Protein AF-A0A821ZVQ4-F1 (afdb_monomer)

Foldseek 3Di:
DQDDDPQAWDFPDWDFQPPDDPDTDIHTDTDDADAFQQVVLAVFDDLLLLLQQLLSVLVQLVSCVVVQKAQAADARRQWGAHPSGRTHGHDSVVIDRQVPQADDDDYDLQLAALCVVVSDDGNLSVLSSSLQRLVSSQVSHDDDAPLQVPQPDSVSSSVCVLVVGDGDDDPSDDPLSVVQSCLSNDNDSVSRDRSVVSSVSSVVVSVVVVVVCVVVVDWPDDDPQQAAQEPVPDPDPDPVSVVVRCVSNVVSVRQWHHPDLDIGGADNVDDDPCLDPVNLVVLQPDAQPNTGGDLLNNLNNQLVCCLPVVDHGDDDQDDDFPRCSVVSVLSSLVSLLVNADPPCSVVSVLQSLLVVLVVLLCQQLQFWFDPVDRRGGQWDKDKAFDADPSRRTPHIDIDIGRRPLLLQQADAAPIFRGLNLLLQVLDPVSCVVLLPPDDLCLQNSGCRNVQNDDPVDDSPVSNVSNVVSCVSNPHDPVRVLLLNLLSSLLSLLSVWAWDFDDQFFIFTDADPDSSGSLVSNCVSVVHDSVVVRLQLQWDFDDDPNDTDIGGGGRVSSNVSSSVVSSVSSD

Secondary structure (DSSP, 8-state):
-PPP-TTB--EEEEEE----SS---EEEEEPPPSEEHHHHHHT---HHHHHHHHHHHHHHHHHHHHTTEE----SGGGEEE-TT--EEE--GGG-EEGGG--S---S-GGG--GGGGGT---THHHHHHHHHHHHHHHHTS-PPPHHHHT--SHHHHHHHHHTT--PPPPTT--HHHHHHHHHHT-SSGGGSPPHHHHHHHHHHHHHHHHHHHHTT---S---GGG--SBGGG-S---HHHHHHHHHHHHHTT--EEEETTEEEE---SS--TTSSHHHHHHHTTPPTTSS-S-HHHHHHHHHHHHHHH----------STTSSHHHHHHHHHHHHHHHS-GGGHHHHHHHHHHHHHHHHHHHHHHEE--SS-TTEE-SEEEEEEEE-TTS-EEEEEEEEE---GGGGT---TT---BHHHHHHHH-HHHHHHHT--S-GGGSTTTSTTS----TT--HHHHHHHHHHHHHHHT--HHHHHHHHHHHHHHHHHHH--EEESSSS-EEEPP-SSTT-HHHHHHHHHT--HHHHHHHHHEEEEEETTEEEEEE--HHHHHHHHHHHHHHTT-

Solvent-accessible surface area (backbone atoms only — not comparable to full-atom values): 324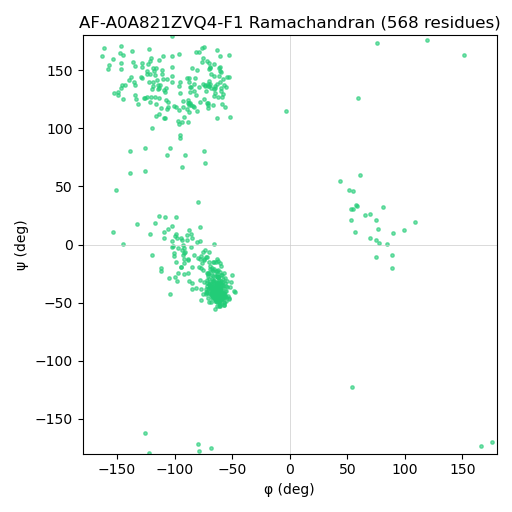82 Å² total; per-residue (Å²): 131,81,79,92,46,93,20,44,60,52,74,77,49,73,46,74,46,80,88,45,96,89,57,69,52,75,44,76,41,56,70,87,59,74,43,33,41,47,64,44,23,65,69,54,58,57,68,70,53,35,51,49,29,52,44,28,48,42,54,30,49,49,53,37,46,74,73,42,34,30,52,55,52,60,43,47,77,31,29,31,20,41,96,85,53,51,28,21,43,47,78,65,86,63,44,41,50,51,95,65,52,60,78,70,89,70,57,54,78,90,33,55,41,71,49,50,80,72,39,59,58,62,62,56,43,47,42,18,6,44,17,52,42,46,50,38,52,70,66,41,40,77,76,73,41,67,70,54,65,75,38,92,44,72,69,52,42,50,53,38,41,67,73,66,55,61,72,70,87,58,91,88,57,51,70,66,63,49,53,50,30,54,37,25,50,40,89,51,65,88,67,33,67,55,60,68,61,51,40,53,51,50,49,47,52,50,46,52,48,49,57,54,19,74,75,68,68,77,84,64,80,80,50,79,88,42,36,76,55,35,58,78,73,53,93,59,100,44,75,64,53,52,52,50,37,50,49,45,14,44,77,71,72,40,43,42,29,24,50,73,98,43,79,48,70,55,66,76,92,63,94,69,93,72,82,44,71,70,46,54,60,70,36,61,93,49,59,76,79,77,52,74,52,46,70,58,42,57,42,39,49,44,53,48,46,30,70,77,69,73,43,92,67,84,87,86,80,81,74,64,76,72,45,43,57,69,59,53,54,53,52,40,50,53,48,58,50,67,75,40,63,79,92,49,42,71,59,31,48,48,53,49,47,33,58,55,28,51,47,51,46,48,45,33,69,40,12,22,29,42,91,85,25,72,72,23,70,40,47,48,80,46,76,46,75,43,59,49,98,85,62,38,69,76,49,66,50,80,48,78,41,76,63,56,46,66,37,57,70,48,40,56,82,66,13,35,34,41,42,44,63,52,18,51,73,52,35,74,70,56,25,67,76,62,66,56,81,69,57,64,74,74,32,47,40,46,34,52,8,74,40,79,81,56,98,89,61,60,40,49,64,51,36,54,50,36,56,50,24,41,51,69,66,62,56,51,74,66,58,53,50,49,56,52,35,48,54,46,37,43,51,35,55,46,62,60,49,66,42,73,76,77,82,55,35,37,46,74,66,80,52,97,57,98,73,24,41,60,60,47,39,20,67,62,69,75,47,60,54,66,57,55,48,48,62,43,31,35,44,82,47,78,56,97,96,41,80,45,79,42,67,26,28,45,71,57,26,52,52,45,48,52,49,49,47,38,60,68,73,112

Structure (mmCIF, N/CA/C/O backbone):
data_AF-A0A821ZVQ4-F1
#
_entry.id   AF-A0A821ZVQ4-F1
#
loop_
_atom_site.group_PDB
_atom_site.id
_atom_site.type_symbol
_atom_site.label_atom_id
_atom_site.label_alt_id
_atom_site.label_comp_id
_atom_site.label_asym_id
_atom_site.label_entity_id
_atom_site.label_seq_id
_atom_site.pdbx_PDB_ins_code
_atom_site.Cartn_x
_atom_site.Cartn_y
_atom_site.Cartn_z
_atom_site.occupancy
_atom_site.B_iso_or_equiv
_atom_site.auth_seq_id
_atom_site.auth_comp_id
_atom_site.auth_asym_id
_atom_site.auth_atom_id
_atom_site.pdbx_PDB_model_num
ATOM 1 N N . ARG A 1 1 ? -38.903 1.875 43.971 1.00 65.19 1 ARG A N 1
ATOM 2 C CA . ARG A 1 1 ? -38.055 1.033 43.092 1.00 65.19 1 ARG A CA 1
ATOM 3 C C . ARG A 1 1 ? -38.396 1.403 41.658 1.00 65.19 1 ARG A C 1
ATOM 5 O O . ARG A 1 1 ? -39.579 1.503 41.368 1.00 65.19 1 ARG A O 1
ATOM 12 N N . ILE A 1 2 ? -37.399 1.680 40.822 1.00 77.75 2 ILE A N 1
ATOM 13 C CA . ILE A 1 2 ? -37.605 1.985 39.397 1.00 77.75 2 ILE A CA 1
ATOM 14 C C . ILE A 1 2 ? -37.966 0.667 38.687 1.00 77.75 2 ILE A C 1
ATOM 16 O O . ILE A 1 2 ? -37.346 -0.346 39.024 1.00 77.75 2 ILE A O 1
ATOM 20 N N . PRO A 1 3 ? -38.966 0.630 37.785 1.00 83.94 3 PRO A N 1
ATOM 21 C CA . PRO A 1 3 ? -39.288 -0.592 37.050 1.00 83.94 3 PRO A CA 1
ATOM 22 C C . PRO A 1 3 ? -38.098 -1.060 36.199 1.00 83.94 3 PRO A C 1
ATOM 24 O O . PRO A 1 3 ? -37.253 -0.254 35.800 1.00 83.94 3 PRO A O 1
ATOM 27 N N . GLU A 1 4 ? -38.011 -2.365 35.943 1.00 87.50 4 GLU A N 1
ATOM 28 C CA . GLU A 1 4 ? -36.899 -2.930 35.175 1.00 87.50 4 GLU A CA 1
ATOM 29 C C . GLU A 1 4 ? -36.906 -2.415 33.734 1.00 87.50 4 GLU A C 1
ATOM 31 O O . GLU A 1 4 ? -37.941 -2.390 33.072 1.00 87.50 4 GLU A O 1
ATOM 36 N N . HIS A 1 5 ? -35.732 -2.020 33.248 1.00 92.75 5 HIS A N 1
ATOM 37 C CA . HIS A 1 5 ? -35.545 -1.536 31.889 1.00 92.75 5 HIS A CA 1
ATOM 38 C C . HIS A 1 5 ? -34.195 -2.028 31.355 1.00 92.75 5 HIS A C 1
ATOM 40 O O . HIS A 1 5 ? -33.201 -1.942 32.078 1.00 92.75 5 HIS A O 1
ATOM 46 N N . PRO A 1 6 ? -34.100 -2.493 30.095 1.00 92.75 6 PRO A N 1
ATOM 47 C CA . PRO A 1 6 ? -32.876 -3.088 29.546 1.00 92.75 6 PRO A CA 1
ATOM 48 C C . PRO A 1 6 ? -31.677 -2.131 29.474 1.00 92.75 6 PRO A C 1
ATOM 50 O O . PRO A 1 6 ? -30.557 -2.581 29.240 1.00 92.75 6 PRO A O 1
ATOM 53 N N . ARG A 1 7 ? -31.906 -0.823 29.654 1.00 96.25 7 ARG A N 1
ATOM 54 C CA . ARG A 1 7 ? -30.887 0.244 29.629 1.00 96.25 7 ARG A CA 1
ATOM 55 C C . ARG A 1 7 ? -30.585 0.864 30.985 1.00 96.25 7 ARG A C 1
ATOM 57 O O . ARG A 1 7 ? -29.825 1.823 31.041 1.00 96.25 7 ARG A O 1
ATOM 64 N N . ILE A 1 8 ? -31.151 0.337 32.065 1.00 95.12 8 ILE A N 1
ATOM 65 C CA . ILE A 1 8 ? -30.863 0.778 33.432 1.00 95.12 8 ILE A CA 1
ATOM 66 C C . ILE A 1 8 ? -30.294 -0.411 34.194 1.00 95.12 8 ILE A C 1
ATOM 68 O O . ILE A 1 8 ? -30.818 -1.519 34.090 1.00 95.12 8 ILE A O 1
ATOM 72 N N . VAL A 1 9 ? -29.210 -0.199 34.937 1.00 93.44 9 VAL A N 1
ATOM 73 C CA . VAL A 1 9 ? -28.588 -1.279 35.706 1.00 93.44 9 VAL A CA 1
ATOM 74 C C . VAL A 1 9 ? -29.530 -1.752 36.809 1.00 93.44 9 VAL A C 1
ATOM 76 O O . VAL A 1 9 ? -30.029 -0.961 37.613 1.00 93.44 9 VAL A O 1
ATOM 79 N N . LYS A 1 10 ? -29.768 -3.062 36.856 1.00 90.62 10 LYS A N 1
ATOM 80 C CA . LYS A 1 10 ? -30.666 -3.689 37.824 1.00 90.62 10 LYS A CA 1
ATOM 81 C C . LYS A 1 10 ? -30.059 -3.675 39.227 1.00 90.62 10 LYS A C 1
ATOM 83 O O . LYS A 1 10 ? -29.001 -4.259 39.468 1.00 90.62 10 LYS A O 1
ATOM 88 N N . LEU A 1 11 ? -30.769 -3.056 40.170 1.00 89.00 11 LEU A N 1
ATOM 89 C CA . LEU A 1 11 ? -30.484 -3.161 41.601 1.00 89.00 11 LEU A CA 1
ATOM 90 C C . LEU A 1 11 ? -31.078 -4.471 42.133 1.00 89.00 11 LEU A C 1
ATOM 92 O O . LEU A 1 11 ? -32.296 -4.645 42.141 1.00 89.00 11 LEU A O 1
ATOM 96 N N . LEU A 1 12 ? -30.219 -5.385 42.575 1.00 88.56 12 LEU A N 1
ATOM 97 C CA . LEU A 1 12 ? -30.606 -6.694 43.105 1.00 88.56 12 LEU A CA 1
ATOM 98 C C . LEU A 1 12 ? -30.952 -6.621 44.597 1.00 88.56 12 LEU A C 1
ATOM 100 O O . LEU A 1 12 ? -31.843 -7.329 45.060 1.00 88.56 12 LEU A O 1
ATOM 104 N N . GLY A 1 13 ? -30.289 -5.740 45.346 1.00 87.75 13 GLY A N 1
ATOM 105 C CA . GLY A 1 13 ? -30.548 -5.553 46.769 1.00 87.75 13 GLY A CA 1
ATOM 106 C C . GLY A 1 13 ? -29.587 -4.570 47.426 1.00 87.75 13 GLY A C 1
ATOM 107 O O . GLY A 1 13 ? -28.816 -3.887 46.755 1.00 87.75 13 GLY A O 1
ATOM 108 N N . SER A 1 14 ? -29.634 -4.511 48.751 1.00 88.75 14 SER A N 1
ATOM 109 C CA . SER A 1 14 ? -28.708 -3.736 49.574 1.00 88.75 14 SER A CA 1
ATOM 110 C C . SER A 1 14 ? -28.258 -4.572 50.764 1.00 88.75 14 SER A C 1
ATOM 112 O O . SER A 1 14 ? -29.076 -5.269 51.363 1.00 88.75 14 SER A O 1
ATOM 114 N N . VAL A 1 15 ? -26.982 -4.480 51.114 1.00 88.75 15 VAL A N 1
ATOM 115 C CA . VAL A 1 15 ? -26.392 -5.083 52.309 1.00 88.75 15 VAL A CA 1
ATOM 116 C C . VAL A 1 15 ? -25.963 -3.947 53.226 1.00 88.75 15 VAL A C 1
ATOM 118 O O . VAL A 1 15 ? -25.392 -2.966 52.763 1.00 88.75 15 VAL A O 1
ATOM 121 N N . ILE A 1 16 ? -26.262 -4.060 54.512 1.00 86.38 16 ILE A N 1
ATOM 122 C CA . ILE A 1 16 ? -25.779 -3.122 55.524 1.00 86.38 16 ILE A CA 1
ATOM 123 C C . ILE A 1 16 ? -24.607 -3.811 56.213 1.00 86.38 16 ILE A C 1
ATOM 125 O O . ILE A 1 16 ? -24.783 -4.905 56.752 1.00 86.38 16 ILE A O 1
ATOM 129 N N . ASP A 1 17 ? -23.420 -3.213 56.143 1.00 80.75 17 ASP A N 1
ATOM 130 C CA . ASP A 1 17 ? -22.254 -3.731 56.855 1.00 80.75 17 ASP A CA 1
ATOM 131 C C . ASP A 1 17 ? -22.231 -3.151 58.272 1.00 80.75 17 ASP A C 1
ATOM 133 O O . ASP A 1 17 ? -22.102 -1.943 58.459 1.00 80.75 17 ASP A O 1
ATOM 137 N N . TYR A 1 18 ? -22.405 -4.016 59.269 1.00 79.88 18 TYR A N 1
ATOM 138 C CA . TYR A 1 18 ? -22.428 -3.643 60.685 1.00 79.88 18 TYR A CA 1
ATOM 139 C C . TYR A 1 18 ? -21.056 -3.781 61.365 1.00 79.88 18 TYR A C 1
ATOM 141 O O . TYR A 1 18 ? -20.970 -3.625 62.580 1.00 79.88 18 TYR A O 1
ATOM 149 N N . ASN A 1 19 ? -19.993 -4.098 60.615 1.00 74.19 19 ASN A N 1
ATOM 150 C CA . ASN A 1 19 ? -18.669 -4.367 61.186 1.00 74.19 19 ASN A CA 1
ATOM 151 C C . ASN A 1 19 ? -17.834 -3.110 61.483 1.00 74.19 19 ASN A C 1
ATOM 153 O O . ASN A 1 19 ? -16.787 -3.236 62.115 1.00 74.19 19 ASN A O 1
ATOM 157 N N . ASP A 1 20 ? -18.266 -1.925 61.042 1.00 59.41 20 ASP A N 1
ATOM 158 C CA . ASP A 1 20 ? -17.538 -0.669 61.242 1.00 59.41 20 ASP A CA 1
ATOM 159 C C . ASP A 1 20 ? -18.244 0.204 62.297 1.00 59.41 20 ASP A C 1
ATOM 161 O O . ASP A 1 20 ? -19.446 0.473 62.211 1.00 59.41 20 ASP A O 1
ATOM 165 N N . SER A 1 21 ? -17.514 0.590 63.347 1.00 59.00 21 SER A N 1
ATOM 166 C CA . SER A 1 21 ? -18.082 1.170 64.574 1.00 59.00 21 SER A CA 1
ATOM 167 C C . SER A 1 21 ? -18.435 2.659 64.476 1.00 59.00 21 SER A C 1
ATOM 169 O O . SER A 1 21 ? -19.146 3.152 65.348 1.00 59.00 21 SER A O 1
ATOM 171 N N . ASP A 1 22 ? -17.998 3.356 63.419 1.00 66.88 22 ASP A N 1
ATOM 172 C CA . ASP A 1 22 ? -18.229 4.803 63.245 1.00 66.88 22 ASP A CA 1
ATOM 173 C C . ASP A 1 22 ? -19.190 5.162 62.092 1.00 66.88 22 ASP A C 1
ATOM 175 O O . ASP A 1 22 ? -19.814 6.226 62.121 1.00 66.88 22 ASP A O 1
ATOM 179 N N . GLN A 1 23 ? -19.365 4.297 61.086 1.00 67.94 23 GLN A N 1
ATOM 180 C CA . GLN A 1 23 ? -20.347 4.466 60.006 1.00 67.94 23 GLN A CA 1
ATOM 181 C C . GLN A 1 23 ? -20.864 3.099 59.566 1.00 67.94 23 GLN A C 1
ATOM 183 O O . GLN A 1 23 ? -20.080 2.190 59.353 1.00 67.94 23 GLN A O 1
ATOM 188 N N . THR A 1 24 ? -22.177 2.948 59.395 1.00 77.88 24 THR A N 1
ATOM 189 C CA . THR A 1 24 ? -22.786 1.709 58.885 1.00 77.88 24 THR A CA 1
ATOM 190 C C . THR A 1 24 ? -22.984 1.846 57.368 1.00 77.88 24 THR A C 1
ATOM 192 O O . THR A 1 24 ? -23.997 2.421 56.948 1.00 77.88 24 THR A O 1
ATOM 195 N N . PRO A 1 25 ? -22.034 1.432 56.502 1.00 81.44 25 PRO A N 1
ATOM 196 C CA . PRO A 1 25 ? -22.173 1.661 55.073 1.00 81.44 25 PRO A CA 1
ATOM 197 C C . PRO A 1 25 ? -23.277 0.775 54.486 1.00 81.44 25 PRO A C 1
ATOM 199 O O . PRO A 1 25 ? -23.380 -0.423 54.760 1.00 81.44 25 PRO A O 1
ATOM 202 N N . VAL A 1 26 ? -24.100 1.379 53.628 1.00 83.75 26 VAL A N 1
ATOM 203 C CA . VAL A 1 26 ? -25.089 0.662 52.817 1.00 83.75 26 VAL A CA 1
ATOM 204 C C . VAL A 1 26 ? -24.439 0.300 51.483 1.00 83.75 26 VAL A C 1
ATOM 206 O O . VAL A 1 26 ? -24.184 1.165 50.647 1.00 83.75 26 VAL A O 1
ATOM 209 N N . LEU A 1 27 ? -24.181 -0.986 51.273 1.00 85.69 27 LEU A N 1
ATOM 210 C CA . LEU A 1 27 ? -23.648 -1.537 50.033 1.00 85.69 27 LEU A CA 1
ATOM 211 C C . LEU A 1 27 ? -24.802 -1.874 49.087 1.00 85.69 27 LEU A C 1
ATOM 213 O O . LEU A 1 27 ? -25.673 -2.679 49.413 1.00 85.69 27 LEU A O 1
ATOM 217 N N . LEU A 1 28 ? -24.813 -1.284 47.894 1.00 86.62 28 LEU A N 1
ATOM 218 C CA . LEU A 1 28 ? -25.798 -1.608 46.861 1.00 86.62 28 LEU A CA 1
ATOM 219 C C . LEU A 1 28 ? -25.291 -2.773 46.006 1.00 86.62 28 LEU A C 1
ATOM 221 O O . LEU A 1 28 ? -24.214 -2.701 45.419 1.00 86.62 28 LEU A O 1
ATOM 225 N N . VAL A 1 29 ? -26.082 -3.843 45.916 1.00 88.81 29 VAL A N 1
ATOM 226 C CA . VAL A 1 29 ? -25.778 -5.013 45.084 1.00 88.81 29 VAL A CA 1
ATOM 227 C C . VAL A 1 29 ? -26.498 -4.853 43.755 1.00 88.81 29 VAL A C 1
ATOM 229 O O . VAL A 1 29 ? -27.728 -4.832 43.698 1.00 88.81 29 VAL A O 1
ATOM 232 N N . MET A 1 30 ? -25.729 -4.739 42.680 1.00 89.88 30 MET A N 1
ATOM 233 C CA . MET A 1 30 ? -26.224 -4.502 41.324 1.00 89.88 30 MET A CA 1
ATOM 234 C C . MET A 1 30 ? -25.790 -5.645 40.407 1.00 89.88 30 MET A C 1
ATOM 236 O O . MET A 1 30 ? -24.855 -6.383 40.723 1.00 89.88 30 MET A O 1
ATOM 240 N N . GLU A 1 31 ? -26.462 -5.807 39.270 1.00 90.12 31 GLU A N 1
ATOM 241 C CA . GLU A 1 31 ? -25.982 -6.735 38.244 1.00 90.12 31 GLU A CA 1
ATOM 242 C C . GLU A 1 31 ? -24.557 -6.371 37.787 1.00 90.12 31 GLU A C 1
ATOM 244 O O . GLU A 1 31 ? -24.185 -5.199 37.677 1.00 90.12 31 GLU A O 1
ATOM 249 N N . ARG A 1 32 ? -23.740 -7.395 37.521 1.00 89.44 32 ARG A N 1
ATOM 250 C CA . ARG A 1 32 ? -22.360 -7.209 37.074 1.00 89.44 32 ARG A CA 1
ATOM 251 C C . ARG A 1 32 ? -22.325 -7.026 35.560 1.00 89.44 32 ARG A C 1
ATOM 253 O O . ARG A 1 32 ? -22.681 -7.931 34.814 1.00 89.44 32 ARG A O 1
ATOM 260 N N . LEU A 1 33 ? -21.808 -5.884 35.125 1.00 92.81 33 LEU A N 1
ATOM 261 C CA . LEU A 1 33 ? -21.480 -5.603 33.727 1.00 92.81 33 LEU A CA 1
ATOM 262 C C . LEU A 1 33 ? -19.967 -5.729 33.504 1.00 92.81 33 LEU A C 1
ATOM 264 O O . LEU A 1 33 ? -19.182 -5.750 34.455 1.00 92.81 33 LEU A O 1
ATOM 268 N N . ARG A 1 34 ? -19.548 -5.873 32.244 1.00 92.38 34 ARG A N 1
ATOM 269 C CA . ARG A 1 34 ? -18.175 -6.260 31.893 1.00 92.38 34 ARG A CA 1
ATOM 270 C C . ARG A 1 34 ? -17.169 -5.138 32.141 1.00 92.38 34 ARG A C 1
ATOM 272 O O . ARG A 1 34 ? -16.058 -5.405 32.591 1.00 92.38 34 ARG A O 1
ATOM 279 N N . ARG A 1 35 ? -17.533 -3.903 31.788 1.00 93.69 35 ARG A N 1
ATOM 280 C CA . ARG A 1 35 ? -16.679 -2.706 31.884 1.00 93.69 35 ARG A CA 1
ATOM 281 C C . ARG A 1 35 ? -17.510 -1.430 31.805 1.00 93.69 35 ARG A C 1
ATOM 283 O O . ARG A 1 35 ? -18.635 -1.469 31.319 1.00 93.69 35 ARG A O 1
ATOM 290 N N . ASP A 1 36 ? -16.944 -0.305 32.225 1.00 95.94 36 ASP A N 1
ATOM 291 C CA . ASP A 1 36 ? -17.513 1.013 31.939 1.00 95.94 36 ASP A CA 1
ATOM 292 C C . ASP A 1 36 ? -17.142 1.499 30.521 1.00 95.94 36 ASP A C 1
ATOM 294 O O . ASP A 1 36 ? -16.256 0.952 29.846 1.00 95.94 36 ASP A O 1
ATOM 298 N N . LEU A 1 37 ? -17.841 2.530 30.045 1.00 96.44 37 LEU A N 1
ATOM 299 C CA . LEU A 1 37 ? -17.612 3.111 28.726 1.00 96.44 37 LEU A CA 1
ATOM 300 C C . LEU A 1 37 ? -16.237 3.790 28.629 1.00 96.44 37 LEU A C 1
ATOM 302 O O . LEU A 1 37 ? -15.653 3.819 27.547 1.00 96.44 37 LEU A O 1
ATOM 306 N N . TYR A 1 38 ? -15.674 4.275 29.740 1.00 96.19 38 TYR A N 1
ATOM 307 C CA . TYR A 1 38 ? -14.316 4.830 29.767 1.00 96.19 38 TYR A CA 1
ATOM 308 C C . TYR A 1 38 ? -13.278 3.777 29.342 1.00 96.19 38 TYR A C 1
ATOM 310 O O . TYR A 1 38 ? -12.506 3.997 28.407 1.00 96.19 38 TYR A O 1
ATOM 318 N N . VAL A 1 39 ? -13.286 2.606 29.983 1.00 93.44 39 VAL A N 1
ATOM 319 C CA . VAL A 1 39 ? -12.406 1.477 29.650 1.00 93.44 39 VAL A CA 1
ATOM 320 C C . VAL A 1 39 ? -12.688 0.978 28.235 1.00 93.44 39 VAL A C 1
ATOM 322 O O . VAL A 1 39 ? -11.761 0.627 27.503 1.00 93.44 39 VAL A O 1
ATOM 325 N N . ALA A 1 40 ? -13.954 0.969 27.817 1.00 93.44 40 ALA A N 1
ATOM 326 C CA . ALA A 1 40 ? -14.323 0.531 26.481 1.00 93.44 40 ALA A CA 1
ATOM 327 C C . ALA A 1 40 ? -13.761 1.440 25.375 1.00 93.44 40 ALA A C 1
ATOM 329 O O . ALA A 1 40 ? -13.143 0.932 24.442 1.00 93.44 40 ALA A O 1
ATOM 330 N N . LEU A 1 41 ? -13.896 2.765 25.504 1.00 92.12 41 LEU A N 1
ATOM 331 C CA . LEU A 1 41 ? -13.336 3.725 24.545 1.00 92.12 41 LEU A CA 1
ATOM 332 C C . LEU A 1 41 ? -11.806 3.762 24.584 1.00 92.12 41 LEU A C 1
ATOM 334 O O . LEU A 1 41 ? -11.175 3.904 23.539 1.00 92.12 41 LEU A O 1
ATOM 338 N N . LYS A 1 42 ? -11.188 3.568 25.758 1.00 90.88 42 LYS A N 1
ATOM 339 C CA . LYS A 1 42 ? -9.726 3.422 25.867 1.00 90.88 42 LYS A CA 1
ATOM 340 C C . LYS A 1 42 ? -9.207 2.250 25.025 1.00 90.88 42 LYS A C 1
ATOM 342 O O . LYS A 1 42 ? -8.152 2.368 24.409 1.00 90.88 42 LYS A O 1
ATOM 347 N N . ASN A 1 43 ? -9.978 1.166 24.949 1.00 87.56 43 ASN A N 1
ATOM 348 C CA . ASN A 1 43 ? -9.668 -0.008 24.130 1.00 87.56 43 ASN A CA 1
ATOM 349 C C . ASN A 1 43 ? -10.130 0.114 22.667 1.00 87.56 43 ASN A C 1
ATOM 351 O O . ASN A 1 43 ? -9.971 -0.851 21.928 1.00 87.56 43 ASN A O 1
ATOM 355 N N . ARG A 1 44 ? -10.651 1.283 22.261 1.00 87.06 44 ARG A N 1
ATOM 356 C CA . ARG A 1 44 ? -11.250 1.598 20.954 1.00 87.06 44 ARG A CA 1
ATOM 357 C C . ARG A 1 44 ? -12.461 0.717 20.611 1.00 87.06 44 ARG A C 1
ATOM 359 O O . ARG A 1 44 ? -12.399 -0.506 20.587 1.00 87.06 44 ARG A O 1
ATOM 366 N N . LEU A 1 45 ? -13.583 1.357 20.291 1.00 87.19 45 LEU A N 1
ATOM 367 C CA . LEU A 1 45 ? -14.795 0.693 19.805 1.00 87.19 45 LEU A CA 1
ATOM 368 C C . LEU A 1 45 ? -15.044 1.034 18.333 1.00 87.19 45 LEU A C 1
ATOM 370 O O . LEU A 1 45 ? -14.773 2.153 17.885 1.00 87.19 45 LEU A O 1
ATOM 374 N N . GLU A 1 46 ? -15.601 0.088 17.580 1.00 88.69 46 GLU A N 1
ATOM 375 C CA . GLU A 1 46 ? -16.074 0.348 16.218 1.00 88.69 46 GLU A CA 1
ATOM 376 C C . GLU A 1 46 ? -17.165 1.425 16.202 1.00 88.69 46 GLU A C 1
ATOM 378 O O . GLU A 1 46 ? -17.935 1.564 17.151 1.00 88.69 46 GLU A O 1
ATOM 383 N N . PHE A 1 47 ? -17.259 2.197 15.116 1.00 89.75 47 PHE A N 1
ATOM 384 C CA . PHE A 1 47 ? -18.230 3.294 15.008 1.00 89.75 47 PHE A CA 1
ATOM 385 C C . PHE A 1 47 ? -19.686 2.831 15.176 1.00 89.75 47 PHE A C 1
ATOM 387 O O . PHE A 1 47 ? -20.444 3.460 15.908 1.00 89.75 47 PHE A O 1
ATOM 394 N N . SER A 1 48 ? -20.061 1.697 14.579 1.00 90.56 48 SER A N 1
ATOM 395 C CA . SER A 1 48 ? -21.406 1.116 14.693 1.00 90.56 48 SER A CA 1
ATOM 396 C C . SER A 1 48 ? -21.765 0.761 16.143 1.00 90.56 48 SER A C 1
ATOM 398 O O . SER A 1 48 ? -22.874 1.040 16.600 1.00 90.56 48 SER A O 1
ATOM 400 N N . VAL A 1 49 ? -20.812 0.196 16.892 1.00 92.94 49 VAL A N 1
ATOM 401 C CA . VAL A 1 49 ? -20.953 -0.112 18.321 1.00 92.94 49 VAL A CA 1
ATOM 402 C C . VAL A 1 49 ? -21.045 1.177 19.134 1.00 92.94 49 VAL A C 1
ATOM 404 O O . VAL A 1 49 ? -21.892 1.278 20.013 1.00 92.94 49 VAL A O 1
ATOM 407 N N . ARG A 1 50 ? -20.243 2.195 18.808 1.00 95.94 50 ARG A N 1
ATOM 408 C CA . ARG A 1 50 ? -20.292 3.515 19.459 1.00 95.94 50 ARG A CA 1
ATOM 409 C C . ARG A 1 50 ? -21.650 4.193 19.278 1.00 95.94 50 ARG A C 1
ATOM 411 O O . ARG A 1 50 ? -22.227 4.653 20.259 1.00 95.94 50 ARG A O 1
ATOM 418 N N . MET A 1 51 ? -22.196 4.193 18.062 1.00 96.44 51 MET A N 1
ATOM 419 C CA . MET A 1 51 ? -23.537 4.723 17.789 1.00 96.44 51 MET A CA 1
ATOM 420 C C . MET A 1 51 ? -24.627 3.907 18.497 1.00 96.44 51 MET A C 1
ATOM 422 O O . MET A 1 51 ? -25.559 4.484 19.047 1.00 96.44 51 MET A O 1
ATOM 426 N N . ARG A 1 52 ? -24.483 2.578 18.578 1.00 96.50 52 ARG A N 1
ATOM 427 C CA . ARG A 1 52 ? -25.396 1.716 19.348 1.00 96.50 52 ARG A CA 1
ATOM 428 C C . ARG A 1 52 ? -25.359 2.011 20.848 1.00 96.50 52 ARG A C 1
ATOM 430 O O . ARG A 1 52 ? -26.409 2.094 21.469 1.00 96.50 52 ARG A O 1
ATOM 437 N N . VAL A 1 53 ? -24.174 2.222 21.417 1.00 97.38 53 VAL A N 1
ATOM 438 C CA . VAL A 1 53 ? -24.013 2.648 22.814 1.00 97.38 53 VAL A CA 1
ATOM 439 C C . VAL A 1 53 ? -24.672 4.010 23.044 1.00 97.38 53 VAL A C 1
ATOM 441 O O . VAL A 1 53 ? -25.351 4.186 24.049 1.00 97.38 53 VAL A O 1
ATOM 444 N N . ALA A 1 54 ? -24.520 4.961 22.117 1.00 97.81 54 ALA A N 1
ATOM 445 C CA . ALA A 1 54 ? -25.199 6.252 22.214 1.00 97.81 54 ALA A CA 1
ATOM 446 C C . ALA A 1 54 ? -26.729 6.096 22.214 1.00 97.81 54 ALA A C 1
ATOM 448 O O . ALA A 1 54 ? -27.388 6.697 23.059 1.00 97.81 54 ALA A O 1
ATOM 449 N N . LEU A 1 55 ? -27.282 5.250 21.336 1.00 97.50 55 LEU A N 1
ATOM 450 C CA . LEU A 1 55 ? -28.715 4.926 21.321 1.00 97.50 55 LEU A CA 1
ATOM 451 C C . LEU A 1 55 ? -29.180 4.306 22.635 1.00 97.50 55 LEU A C 1
ATOM 453 O O . LEU A 1 55 ? -30.189 4.735 23.182 1.00 97.50 55 LEU A O 1
ATOM 457 N N . ASP A 1 56 ? -28.421 3.351 23.169 1.00 97.75 56 ASP A N 1
ATOM 458 C CA . ASP A 1 56 ? -28.739 2.689 24.433 1.00 97.75 56 ASP A CA 1
ATOM 459 C C . ASP A 1 56 ? -28.788 3.689 25.607 1.00 97.75 56 ASP A C 1
ATOM 461 O O . ASP A 1 56 ? -29.656 3.593 26.477 1.00 97.75 56 ASP A O 1
ATOM 465 N N . VAL A 1 57 ? -27.884 4.679 25.624 1.00 98.12 57 VAL A N 1
ATOM 466 C CA . VAL A 1 57 ? -27.892 5.763 26.621 1.00 98.12 57 VAL A CA 1
ATOM 467 C C . VAL A 1 57 ? -29.100 6.682 26.429 1.00 98.12 57 VAL A C 1
ATOM 469 O O . VAL A 1 57 ? -29.758 7.028 27.407 1.00 98.12 57 VAL A O 1
ATOM 472 N N . VAL A 1 58 ? -29.426 7.059 25.189 1.00 97.81 58 VAL A N 1
ATOM 473 C CA . VAL A 1 58 ? -30.609 7.885 24.896 1.00 97.81 58 VAL A CA 1
ATOM 474 C C . VAL A 1 58 ? -31.893 7.166 25.315 1.00 97.81 58 VAL A C 1
ATOM 476 O O . VAL A 1 58 ? -32.734 7.768 25.975 1.00 97.81 58 VAL A O 1
ATOM 479 N N . GLU A 1 59 ? -32.026 5.875 25.010 1.00 97.00 59 GLU A N 1
ATOM 480 C CA . GLU A 1 59 ? -33.163 5.036 25.404 1.00 97.00 59 GLU A CA 1
ATOM 481 C C . GLU A 1 59 ? -33.292 4.957 26.939 1.00 97.00 59 GLU A C 1
ATOM 483 O O . GLU A 1 59 ? -34.380 5.146 27.486 1.00 97.00 59 GLU A O 1
ATOM 488 N N . GLY A 1 60 ? -32.176 4.769 27.656 1.00 95.94 60 GLY A N 1
ATOM 489 C CA . GLY A 1 60 ? -32.154 4.790 29.122 1.00 95.94 60 GLY A CA 1
ATOM 490 C C . GLY A 1 60 ? -32.561 6.140 29.720 1.00 95.94 60 GLY A C 1
ATOM 491 O O . GLY A 1 60 ? -33.353 6.181 30.662 1.00 95.94 60 GLY A O 1
ATOM 492 N N . LEU A 1 61 ? -32.076 7.249 29.156 1.00 96.69 61 LEU A N 1
ATOM 493 C CA . LEU A 1 61 ? -32.449 8.594 29.599 1.00 96.69 61 LEU A CA 1
ATOM 494 C C . LEU A 1 61 ? -33.921 8.909 29.324 1.00 96.69 61 LEU A C 1
ATOM 496 O O . LEU A 1 61 ? -34.605 9.412 30.212 1.00 96.69 61 LEU A O 1
ATOM 500 N N . ARG A 1 62 ? -34.438 8.555 28.140 1.00 95.50 62 ARG A N 1
ATOM 501 C CA . ARG A 1 62 ? -35.863 8.706 27.802 1.00 95.50 62 ARG A CA 1
ATOM 502 C C . ARG A 1 62 ? -36.753 7.972 28.790 1.00 95.50 62 ARG A C 1
ATOM 504 O O . ARG A 1 62 ? -37.780 8.508 29.193 1.00 95.50 62 ARG A O 1
ATOM 511 N N . TYR A 1 63 ? -36.361 6.761 29.175 1.00 95.00 63 TYR A N 1
ATOM 512 C CA . TYR A 1 63 ? -37.090 5.982 30.162 1.00 95.00 63 TYR A CA 1
ATOM 513 C C . TYR A 1 63 ? -37.112 6.670 31.535 1.00 95.00 63 TYR A C 1
ATOM 515 O O . TYR A 1 63 ? -38.182 6.813 32.121 1.00 95.00 63 TYR A O 1
ATOM 523 N N . LEU A 1 64 ? -35.965 7.159 32.027 1.00 93.12 64 LEU A N 1
ATOM 524 C CA . LEU A 1 64 ? -35.906 7.906 33.290 1.00 93.12 64 LEU A CA 1
ATOM 525 C C . LEU A 1 64 ? -36.764 9.179 33.238 1.00 93.12 64 LEU A C 1
ATOM 527 O O . LEU A 1 64 ? -37.586 9.397 34.127 1.00 93.12 64 LEU A O 1
ATOM 531 N N . HIS A 1 65 ? -36.642 9.972 32.171 1.00 93.38 65 HIS A N 1
ATOM 532 C CA . HIS A 1 65 ? -37.432 11.195 31.981 1.00 93.38 65 HIS A CA 1
ATOM 533 C C . HIS A 1 65 ? -38.931 10.886 31.874 1.00 93.38 65 HIS A C 1
ATOM 535 O O . HIS A 1 65 ? -39.746 11.609 32.438 1.00 93.38 65 HIS A O 1
ATOM 541 N N . GLY A 1 66 ? -39.309 9.766 31.249 1.00 89.12 66 GLY A N 1
ATOM 542 C CA . GLY A 1 66 ? -40.694 9.284 31.195 1.00 89.12 66 GLY A CA 1
ATOM 543 C C . GLY A 1 66 ? -41.281 8.904 32.560 1.00 89.12 66 GLY A C 1
ATOM 544 O O . GLY A 1 66 ? -42.496 8.940 32.736 1.00 89.12 66 GLY A O 1
ATOM 545 N N . LEU A 1 67 ? -40.433 8.595 33.546 1.00 89.38 67 LEU A N 1
ATOM 546 C CA . LEU A 1 67 ? -40.820 8.414 34.950 1.00 89.38 67 LEU A CA 1
ATOM 547 C C . LEU A 1 67 ? -40.770 9.725 35.758 1.00 89.38 67 LEU A C 1
ATOM 549 O O . LEU A 1 67 ? -40.970 9.703 36.973 1.00 89.38 67 LEU A O 1
ATOM 553 N N . GLY A 1 68 ? -40.468 10.853 35.109 1.00 86.75 68 GLY A N 1
ATOM 554 C CA . GLY A 1 68 ? -40.254 12.146 35.753 1.00 86.75 68 GLY A CA 1
ATOM 555 C C . GLY A 1 68 ? -38.967 12.206 36.576 1.00 86.75 68 GLY A C 1
ATOM 556 O O . GLY A 1 68 ? -38.912 12.950 37.552 1.00 86.75 68 GLY A O 1
ATOM 557 N N . LEU A 1 69 ? -37.955 11.398 36.247 1.00 89.94 69 LEU A N 1
ATOM 558 C CA . LEU A 1 69 ? -36.677 11.324 36.956 1.00 89.94 69 LEU A CA 1
ATOM 559 C C . LEU A 1 69 ? -35.545 11.926 36.120 1.00 89.94 69 LEU A C 1
ATOM 561 O O . LEU A 1 69 ? -35.375 11.555 34.965 1.00 89.94 69 LEU A O 1
ATOM 565 N N . VAL A 1 70 ? -34.715 12.779 36.723 1.00 90.81 70 VAL A N 1
ATOM 566 C CA . VAL A 1 70 ? -33.523 13.375 36.089 1.00 90.81 70 VAL A CA 1
ATOM 567 C C . VAL A 1 70 ? -32.264 12.752 36.686 1.00 90.81 70 VAL A C 1
ATOM 569 O O . VAL A 1 70 ? -32.154 12.663 37.910 1.00 90.81 70 VAL A O 1
ATOM 572 N N . HIS A 1 71 ? -31.315 12.305 35.860 1.00 92.88 71 HIS A N 1
ATOM 573 C CA . HIS A 1 71 ? -30.131 11.563 36.308 1.00 92.88 71 HIS A CA 1
ATOM 574 C C . HIS A 1 71 ? -29.056 12.459 36.938 1.00 92.88 71 HIS A C 1
ATOM 576 O O . HIS A 1 71 ? -28.531 12.130 38.002 1.00 92.88 71 HIS A O 1
ATOM 582 N N . ARG A 1 72 ? -28.709 13.576 36.286 1.00 90.50 72 ARG A N 1
ATOM 583 C CA . ARG A 1 72 ? -27.777 14.628 36.748 1.00 90.50 72 ARG A CA 1
ATOM 584 C C . ARG A 1 72 ? -26.282 14.277 36.833 1.00 90.50 72 ARG A C 1
ATOM 586 O O . ARG A 1 72 ? -25.500 15.110 37.282 1.00 90.50 72 ARG A O 1
ATOM 593 N N . ASP A 1 73 ? -25.849 13.094 36.393 1.00 92.19 73 ASP A N 1
ATOM 594 C CA . ASP A 1 73 ? -24.415 12.725 36.379 1.00 92.19 73 ASP A CA 1
ATOM 595 C C . ASP A 1 73 ? -24.072 11.724 35.266 1.00 92.19 73 ASP A C 1
ATOM 597 O O . ASP A 1 73 ? -23.397 10.712 35.468 1.00 92.19 73 ASP A O 1
ATOM 601 N N . ILE A 1 74 ? -24.567 12.008 34.061 1.00 95.88 74 ILE A N 1
ATOM 602 C CA . ILE A 1 74 ? -24.231 11.237 32.866 1.00 95.88 74 ILE A CA 1
ATOM 603 C C . ILE A 1 74 ? -22.779 11.509 32.468 1.00 95.88 74 ILE A C 1
ATOM 605 O O . ILE A 1 74 ? -22.389 12.643 32.194 1.00 95.88 74 ILE A O 1
ATOM 609 N N . LYS A 1 75 ? -21.974 10.443 32.444 1.00 94.38 75 LYS A N 1
ATOM 610 C CA . LYS A 1 75 ? -20.545 10.457 32.105 1.00 94.38 75 LYS A CA 1
ATOM 611 C C . LYS A 1 75 ? -20.063 9.057 31.731 1.00 94.38 75 LYS A C 1
ATOM 613 O O . LYS A 1 75 ? -20.722 8.066 32.030 1.00 94.38 75 LYS A O 1
ATOM 618 N N . LEU A 1 76 ? -18.850 8.967 31.185 1.00 94.44 76 LEU A N 1
ATOM 619 C CA . LEU A 1 76 ? -18.239 7.703 30.746 1.00 94.44 76 LEU A CA 1
ATOM 620 C C . LEU A 1 76 ? -18.228 6.586 31.808 1.00 94.44 76 LEU A C 1
ATOM 622 O O . LEU A 1 76 ? -18.403 5.423 31.470 1.00 94.44 76 LEU A O 1
ATOM 626 N N . LYS A 1 77 ? -18.021 6.916 33.087 1.00 94.44 77 LYS A N 1
ATOM 627 C CA . LYS A 1 77 ? -17.969 5.920 34.174 1.00 94.44 77 LYS A CA 1
ATOM 628 C C . LYS A 1 77 ? -19.346 5.425 34.633 1.00 94.44 77 LYS A C 1
ATOM 630 O O . LYS A 1 77 ? -19.430 4.353 35.216 1.00 94.44 77 LYS A O 1
ATOM 635 N N . ASN A 1 78 ? -20.406 6.179 34.335 1.00 96.06 78 ASN A N 1
ATOM 636 C CA . ASN A 1 78 ? -21.779 5.855 34.738 1.00 96.06 78 ASN A CA 1
ATOM 637 C C . ASN A 1 78 ? -22.571 5.181 33.602 1.00 96.06 78 ASN A C 1
ATOM 639 O O . ASN A 1 78 ? -23.772 4.948 33.714 1.00 96.06 78 ASN A O 1
ATOM 643 N N . VAL A 1 79 ? -21.883 4.827 32.514 1.00 97.56 79 VAL A N 1
ATOM 644 C CA . VAL A 1 79 ? -22.403 3.997 31.429 1.00 97.56 79 VAL A CA 1
ATOM 645 C C . VAL A 1 79 ? -21.623 2.691 31.434 1.00 97.56 79 VAL A C 1
ATOM 647 O O . VAL A 1 79 ? -20.425 2.676 31.158 1.00 97.56 79 VAL A O 1
ATOM 650 N N . LEU A 1 80 ? -22.296 1.597 31.772 1.00 97.19 80 LEU A N 1
ATOM 651 C CA . LEU A 1 80 ? -21.712 0.263 31.850 1.00 97.19 80 LEU A CA 1
ATOM 652 C C . LEU A 1 80 ? -22.093 -0.561 30.619 1.00 97.19 80 LEU A C 1
ATOM 654 O O . LEU A 1 80 ? -23.191 -0.416 30.088 1.00 97.19 80 LEU A O 1
ATOM 658 N N . LEU A 1 81 ? -21.183 -1.421 30.166 1.00 96.56 81 LEU A N 1
ATOM 659 C CA . LEU A 1 81 ? -21.351 -2.256 28.980 1.00 96.56 81 LEU A CA 1
ATOM 660 C C . LEU A 1 81 ? -21.392 -3.743 29.342 1.00 96.56 81 LEU A C 1
ATOM 662 O O . LEU A 1 81 ? -20.572 -4.220 30.135 1.00 96.56 81 LEU A O 1
ATOM 666 N N . ASP A 1 82 ? -22.314 -4.479 28.726 1.00 92.44 82 ASP A N 1
ATOM 667 C CA . ASP A 1 82 ? -22.380 -5.940 28.820 1.00 92.44 82 ASP A CA 1
ATOM 668 C C . ASP A 1 82 ? -21.366 -6.642 27.889 1.00 92.44 82 ASP A C 1
ATOM 670 O O . ASP A 1 82 ? -20.471 -6.019 27.307 1.00 92.44 82 ASP A O 1
ATOM 674 N N . GLU A 1 83 ? -21.468 -7.967 27.769 1.00 90.56 83 GLU A N 1
ATOM 675 C CA . GLU A 1 83 ? -20.554 -8.784 26.960 1.00 90.56 83 GLU A CA 1
ATOM 676 C C . GLU A 1 83 ? -20.607 -8.470 25.459 1.00 90.56 83 GLU A C 1
ATOM 678 O O . GLU A 1 83 ? -19.589 -8.611 24.779 1.00 90.56 83 GLU A O 1
ATOM 683 N N . VAL A 1 84 ? -21.752 -7.980 24.973 1.00 90.88 84 VAL A N 1
ATOM 684 C CA . VAL A 1 84 ? -22.020 -7.603 23.575 1.00 90.88 84 VAL A CA 1
ATOM 685 C C . VAL A 1 84 ? -21.961 -6.084 23.354 1.00 90.88 84 VAL A C 1
ATOM 687 O O . VAL A 1 84 ? -22.381 -5.581 22.311 1.00 90.88 84 VAL A O 1
ATOM 690 N N . ASN A 1 85 ? -21.376 -5.343 24.302 1.00 91.81 85 ASN A N 1
ATOM 691 C CA . ASN A 1 85 ? -21.244 -3.884 24.288 1.00 91.81 85 ASN A CA 1
ATOM 692 C C . ASN A 1 85 ? -22.585 -3.130 24.199 1.00 91.81 85 ASN A C 1
ATOM 694 O O . ASN A 1 85 ? -22.643 -2.050 23.608 1.00 91.81 85 ASN A O 1
ATOM 698 N N . ARG A 1 86 ? -23.659 -3.665 24.787 1.00 95.88 86 ARG A N 1
ATOM 699 C CA . ARG A 1 86 ? -24.885 -2.894 25.024 1.00 95.88 86 ARG A CA 1
ATOM 700 C C . ARG A 1 86 ? -24.753 -2.083 26.297 1.00 95.88 86 ARG A C 1
ATOM 702 O O . ARG A 1 86 ? -24.244 -2.577 27.303 1.00 95.88 86 ARG A O 1
ATOM 709 N N . ALA A 1 87 ? -25.222 -0.843 26.244 1.00 97.06 87 ALA A N 1
ATOM 710 C CA . ALA A 1 87 ? -25.066 0.100 27.336 1.00 97.06 87 ALA A CA 1
ATOM 711 C C . ALA A 1 87 ? -26.225 0.025 28.334 1.00 97.06 87 ALA A C 1
ATOM 713 O O . ALA A 1 87 ? -27.388 -0.149 27.956 1.00 97.06 87 ALA A O 1
ATOM 714 N N . ARG A 1 88 ? -25.895 0.197 29.616 1.00 97.25 88 ARG A N 1
ATOM 715 C CA . ARG A 1 88 ? -26.839 0.430 30.709 1.00 97.25 88 ARG A CA 1
ATOM 716 C C . ARG A 1 88 ? -26.339 1.564 31.596 1.00 97.25 88 ARG A C 1
ATOM 718 O O . ARG A 1 88 ? -25.153 1.633 31.917 1.00 97.25 88 ARG A O 1
ATOM 725 N N . ILE A 1 89 ? -27.248 2.441 31.997 1.00 96.75 89 ILE A N 1
ATOM 726 C CA . ILE A 1 89 ? -26.960 3.577 32.870 1.00 96.75 89 ILE A CA 1
ATOM 727 C C . ILE A 1 89 ? -26.978 3.114 34.330 1.00 96.75 89 ILE A C 1
ATOM 729 O O . ILE A 1 89 ? -27.901 2.413 34.754 1.00 96.75 89 ILE A O 1
ATOM 733 N N . THR A 1 90 ? -25.949 3.499 35.082 1.00 93.62 90 THR A N 1
ATOM 734 C CA . THR A 1 90 ? -25.774 3.198 36.510 1.00 93.62 90 THR A CA 1
ATOM 735 C C . THR A 1 90 ? -25.630 4.482 37.329 1.00 93.62 90 THR A C 1
ATOM 737 O O . THR A 1 90 ? -25.627 5.570 36.772 1.00 93.62 90 THR A O 1
ATOM 740 N N . ASP A 1 91 ? -25.445 4.343 38.643 1.00 85.56 91 ASP A N 1
ATOM 741 C CA . ASP A 1 91 ? -25.180 5.447 39.574 1.00 85.56 91 ASP A CA 1
ATOM 742 C C . ASP A 1 91 ? -26.313 6.486 39.618 1.00 85.56 91 ASP A C 1
ATOM 744 O O . ASP A 1 91 ? -26.161 7.682 39.368 1.00 85.56 91 ASP A O 1
ATOM 748 N N . LEU A 1 92 ? -27.494 5.996 39.998 1.00 83.19 92 LEU A N 1
ATOM 749 C CA . LEU A 1 92 ? -28.687 6.809 40.229 1.00 83.19 92 LEU A CA 1
ATOM 750 C C . LEU A 1 92 ? -28.651 7.547 41.581 1.00 83.19 92 LEU A C 1
ATOM 752 O O . LEU A 1 92 ? -29.685 8.041 42.027 1.00 83.19 92 LEU A O 1
ATOM 756 N N . GLY A 1 93 ? -27.490 7.638 42.243 1.00 77.25 93 GLY A N 1
ATOM 757 C CA . GLY A 1 93 ? -27.341 8.301 43.544 1.00 77.25 93 GLY A CA 1
ATOM 758 C C . GLY A 1 93 ? -27.676 9.794 43.503 1.00 77.25 93 GLY A C 1
ATOM 759 O O . GLY A 1 93 ? -28.160 10.355 44.484 1.00 77.25 93 GLY A O 1
ATOM 760 N N . PHE A 1 94 ? -27.499 10.428 42.341 1.00 78.25 94 PHE A N 1
ATOM 761 C CA . PHE A 1 94 ? -27.930 11.803 42.094 1.00 78.25 94 PHE A CA 1
ATOM 762 C C . PHE A 1 94 ? -29.276 11.902 41.377 1.00 78.25 94 PHE A C 1
ATOM 764 O O . PHE A 1 94 ? -29.704 13.012 41.071 1.00 78.25 94 PHE A O 1
ATOM 771 N N . CYS A 1 95 ? -29.988 10.806 41.135 1.00 83.81 95 CYS A N 1
ATOM 772 C CA . CYS A 1 95 ? -31.261 10.867 40.434 1.00 83.81 95 CYS A CA 1
ATOM 773 C C . CYS A 1 95 ? -32.336 11.564 41.292 1.00 83.81 95 CYS A C 1
ATOM 775 O O . CYS A 1 95 ? -32.442 11.303 42.492 1.00 83.81 95 CYS A O 1
ATOM 777 N N . LYS A 1 96 ? -33.119 12.482 40.709 1.00 83.12 96 LYS A N 1
ATOM 778 C CA . LYS A 1 96 ? -34.143 13.251 41.441 1.00 83.12 96 LYS A CA 1
ATOM 779 C C . LYS A 1 96 ? -35.425 13.410 40.618 1.00 83.12 96 LYS A C 1
ATOM 781 O O . LYS A 1 96 ? -35.319 13.636 39.413 1.00 83.12 96 LYS A O 1
ATOM 786 N N . PRO A 1 97 ? -36.620 13.333 41.238 1.00 80.44 97 PRO A N 1
ATOM 787 C CA . PRO A 1 97 ? -37.863 13.675 40.561 1.00 80.44 97 PRO A CA 1
ATOM 788 C C . PRO A 1 97 ? -37.854 15.124 40.071 1.00 80.44 97 PRO A C 1
ATOM 790 O O . PRO A 1 97 ? -37.503 16.029 40.831 1.00 80.44 97 PRO A O 1
ATOM 793 N N . GLU A 1 98 ? -38.287 15.345 38.834 1.00 76.50 98 GLU A N 1
ATOM 794 C CA . GLU A 1 98 ? -38.276 16.648 38.168 1.00 76.50 98 GLU A CA 1
ATOM 795 C C . GLU A 1 98 ? -39.116 17.691 38.925 1.00 76.50 98 GLU A C 1
ATOM 797 O O . GLU A 1 98 ? -38.697 18.824 39.141 1.00 76.50 98 GLU A O 1
ATOM 802 N N . VAL A 1 99 ? -40.257 17.266 39.470 1.00 68.00 99 VAL A N 1
ATOM 803 C CA . VAL A 1 99 ? -41.136 18.096 40.314 1.00 68.00 99 VAL A CA 1
ATOM 804 C C . VAL A 1 99 ? -40.492 18.543 41.633 1.00 68.00 99 VAL A C 1
ATOM 806 O O . VAL A 1 99 ? -40.986 19.455 42.288 1.00 68.00 99 VAL A O 1
ATOM 809 N N . MET A 1 100 ? -39.382 17.918 42.037 1.00 69.75 100 MET A N 1
ATOM 810 C CA . MET A 1 100 ? -38.620 18.258 43.242 1.00 69.75 100 MET A CA 1
ATOM 811 C C . MET A 1 100 ? -37.310 18.994 42.912 1.00 69.75 100 MET A C 1
ATOM 813 O O . MET A 1 100 ? -36.428 19.096 43.773 1.00 69.75 100 MET A O 1
ATOM 817 N N . MET A 1 101 ? -37.134 19.484 41.680 1.00 66.06 101 MET A N 1
ATOM 818 C CA . MET A 1 101 ? -35.890 20.100 41.204 1.00 66.06 101 MET A CA 1
ATOM 819 C C . MET A 1 101 ? -35.683 21.504 41.775 1.00 66.06 101 MET A C 1
ATOM 821 O O . MET A 1 101 ? -35.925 22.529 41.148 1.00 66.06 101 MET A O 1
ATOM 825 N N . SER A 1 102 ? -35.190 21.532 43.008 1.00 59.28 102 SER A N 1
ATOM 826 C CA . SER A 1 102 ? -34.572 22.692 43.637 1.00 59.28 102 SER A CA 1
ATOM 827 C C . SER A 1 102 ? -33.316 22.273 44.417 1.00 59.28 102 SER A C 1
ATOM 829 O O . SER A 1 102 ? -33.250 21.183 45.000 1.00 59.28 102 SER A O 1
ATOM 831 N N . GLY A 1 103 ? -32.293 23.136 44.402 1.00 62.16 103 GLY A N 1
ATOM 832 C CA . GLY A 1 103 ? -31.344 23.255 45.517 1.00 62.16 103 GLY A CA 1
ATOM 833 C C . GLY A 1 103 ? -30.194 22.244 45.645 1.00 62.16 103 GLY A C 1
ATOM 834 O O . GLY A 1 103 ? -29.785 21.969 46.765 1.00 62.16 103 GLY A O 1
ATOM 835 N N . SER A 1 104 ? -29.625 21.692 44.566 1.00 69.75 104 SER A N 1
ATOM 836 C CA . SER A 1 104 ? -28.344 20.956 44.684 1.00 69.75 104 SER A CA 1
ATOM 837 C C . SER A 1 104 ? -27.492 21.043 43.419 1.00 69.75 104 SER A C 1
ATOM 839 O O . SER A 1 104 ? -27.982 20.771 42.322 1.00 69.75 104 SER A O 1
ATOM 841 N N . LEU A 1 105 ? -26.222 21.421 43.592 1.00 77.44 105 LEU A N 1
ATOM 842 C CA . LEU A 1 105 ? -25.193 21.433 42.553 1.00 77.44 105 LEU A CA 1
ATOM 843 C C . LEU A 1 105 ? -24.406 20.119 42.645 1.00 77.44 105 LEU A C 1
ATOM 845 O O . LEU A 1 105 ? -23.485 19.996 43.449 1.00 77.44 105 LEU A O 1
ATOM 849 N N . VAL A 1 106 ? -24.813 19.126 41.860 1.00 76.88 106 VAL A N 1
ATOM 850 C CA . VAL A 1 106 ? -24.210 17.784 41.824 1.00 76.88 106 VAL A CA 1
ATOM 851 C C . VAL A 1 106 ? -23.862 17.404 40.390 1.00 76.88 106 VAL A C 1
ATOM 853 O O . VAL A 1 106 ? -24.441 17.946 39.450 1.00 76.88 106 VAL A O 1
ATOM 856 N N . GLY A 1 107 ? -22.908 16.488 40.239 1.00 78.62 107 GLY A N 1
ATOM 857 C CA . GLY A 1 107 ? -22.445 15.993 38.948 1.00 78.62 107 GLY A CA 1
ATOM 858 C C . GLY A 1 107 ? -20.961 16.251 38.693 1.00 78.62 107 GLY A C 1
ATOM 859 O O . GLY A 1 107 ? -20.240 16.865 39.485 1.00 78.62 107 GLY A O 1
ATOM 860 N N . THR A 1 108 ? -20.486 15.740 37.564 1.00 83.25 108 THR A N 1
ATOM 861 C CA . THR A 1 108 ? -19.085 15.850 37.153 1.00 83.25 108 THR A CA 1
ATOM 862 C C . THR A 1 108 ? -18.851 17.156 36.376 1.00 83.25 108 THR A C 1
ATOM 864 O O . THR A 1 108 ? -19.425 17.292 35.298 1.00 83.25 108 THR A O 1
ATOM 867 N N . PRO A 1 109 ? -17.973 18.084 36.828 1.00 84.25 109 PRO A N 1
ATOM 868 C CA . PRO A 1 109 ? -17.887 19.465 36.321 1.00 84.25 109 PRO A CA 1
ATOM 869 C C . PRO A 1 109 ? -17.871 19.640 34.799 1.00 84.25 109 PRO A C 1
ATOM 871 O O . PRO A 1 109 ? -18.539 20.527 34.282 1.00 84.25 109 PRO A O 1
ATOM 874 N N . ILE A 1 110 ? -17.151 18.777 34.080 1.00 87.19 110 ILE A N 1
ATOM 875 C CA . ILE A 1 110 ? -17.030 18.825 32.613 1.00 87.19 110 ILE A CA 1
ATOM 876 C C . ILE A 1 110 ? -18.323 18.456 31.858 1.00 87.19 110 ILE A C 1
ATOM 878 O O . ILE A 1 110 ? -18.473 18.841 30.705 1.00 87.19 110 ILE A O 1
ATOM 882 N N . HIS A 1 111 ? -19.253 17.733 32.492 1.00 90.31 111 HIS A N 1
ATOM 883 C CA . HIS A 1 111 ? -20.544 17.326 31.915 1.00 90.31 111 HIS A CA 1
ATOM 884 C C . HIS A 1 111 ? -21.711 18.194 32.418 1.00 90.31 111 HIS A C 1
ATOM 886 O O . HIS A 1 111 ? -22.849 17.988 32.012 1.00 90.31 111 HIS A O 1
ATOM 892 N N . MET A 1 112 ? -21.455 19.148 33.317 1.00 89.31 112 MET A N 1
ATOM 893 C CA . MET A 1 112 ? -22.499 19.951 33.955 1.00 89.31 112 MET A CA 1
ATOM 894 C C . MET A 1 112 ? -22.951 21.105 33.057 1.00 89.31 112 MET A C 1
ATOM 896 O O . MET A 1 112 ? -22.135 21.904 32.594 1.00 89.31 112 MET A O 1
ATOM 900 N N . ALA A 1 113 ? -24.264 21.216 32.865 1.00 90.12 113 ALA A N 1
ATOM 901 C CA . ALA A 1 113 ? -24.889 22.302 32.125 1.00 90.12 113 ALA A CA 1
ATOM 902 C C . ALA A 1 113 ? -24.771 23.655 32.868 1.00 90.12 113 ALA A C 1
ATOM 904 O O . ALA A 1 113 ? -24.806 23.687 34.104 1.00 90.12 113 ALA A O 1
ATOM 905 N N . PRO A 1 114 ? -24.648 24.790 32.153 1.00 89.19 114 PRO A N 1
ATOM 906 C CA . PRO A 1 114 ? -24.448 26.110 32.763 1.00 89.19 114 PRO A CA 1
ATOM 907 C C . PRO A 1 114 ? -25.617 26.587 33.643 1.00 89.19 114 PRO A C 1
ATOM 909 O O . PRO A 1 114 ? -25.414 27.383 34.559 1.00 89.19 114 PRO A O 1
ATOM 912 N N . GLU A 1 115 ? -26.837 26.114 33.412 1.00 88.69 115 GLU A N 1
ATOM 913 C CA . GLU A 1 115 ? -28.019 26.494 34.188 1.00 88.69 115 GLU A CA 1
ATOM 914 C C . GLU A 1 115 ? -28.093 25.828 35.571 1.00 88.69 115 GLU A C 1
ATOM 916 O O . GLU A 1 115 ? -28.784 26.350 36.448 1.00 88.69 115 GLU A O 1
ATOM 921 N N . LEU A 1 116 ? -27.320 24.762 35.833 1.00 85.31 116 LEU A N 1
ATOM 922 C CA . LEU A 1 116 ? -27.249 24.119 37.158 1.00 85.31 116 LEU A CA 1
ATOM 923 C C . LEU A 1 116 ? -26.856 25.115 38.267 1.00 85.31 116 LEU A C 1
ATOM 925 O O . LEU A 1 116 ? -27.288 24.976 39.411 1.00 85.31 116 LEU A O 1
ATOM 929 N N . PHE A 1 117 ? -26.099 26.165 37.925 1.00 78.75 117 PHE A N 1
ATOM 930 C CA . PHE A 1 117 ? -25.712 27.247 38.841 1.00 78.75 117 PHE A CA 1
ATOM 931 C C . PHE A 1 117 ? -26.869 28.121 39.306 1.00 78.75 117 PHE A C 1
ATOM 933 O O . PHE A 1 117 ? -26.789 28.727 40.370 1.00 78.75 117 PHE A O 1
ATOM 940 N N . THR A 1 118 ? -27.930 28.213 38.511 1.00 80.25 118 THR A N 1
ATOM 941 C CA . THR A 1 118 ? -29.119 28.985 38.884 1.00 80.25 118 THR A CA 1
ATOM 942 C C . THR A 1 118 ? -29.978 28.240 39.905 1.00 80.25 118 THR A C 1
ATOM 944 O O . THR A 1 118 ? -30.924 28.814 40.442 1.00 80.25 118 THR A O 1
ATOM 947 N N . LEU A 1 119 ? -29.667 26.957 40.157 1.00 77.62 119 LEU A N 1
ATOM 948 C CA . LEU A 1 119 ? -30.455 26.014 40.956 1.00 77.62 119 LEU A CA 1
ATOM 949 C C . LEU A 1 119 ? -31.903 25.837 40.460 1.00 77.62 119 LEU A C 1
ATOM 951 O O . LEU A 1 119 ? -32.706 25.207 41.150 1.00 77.62 119 LEU A O 1
ATOM 955 N N . LYS A 1 120 ? -32.209 26.360 39.265 1.00 80.44 120 LYS A N 1
ATOM 956 C CA . LYS A 1 120 ? -33.465 26.222 38.531 1.00 80.44 120 LYS A CA 1
ATOM 957 C C . LYS A 1 120 ? -33.160 25.542 37.203 1.00 80.44 120 LYS A C 1
ATOM 959 O O . LYS A 1 120 ? -32.649 26.166 36.279 1.00 80.44 120 LYS A O 1
ATOM 964 N N . TYR A 1 121 ? -33.421 24.248 37.144 1.00 84.62 121 TYR A N 1
ATOM 965 C CA . TYR A 1 121 ? -33.111 23.418 35.990 1.00 84.62 121 TYR A CA 1
ATOM 966 C C . TYR A 1 121 ? -34.067 22.227 35.941 1.00 84.62 121 TYR A C 1
ATOM 968 O O . TYR A 1 121 ? -34.674 21.870 36.951 1.00 84.62 121 TYR A O 1
ATOM 976 N N . ASP A 1 122 ? -34.192 21.628 34.768 1.00 88.19 122 ASP A N 1
ATOM 977 C CA . ASP A 1 122 ? -35.112 20.536 34.467 1.00 88.19 122 ASP A CA 1
ATOM 978 C C . ASP A 1 122 ? -34.340 19.344 33.869 1.00 88.19 122 ASP A C 1
ATOM 980 O O . ASP A 1 122 ? -33.116 19.243 34.011 1.00 88.19 122 ASP A O 1
ATOM 984 N N . HIS A 1 123 ? -35.038 18.418 33.215 1.00 90.75 123 HIS A N 1
ATOM 985 C CA . HIS A 1 123 ? -34.429 17.258 32.561 1.00 90.75 123 HIS A CA 1
ATOM 986 C C . HIS A 1 123 ? -33.425 17.606 31.438 1.00 90.75 123 HIS A C 1
ATOM 988 O O . HIS A 1 123 ? -32.601 16.764 31.065 1.00 90.75 123 HIS A O 1
ATOM 994 N N . THR A 1 124 ? -33.415 18.842 30.920 1.00 94.44 124 THR A N 1
ATOM 995 C CA . THR A 1 124 ? -32.525 19.250 29.818 1.00 94.44 124 THR A CA 1
ATOM 996 C C . THR A 1 124 ? -31.042 19.269 30.193 1.00 94.44 124 THR A C 1
ATOM 998 O O . THR A 1 124 ? -30.184 19.248 29.302 1.00 94.44 124 THR A O 1
ATOM 1001 N N . VAL A 1 125 ? -30.707 19.235 31.488 1.00 93.75 125 VAL A N 1
ATOM 1002 C CA . VAL A 1 125 ? -29.319 19.089 31.961 1.00 93.75 125 VAL A CA 1
ATOM 1003 C C . VAL A 1 125 ? -28.715 17.742 31.561 1.00 93.75 125 VAL A C 1
ATOM 1005 O O . VAL A 1 125 ? -27.524 17.671 31.259 1.00 93.75 125 VAL A O 1
ATOM 1008 N N . ASP A 1 126 ? -29.532 16.684 31.488 1.00 95.69 126 ASP A N 1
ATOM 1009 C CA . ASP A 1 126 ? -29.083 15.368 31.025 1.00 95.69 126 ASP A CA 1
ATOM 1010 C C . ASP A 1 126 ? -28.836 15.370 29.511 1.00 95.69 126 ASP A C 1
ATOM 1012 O O . ASP A 1 126 ? -27.935 14.680 29.039 1.00 95.69 126 ASP A O 1
ATOM 1016 N N . ILE A 1 127 ? -29.580 16.184 28.748 1.00 97.38 127 ILE A N 1
ATOM 1017 C CA . ILE A 1 127 ? -29.373 16.357 27.300 1.00 97.38 127 ILE A CA 1
ATOM 1018 C C . ILE A 1 127 ? -28.023 17.041 27.042 1.00 97.38 127 ILE A C 1
ATOM 1020 O O . ILE A 1 127 ? -27.259 16.602 26.180 1.00 97.38 127 ILE A O 1
ATOM 1024 N N . TYR A 1 128 ? -27.676 18.056 27.841 1.00 97.00 128 TYR A N 1
ATOM 1025 C CA . TYR A 1 128 ? -26.352 18.681 27.795 1.00 97.00 128 TYR A CA 1
ATOM 1026 C C . TYR A 1 128 ? -25.240 17.683 28.133 1.00 97.00 128 TYR A C 1
ATOM 1028 O O . TYR A 1 128 ? -24.268 17.556 27.383 1.00 97.00 128 TYR A O 1
ATOM 1036 N N . ALA A 1 129 ? -25.393 16.948 29.239 1.00 96.62 129 ALA A N 1
ATOM 1037 C CA . ALA A 1 129 ? -24.417 15.952 29.669 1.00 96.62 129 ALA A CA 1
ATOM 1038 C C . ALA A 1 129 ? -24.237 14.847 28.615 1.00 96.62 129 ALA A C 1
ATOM 1040 O O . ALA A 1 129 ? -23.108 14.434 28.337 1.00 96.62 129 ALA A O 1
ATOM 1041 N N . PHE A 1 130 ? -25.329 14.431 27.961 1.00 98.06 130 PHE A N 1
ATOM 1042 C CA . PHE A 1 130 ? -25.288 13.532 26.814 1.00 98.06 130 PHE A CA 1
ATOM 1043 C C . PHE A 1 130 ? -24.515 14.132 25.635 1.00 98.06 130 PHE A C 1
ATOM 1045 O O . PHE A 1 130 ? -23.724 13.417 25.036 1.00 98.06 130 PHE A O 1
ATOM 1052 N N . GLY A 1 131 ? -24.663 15.422 25.318 1.00 97.44 131 GLY A N 1
ATOM 1053 C CA . GLY A 1 131 ? -23.881 16.076 24.259 1.00 97.44 131 GLY A CA 1
ATOM 1054 C C . GLY A 1 131 ? -22.367 15.974 24.487 1.00 97.44 131 GLY A C 1
ATOM 1055 O O . GLY A 1 131 ? -21.618 15.607 23.580 1.00 97.44 131 GLY A O 1
ATOM 1056 N N . ILE A 1 132 ? -21.917 16.211 25.724 1.00 97.12 132 ILE A N 1
ATOM 1057 C CA . ILE A 1 132 ? -20.506 16.051 26.117 1.00 97.12 132 ILE A CA 1
ATOM 1058 C C . ILE A 1 132 ? -20.081 14.576 26.064 1.00 97.12 132 ILE A C 1
ATOM 1060 O O . ILE A 1 132 ? -19.019 14.253 25.534 1.00 97.12 132 ILE A O 1
ATOM 1064 N N . LEU A 1 133 ? -20.917 13.660 26.559 1.00 97.44 133 LEU A N 1
ATOM 1065 C CA . LEU A 1 133 ? -20.664 12.221 26.470 1.00 97.44 133 LEU A CA 1
ATOM 1066 C C . LEU A 1 133 ? -20.561 11.752 25.008 1.00 97.44 133 LEU A C 1
ATOM 1068 O O . LEU A 1 133 ? -19.679 10.965 24.666 1.00 97.44 133 LEU A O 1
ATOM 1072 N N . PHE A 1 134 ? -21.436 12.252 24.136 1.00 97.69 134 PHE A N 1
ATOM 1073 C CA . PHE A 1 134 ? -21.500 11.900 22.723 1.00 97.69 134 PHE A CA 1
ATOM 1074 C C . PHE A 1 134 ? -20.259 12.376 21.967 1.00 97.69 134 PHE A C 1
ATOM 1076 O O . PHE A 1 134 ? -19.798 11.675 21.071 1.00 97.69 134 PHE A O 1
ATOM 1083 N N . TRP A 1 135 ? -19.640 13.485 22.382 1.00 97.44 135 TRP A N 1
ATOM 1084 C CA . TRP A 1 135 ? -18.323 13.890 21.886 1.00 97.44 135 TRP A CA 1
ATOM 1085 C C . TRP A 1 135 ? -17.249 12.830 22.164 1.00 97.44 135 TRP A C 1
ATOM 1087 O O . TRP A 1 135 ? -16.500 12.471 21.256 1.00 97.44 135 TRP A O 1
ATOM 1097 N N . TYR A 1 136 ? -17.207 12.258 23.375 1.00 96.75 136 TYR A N 1
ATOM 1098 C CA . TYR A 1 136 ? -16.282 11.161 23.698 1.00 96.75 136 TYR A CA 1
ATOM 1099 C C . TYR A 1 136 ? -16.596 9.888 22.905 1.00 96.75 136 TYR A C 1
ATOM 1101 O O . TYR A 1 136 ? -15.694 9.227 22.383 1.00 96.75 136 TYR A O 1
ATOM 1109 N N . ILE A 1 137 ? -17.884 9.562 22.766 1.00 96.38 137 ILE A N 1
ATOM 1110 C CA . ILE A 1 137 ? -18.330 8.445 21.928 1.00 96.38 137 ILE A CA 1
ATOM 1111 C C . ILE A 1 137 ? -17.871 8.664 20.477 1.00 96.38 137 ILE A C 1
ATOM 1113 O O . ILE A 1 137 ? -17.344 7.739 19.862 1.00 96.38 137 ILE A O 1
ATOM 1117 N N . CYS A 1 138 ? -17.980 9.876 19.930 1.00 95.50 138 CYS A N 1
ATOM 1118 C CA . CYS A 1 138 ? -17.551 10.195 18.567 1.00 95.50 138 CYS A CA 1
ATOM 1119 C C . CYS A 1 138 ? -16.021 10.228 18.407 1.00 95.50 138 CYS A C 1
ATOM 1121 O O . CYS A 1 138 ? -15.517 9.747 17.392 1.00 95.50 138 CYS A O 1
ATOM 1123 N N . SER A 1 139 ? -15.264 10.694 19.407 1.00 93.38 139 SER A N 1
ATOM 1124 C CA . SER A 1 139 ? -13.789 10.754 19.366 1.00 93.38 139 SER A CA 1
ATOM 1125 C C . SER A 1 139 ? -13.104 9.398 19.529 1.00 93.38 139 SER A C 1
ATOM 1127 O O . SER A 1 139 ? -11.910 9.263 19.252 1.00 93.38 139 SER A O 1
ATOM 1129 N N . ASN A 1 140 ? -13.852 8.374 19.957 1.00 92.75 140 ASN A N 1
ATOM 1130 C CA . ASN A 1 140 ? -13.327 7.044 20.269 1.00 92.75 140 ASN A CA 1
ATOM 1131 C C . ASN A 1 140 ? -12.164 7.085 21.270 1.00 92.75 140 ASN A C 1
ATOM 1133 O O . ASN A 1 140 ? -11.228 6.292 21.169 1.00 92.75 140 ASN A O 1
ATOM 1137 N N . GLY A 1 141 ? -12.154 8.066 22.167 1.00 88.88 141 GLY A N 1
ATOM 1138 C CA . GLY A 1 141 ? -11.028 8.339 23.044 1.00 88.88 141 GLY A CA 1
ATOM 1139 C C . GLY A 1 141 ? -11.482 8.852 24.398 1.00 88.88 141 GLY A C 1
ATOM 1140 O O . GLY A 1 141 ? -12.649 9.151 24.617 1.00 88.88 141 GLY A O 1
ATOM 1141 N N . VAL A 1 142 ? -10.529 8.938 25.322 1.00 90.06 142 VAL A N 1
ATOM 1142 C CA . VAL A 1 142 ? -10.762 9.405 26.699 1.00 90.06 142 VAL A CA 1
ATOM 1143 C C . VAL A 1 142 ? -9.915 10.626 27.060 1.00 90.06 142 VAL A C 1
ATOM 1145 O O . VAL A 1 142 ? -9.857 11.020 28.223 1.00 90.06 142 VAL A O 1
ATOM 1148 N N . LYS A 1 143 ? -9.235 11.220 26.070 1.00 90.06 143 LYS A N 1
ATOM 1149 C CA . LYS A 1 143 ? -8.470 12.455 26.257 1.00 90.06 143 LYS A CA 1
ATOM 1150 C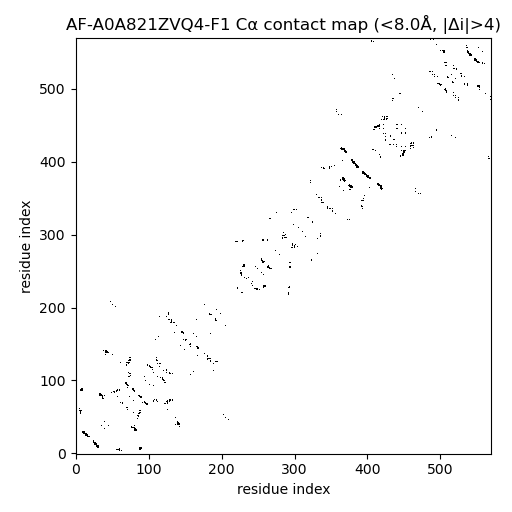 C . LYS A 1 143 ? -9.443 13.613 26.481 1.00 90.06 143 LYS A C 1
ATOM 1152 O O . LYS A 1 143 ? -10.464 13.696 25.803 1.00 90.06 143 LYS A O 1
ATOM 1157 N N . LEU A 1 144 ? -9.133 14.471 27.448 1.00 87.38 144 LEU A N 1
ATOM 1158 C CA . LEU A 1 144 ? -9.924 15.664 27.734 1.00 87.38 144 LEU A CA 1
ATOM 1159 C C . LEU A 1 144 ? -9.945 16.594 26.500 1.00 87.38 144 LEU A C 1
ATOM 1161 O O . LEU A 1 144 ? -8.903 16.716 25.848 1.00 87.38 144 LEU A O 1
ATOM 1165 N N . PRO A 1 145 ? -11.086 17.232 26.168 1.00 92.12 145 PRO A N 1
ATOM 1166 C CA . PRO A 1 145 ? -11.139 18.239 25.115 1.00 92.12 145 PRO A CA 1
ATOM 1167 C C . PRO A 1 145 ? -10.131 19.350 25.381 1.00 92.12 145 PRO A C 1
ATOM 1169 O O . PRO A 1 145 ? -10.036 19.849 26.502 1.00 92.12 145 PRO A O 1
ATOM 1172 N N . THR A 1 146 ? -9.409 19.762 24.350 1.00 90.88 146 THR A N 1
ATOM 1173 C CA . THR A 1 146 ? -8.342 20.767 24.424 1.00 90.88 146 THR A CA 1
ATOM 1174 C C . THR A 1 146 ? -8.862 22.094 24.985 1.00 90.88 146 THR A C 1
ATOM 1176 O O . THR A 1 146 ? -8.210 22.717 25.820 1.00 90.88 146 THR A O 1
ATOM 1179 N N . ASN A 1 147 ? -10.092 22.474 24.618 1.00 90.06 147 ASN A N 1
ATOM 1180 C CA . ASN A 1 147 ? -10.765 23.666 25.150 1.00 90.06 147 ASN A CA 1
ATOM 1181 C C . ASN A 1 147 ? -11.025 23.607 26.668 1.00 90.06 147 ASN A C 1
ATOM 1183 O O . ASN A 1 147 ? -11.196 24.647 27.304 1.00 90.06 147 ASN A O 1
ATOM 1187 N N . PHE A 1 148 ? -11.070 22.409 27.256 1.00 90.56 148 PHE A N 1
ATOM 1188 C CA . PHE A 1 148 ? -11.226 22.199 28.698 1.00 90.56 148 PHE A CA 1
ATOM 1189 C C . PHE A 1 148 ? -9.895 21.896 29.395 1.00 90.56 148 PHE A C 1
ATOM 1191 O O . PHE A 1 148 ? -9.745 22.245 30.561 1.00 90.56 148 PHE A O 1
ATOM 1198 N N . ASP A 1 149 ? -8.925 21.309 28.694 1.00 87.44 149 ASP A N 1
ATOM 1199 C CA . ASP A 1 149 ? -7.588 20.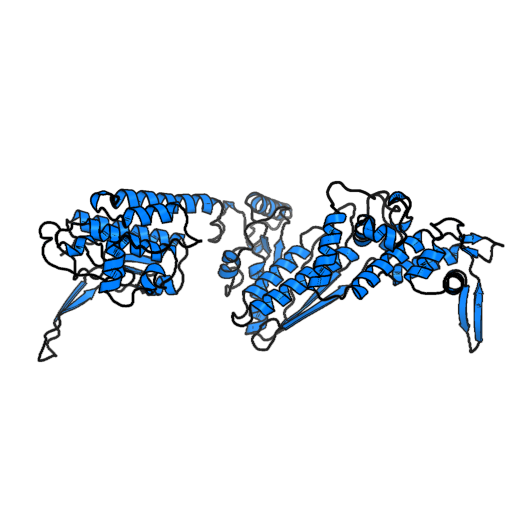972 29.212 1.00 87.44 149 ASP A CA 1
ATOM 1200 C C . ASP A 1 149 ? -6.788 22.211 29.645 1.00 87.44 149 ASP A C 1
ATOM 1202 O O . ASP A 1 149 ? -6.007 22.168 30.591 1.00 87.44 149 ASP A O 1
ATOM 1206 N N . VAL A 1 150 ? -7.058 23.361 29.021 1.00 85.75 150 VAL A N 1
ATOM 1207 C CA . VAL A 1 150 ? -6.472 24.658 29.401 1.00 85.75 150 VAL A CA 1
ATOM 1208 C C . VAL A 1 150 ? -7.037 25.242 30.706 1.00 85.75 150 VAL A C 1
ATOM 1210 O O . VAL A 1 150 ? -6.507 26.227 31.223 1.00 85.75 150 VAL A O 1
ATOM 1213 N N . CYS A 1 151 ? -8.117 24.677 31.252 1.00 87.19 151 CYS A N 1
ATOM 1214 C CA . CYS A 1 151 ? -8.749 25.172 32.471 1.00 87.19 151 CYS A CA 1
ATOM 1215 C C . CYS A 1 151 ? -8.101 24.534 33.710 1.00 87.19 151 CYS A C 1
ATOM 1217 O O . CYS A 1 151 ? -8.375 23.385 34.046 1.00 87.19 151 CYS A O 1
ATOM 1219 N N . SER A 1 152 ? -7.283 25.299 34.438 1.00 82.25 152 SER A N 1
ATOM 1220 C CA . SER A 1 152 ? -6.514 24.803 35.593 1.00 82.25 152 SER A CA 1
ATOM 1221 C C . SER A 1 152 ? -7.335 24.550 36.867 1.00 82.25 152 SER A C 1
ATOM 1223 O O . SER A 1 152 ? -6.840 23.919 37.800 1.00 82.25 152 SER A O 1
ATOM 1225 N N . SER A 1 153 ? -8.585 25.019 36.933 1.00 87.69 153 SER A N 1
ATOM 1226 C CA . SER A 1 153 ? -9.481 24.804 38.075 1.00 87.69 153 SER A CA 1
ATOM 1227 C C . SER A 1 153 ? -10.940 24.646 37.642 1.00 87.69 153 SER A C 1
ATOM 1229 O O . SER A 1 153 ? -11.328 25.031 36.534 1.00 87.69 153 SER A O 1
ATOM 1231 N N . LYS A 1 154 ? -11.774 24.108 38.544 1.00 82.75 154 LYS A N 1
ATOM 1232 C CA . LYS A 1 154 ? -1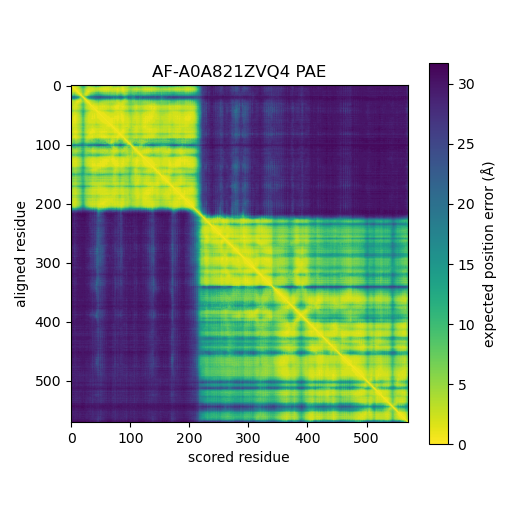3.220 23.973 38.308 1.00 82.75 154 LYS A CA 1
ATOM 1233 C C . LYS A 1 154 ? -13.886 25.334 38.068 1.00 82.75 154 LYS A C 1
ATOM 1235 O O . LYS A 1 154 ? -14.697 25.450 37.158 1.00 82.75 154 LYS A O 1
ATOM 1240 N N . ASP A 1 155 ? -13.492 26.370 38.809 1.00 85.06 155 ASP A N 1
ATOM 1241 C CA . ASP A 1 155 ? -14.040 27.727 38.657 1.00 85.06 155 ASP A CA 1
ATOM 1242 C C . ASP A 1 155 ? -13.727 28.340 37.289 1.00 85.06 155 ASP A C 1
ATOM 1244 O O . ASP A 1 155 ? -14.592 28.967 36.671 1.00 85.06 155 ASP A O 1
ATOM 1248 N N . ILE A 1 156 ? -12.515 28.106 36.775 1.00 87.69 156 ILE A N 1
ATOM 1249 C CA . ILE A 1 156 ? -12.107 28.555 35.438 1.00 87.69 156 ILE A CA 1
ATOM 1250 C C . ILE A 1 156 ? -12.901 27.807 34.366 1.00 87.69 156 ILE A C 1
ATOM 1252 O O . ILE A 1 156 ? -13.454 28.444 33.468 1.00 87.69 156 ILE A O 1
ATOM 1256 N N . LEU A 1 157 ? -13.022 26.481 34.497 1.00 87.94 157 LEU A N 1
ATOM 1257 C CA . LEU A 1 157 ? -13.831 25.657 33.599 1.00 87.94 157 LEU A CA 1
ATOM 1258 C C . LEU A 1 157 ? -15.283 26.152 33.556 1.00 87.94 157 LEU A C 1
ATOM 1260 O O . LEU A 1 157 ? -15.855 26.322 32.482 1.00 87.94 157 LEU A O 1
ATOM 1264 N N . TRP A 1 158 ? -15.876 26.451 34.709 1.00 85.44 158 TRP A N 1
ATOM 1265 C CA . TRP A 1 158 ? -17.249 26.944 34.775 1.00 85.44 158 TRP A CA 1
ATOM 1266 C C . TRP A 1 158 ? -17.419 28.342 34.187 1.00 85.44 158 TRP A C 1
ATOM 1268 O O . TRP A 1 158 ? -18.402 28.592 33.488 1.00 85.44 158 TRP A O 1
ATOM 1278 N N . SER A 1 159 ? -16.465 29.246 34.416 1.00 87.06 159 SER A N 1
ATOM 1279 C CA . SER A 1 159 ? -16.451 30.563 33.770 1.00 87.06 159 SER A CA 1
ATOM 1280 C C . SER A 1 159 ? -16.380 30.434 32.244 1.00 87.06 159 SER A C 1
ATOM 1282 O O . SER A 1 159 ? -17.125 31.106 31.529 1.00 87.06 159 SER A O 1
ATOM 1284 N N . ALA A 1 160 ? -15.555 29.513 31.737 1.00 89.12 160 ALA A N 1
ATOM 1285 C CA . ALA A 1 160 ? -15.451 29.213 30.314 1.00 89.12 160 ALA A CA 1
ATOM 1286 C C . ALA A 1 160 ? -16.766 28.642 29.749 1.00 89.12 160 ALA A C 1
ATOM 1288 O O . ALA A 1 160 ? -17.281 29.153 28.754 1.00 89.12 160 ALA A O 1
ATOM 1289 N N . VAL A 1 161 ? -17.370 27.652 30.416 1.00 89.50 161 VAL A N 1
ATOM 1290 C CA . VAL A 1 161 ? -18.651 27.053 29.998 1.00 89.50 161 VAL A CA 1
ATOM 1291 C C . VAL A 1 161 ? -19.777 28.095 29.961 1.00 89.50 161 VAL A C 1
ATOM 1293 O O . VAL A 1 161 ? -20.545 28.120 28.995 1.00 89.50 161 VAL A O 1
ATOM 1296 N N . LYS A 1 162 ? -19.839 29.007 30.946 1.00 85.56 162 LYS A N 1
ATOM 1297 C CA . LYS A 1 162 ? -20.793 30.137 30.968 1.00 85.56 162 LYS A CA 1
ATOM 1298 C C . LYS A 1 162 ? -20.581 31.125 29.821 1.00 85.56 162 LYS A C 1
ATOM 1300 O O . LYS A 1 162 ? -21.550 31.683 29.322 1.00 85.56 162 LYS A O 1
ATOM 1305 N N . LYS A 1 163 ? -19.336 31.316 29.378 1.00 88.62 163 LYS A N 1
ATOM 1306 C CA . LYS A 1 163 ? -18.989 32.122 28.193 1.00 88.62 163 LYS A CA 1
ATOM 1307 C C . LYS A 1 163 ? -19.236 31.392 26.866 1.00 88.62 163 LYS A C 1
ATOM 1309 O O . LYS A 1 163 ? -18.924 31.937 25.814 1.00 88.62 163 LYS A O 1
ATOM 1314 N N . GLY A 1 164 ? -19.782 30.175 26.904 1.00 88.56 164 GLY A N 1
ATOM 1315 C CA . GLY A 1 164 ? -20.100 29.393 25.710 1.00 88.56 164 GLY A CA 1
ATOM 1316 C C . GLY A 1 164 ? -18.969 28.486 25.224 1.00 88.56 164 GLY A C 1
ATOM 1317 O O . GLY A 1 164 ? -19.092 27.910 24.149 1.00 88.56 164 GLY A O 1
ATOM 1318 N N . VAL A 1 165 ? -17.884 28.311 25.990 1.00 91.56 165 VAL A N 1
ATOM 1319 C CA . VAL A 1 165 ? -16.822 27.360 25.624 1.00 91.56 165 VAL A CA 1
ATOM 1320 C C . VAL A 1 165 ? -17.373 25.932 25.670 1.00 91.56 165 VAL A C 1
ATOM 1322 O O . VAL A 1 165 ? -18.066 25.543 26.615 1.00 91.56 165 VAL A O 1
ATOM 1325 N N . ARG A 1 166 ? -17.075 25.156 24.628 1.00 94.25 166 ARG A N 1
ATOM 1326 C CA . ARG A 1 166 ? -17.492 23.759 24.426 1.00 94.25 166 ARG A CA 1
ATOM 1327 C C . ARG A 1 166 ? -16.307 22.940 23.895 1.00 94.25 166 ARG A C 1
ATOM 1329 O O . ARG A 1 166 ? -15.322 23.549 23.468 1.00 94.25 166 ARG A O 1
ATOM 1336 N N . PRO A 1 167 ? -16.374 21.597 23.902 1.00 95.31 167 PRO A N 1
ATOM 1337 C CA . PRO A 1 167 ? -15.370 20.764 23.242 1.00 95.31 167 PRO A CA 1
ATOM 1338 C C . PRO A 1 167 ? -15.159 21.163 21.775 1.00 95.31 167 PRO A C 1
ATOM 1340 O O . PRO A 1 167 ? -16.101 21.554 21.085 1.00 95.31 167 PRO A O 1
ATOM 1343 N N . GLU A 1 168 ? -13.923 21.078 21.296 1.00 94.31 168 GLU A N 1
ATOM 1344 C CA . GLU A 1 168 ? -13.558 21.391 19.915 1.00 94.31 168 GLU A CA 1
ATOM 1345 C C . GLU A 1 168 ? -14.094 20.359 18.905 1.00 94.31 168 GLU A C 1
ATOM 1347 O O . GLU A 1 168 ? -14.320 19.193 19.239 1.00 94.31 168 GLU A O 1
ATOM 1352 N N . ARG A 1 169 ? -14.265 20.764 17.639 1.00 95.19 169 ARG A N 1
ATOM 1353 C CA . ARG A 1 169 ? -14.566 19.826 16.548 1.00 95.19 169 ARG A CA 1
ATOM 1354 C C . ARG A 1 169 ? -13.288 19.102 16.129 1.00 95.19 169 ARG A C 1
ATOM 1356 O O . ARG A 1 169 ? -12.328 19.748 15.717 1.00 95.19 169 ARG A O 1
ATOM 1363 N N . LEU A 1 170 ? -13.291 17.773 16.190 1.00 90.69 170 LEU A N 1
ATOM 1364 C CA . LEU A 1 170 ? -12.199 16.951 15.662 1.00 90.69 170 LEU A CA 1
ATOM 1365 C C . LEU A 1 170 ? -12.395 16.690 14.160 1.00 90.69 170 LEU A C 1
ATOM 1367 O O . LEU A 1 170 ? -13.529 16.661 13.682 1.00 90.69 170 LEU A O 1
ATOM 1371 N N . MET A 1 171 ? -11.296 16.480 13.424 1.00 80.81 171 MET A N 1
ATOM 1372 C CA . MET A 1 171 ? -11.326 16.254 11.966 1.00 80.81 171 MET A CA 1
ATOM 1373 C C . MET A 1 171 ? -12.152 15.022 11.568 1.00 80.81 171 MET A C 1
ATOM 1375 O O . MET A 1 171 ? -12.800 15.033 10.529 1.00 80.81 171 MET A O 1
ATOM 1379 N N . ASP A 1 172 ? -12.188 14.000 12.425 1.00 79.38 172 ASP A N 1
ATOM 1380 C CA . ASP A 1 172 ? -12.877 12.731 12.159 1.00 79.38 172 ASP A CA 1
ATOM 1381 C C . ASP A 1 172 ? -14.398 12.786 12.412 1.00 79.38 172 ASP A C 1
ATOM 1383 O O . ASP A 1 172 ? -15.088 11.770 12.313 1.00 79.38 172 ASP A O 1
ATOM 1387 N N . PHE A 1 173 ? -14.947 13.944 12.798 1.00 88.94 173 PHE A N 1
ATOM 1388 C CA . PHE A 1 173 ? -16.376 14.079 13.088 1.00 88.94 173 PHE A CA 1
ATOM 1389 C C . PHE A 1 173 ? -17.184 14.379 11.831 1.00 88.94 173 PHE A C 1
ATOM 1391 O O . PHE A 1 173 ? -17.008 15.432 11.205 1.00 88.94 173 PHE A O 1
ATOM 1398 N N . SER A 1 174 ? -18.150 13.503 11.538 1.00 90.44 174 SER A N 1
ATOM 1399 C CA . SER A 1 174 ? -19.164 13.763 10.515 1.00 90.44 174 SER A CA 1
ATOM 1400 C C . SER A 1 174 ? -19.999 14.997 10.875 1.00 90.44 174 SER A C 1
ATOM 1402 O O . SER A 1 174 ? -20.165 15.334 12.057 1.00 90.44 174 SER A O 1
ATOM 1404 N N . ASP A 1 175 ? -20.523 15.682 9.859 1.00 91.88 175 ASP A N 1
ATOM 1405 C CA . ASP A 1 175 ? -21.363 16.867 10.055 1.00 91.88 175 ASP A CA 1
ATOM 1406 C C . ASP A 1 175 ? -22.636 16.533 10.843 1.00 91.88 175 ASP A C 1
ATOM 1408 O O . ASP A 1 175 ? -23.079 17.328 11.672 1.00 91.88 175 ASP A O 1
ATOM 1412 N N . GLU A 1 176 ? -23.188 15.332 10.662 1.00 93.06 176 GLU A N 1
ATOM 1413 C CA . GLU A 1 176 ? -24.374 14.853 11.371 1.00 93.06 176 GLU A CA 1
ATOM 1414 C C . GLU A 1 176 ? -24.083 14.635 12.859 1.00 93.06 176 GLU A C 1
ATOM 1416 O O . GLU A 1 176 ? -24.803 15.159 13.713 1.00 93.06 176 GLU A O 1
ATOM 1421 N N . CYS A 1 177 ? -22.998 13.921 13.189 1.00 94.69 177 CYS A N 1
ATOM 1422 C CA . CYS A 1 177 ? -22.564 13.724 14.573 1.00 94.69 177 CYS A CA 1
ATOM 1423 C C . CYS A 1 177 ? -22.279 15.066 15.259 1.00 94.69 177 CYS A C 1
ATOM 1425 O O . CYS A 1 177 ? -22.700 15.283 16.400 1.00 94.69 177 CYS A O 1
ATOM 1427 N N . TRP A 1 178 ? -21.599 15.981 14.559 1.00 96.44 178 TRP A N 1
ATOM 1428 C CA . TRP A 1 178 ? -21.309 17.321 15.064 1.00 96.44 178 TRP A CA 1
ATOM 1429 C C . TRP A 1 178 ? -22.585 18.142 15.293 1.00 96.44 178 TRP A C 1
ATOM 1431 O O . TRP A 1 178 ? -22.733 18.783 16.336 1.00 96.44 178 TRP A O 1
ATOM 1441 N N . SER A 1 179 ? -23.546 18.084 14.367 1.00 96.06 179 SER A N 1
ATOM 1442 C CA . SER A 1 179 ? -24.844 18.760 14.492 1.00 96.06 179 SER A CA 1
ATOM 1443 C C . SER A 1 179 ? -25.640 18.285 15.712 1.00 96.06 179 SER A C 1
ATOM 1445 O O . SER A 1 179 ? -26.238 19.098 16.415 1.00 96.06 179 SER A O 1
ATOM 1447 N N . ILE A 1 180 ? -25.628 16.979 16.006 1.00 96.69 180 ILE A N 1
ATOM 1448 C CA . ILE A 1 180 ? -26.313 16.426 17.183 1.00 96.69 180 ILE A CA 1
ATOM 1449 C C . ILE A 1 180 ? -25.682 16.953 18.474 1.00 96.69 180 ILE A C 1
ATOM 1451 O O . ILE A 1 180 ? -26.390 17.549 19.285 1.00 96.69 180 ILE A O 1
ATOM 1455 N N . MET A 1 181 ? -24.365 16.786 18.667 1.00 96.25 181 MET A N 1
ATOM 1456 C CA . MET A 1 181 ? -23.725 17.200 19.927 1.00 96.25 181 MET A CA 1
ATOM 1457 C C . MET A 1 181 ? -23.845 18.706 20.165 1.00 96.25 181 MET A C 1
ATOM 1459 O O . MET A 1 181 ? -24.110 19.126 21.290 1.00 96.25 181 MET A O 1
ATOM 1463 N N . THR A 1 182 ? -23.734 19.508 19.099 1.00 96.69 182 THR A N 1
ATOM 1464 C CA . THR A 1 182 ? -23.844 20.968 19.199 1.00 96.69 182 THR A CA 1
ATOM 1465 C C . THR A 1 182 ? -25.220 21.451 19.619 1.00 96.69 182 THR A C 1
ATOM 1467 O O . THR A 1 182 ? -25.310 22.353 20.449 1.00 96.69 182 THR A O 1
ATOM 1470 N N . LYS A 1 183 ? -26.280 20.806 19.124 1.00 96.62 183 LYS A N 1
ATOM 1471 C CA . LYS A 1 183 ? -27.652 21.069 19.570 1.00 96.62 183 LYS A CA 1
ATOM 1472 C C . LYS A 1 183 ? -27.902 20.566 20.993 1.00 96.62 183 LYS A C 1
ATOM 1474 O O . LYS A 1 183 ? -28.599 21.222 21.758 1.00 96.62 183 LYS A O 1
ATOM 1479 N N . CYS A 1 184 ? -27.326 19.426 21.376 1.00 97.50 184 CYS A N 1
ATOM 1480 C CA . CYS A 1 184 ? -27.494 18.875 22.723 1.00 97.50 184 CYS A CA 1
ATOM 1481 C C . CYS A 1 184 ? -26.875 19.762 23.814 1.00 97.50 184 CYS A C 1
ATOM 1483 O O . CYS A 1 184 ? -27.462 19.887 24.884 1.00 97.50 184 CYS A O 1
ATOM 1485 N N . TRP A 1 185 ? -25.727 20.402 23.563 1.00 95.94 185 TRP A N 1
ATOM 1486 C CA . TRP A 1 185 ? -25.061 21.273 24.543 1.00 95.94 185 TRP A CA 1
ATOM 1487 C C . TRP A 1 185 ? -25.316 22.775 24.342 1.00 95.94 185 TRP A C 1
ATOM 1489 O O . TRP A 1 185 ? -24.493 23.609 24.758 1.00 95.94 185 TRP A O 1
ATOM 1499 N N . ASP A 1 186 ? -26.426 23.129 23.684 1.00 95.56 186 ASP A N 1
ATOM 1500 C CA . ASP A 1 186 ? -26.806 24.523 23.458 1.00 95.56 186 ASP A CA 1
ATOM 1501 C C . ASP A 1 186 ? -26.856 25.297 24.788 1.00 95.56 186 ASP A C 1
ATOM 1503 O O . ASP A 1 186 ? -27.198 24.762 25.853 1.00 95.56 186 ASP A O 1
ATOM 1507 N N . THR A 1 187 ? -26.449 26.564 24.730 1.00 91.25 187 THR A N 1
ATOM 1508 C CA . THR A 1 187 ? -26.437 27.459 25.890 1.00 91.25 187 THR A CA 1
ATOM 1509 C C . THR A 1 187 ? -27.847 27.698 26.421 1.00 91.25 187 THR A C 1
ATOM 1511 O O . THR A 1 187 ? -28.011 27.811 27.632 1.00 91.25 187 THR A O 1
ATOM 1514 N N . GLN A 1 188 ? -28.852 27.754 25.545 1.00 91.75 188 GLN A N 1
ATOM 1515 C CA . GLN A 1 188 ? -30.251 27.894 25.927 1.00 91.75 188 GLN A CA 1
ATOM 1516 C C . GLN A 1 188 ? -30.878 26.505 26.127 1.00 91.75 188 GLN A C 1
ATOM 1518 O O . GLN A 1 188 ? -31.003 25.757 25.156 1.00 91.75 188 GLN A O 1
ATOM 1523 N N . PRO A 1 189 ? -31.324 26.148 27.349 1.00 93.50 189 PRO A N 1
ATOM 1524 C CA . PRO A 1 189 ? -31.924 24.838 27.617 1.00 93.50 189 PRO A CA 1
ATOM 1525 C C . PRO A 1 189 ? -33.120 24.518 26.711 1.00 93.50 189 PRO A C 1
ATOM 1527 O O . PRO A 1 189 ? -33.260 23.392 26.247 1.00 93.50 189 PRO A O 1
ATOM 1530 N N . SER A 1 190 ? -33.924 25.534 26.379 1.00 92.94 190 SER A N 1
ATOM 1531 C CA . SER A 1 190 ? -35.108 25.418 25.517 1.00 92.94 190 SER A CA 1
ATOM 1532 C C . SER A 1 190 ? -34.806 25.156 24.038 1.00 92.94 190 SER A C 1
ATOM 1534 O O . SER A 1 190 ? -35.717 24.801 23.298 1.00 92.94 190 SER A O 1
ATOM 1536 N N . GLN A 1 191 ? -33.561 25.349 23.591 1.00 94.69 191 GLN A N 1
ATOM 1537 C CA . GLN A 1 191 ? -33.136 25.062 22.214 1.00 94.69 191 GLN A CA 1
ATOM 1538 C C . GLN A 1 191 ? -32.587 23.638 22.056 1.00 94.69 191 GLN A C 1
ATOM 1540 O O . GLN A 1 191 ? -32.303 23.199 20.939 1.00 94.69 191 GLN A O 1
ATOM 1545 N N . ARG A 1 192 ? -32.419 22.906 23.165 1.00 96.56 192 ARG A N 1
ATOM 1546 C CA . ARG A 1 192 ? -31.919 21.534 23.132 1.00 96.56 192 ARG A CA 1
ATOM 1547 C C . ARG A 1 192 ? -33.017 20.600 22.611 1.00 96.56 192 ARG A C 1
ATOM 1549 O O . ARG A 1 192 ? -34.171 20.734 23.012 1.00 96.56 192 ARG A O 1
ATOM 1556 N N . PRO A 1 193 ? -32.677 19.648 21.729 1.00 95.69 193 PRO A N 1
ATOM 1557 C CA . PRO A 1 193 ? -33.654 18.751 21.129 1.00 95.69 193 PRO A CA 1
ATOM 1558 C C . PRO A 1 193 ? -34.187 17.763 22.161 1.00 95.69 193 PRO A C 1
ATOM 1560 O O . PRO A 1 193 ? -33.454 17.327 23.051 1.00 95.69 193 PRO A O 1
ATOM 1563 N N . TYR A 1 194 ? -35.426 17.312 21.984 1.00 94.06 194 TYR A N 1
ATOM 1564 C CA . TYR A 1 194 ? -35.925 16.176 22.749 1.00 94.06 194 TYR A CA 1
ATOM 1565 C C . TYR A 1 194 ? -35.097 14.926 22.449 1.00 94.06 194 TYR A C 1
ATOM 1567 O O . TYR A 1 194 ? -34.700 14.675 21.309 1.00 94.06 194 TYR A O 1
ATOM 1575 N N . LEU A 1 195 ? -34.895 14.078 23.460 1.00 94.19 195 LEU A N 1
ATOM 1576 C CA . LEU A 1 195 ? -34.145 12.828 23.300 1.00 94.19 195 LEU A CA 1
ATOM 1577 C C . LEU A 1 195 ? -34.734 11.906 22.218 1.00 94.19 195 LEU A C 1
ATOM 1579 O O . LEU A 1 195 ? -34.001 11.108 21.644 1.00 94.19 195 LEU A O 1
ATOM 1583 N N . GLY A 1 196 ? -36.028 12.028 21.900 1.00 90.38 196 GLY A N 1
ATOM 1584 C CA . GLY A 1 196 ? -36.626 11.308 20.775 1.00 90.38 196 GLY A CA 1
ATOM 1585 C C . GLY A 1 196 ? -36.108 11.745 19.407 1.00 90.38 196 GLY A C 1
ATOM 1586 O O . GLY A 1 196 ? -35.806 10.890 18.582 1.00 90.38 196 GLY A O 1
ATOM 1587 N N . GLU A 1 197 ? -35.902 13.046 19.196 1.00 92.94 197 GLU A N 1
ATOM 1588 C CA . GLU A 1 197 ? -35.284 13.562 17.968 1.00 92.94 197 GLU A CA 1
ATOM 1589 C C . GLU A 1 197 ? -33.800 13.189 17.886 1.00 92.94 197 GLU A C 1
ATOM 1591 O O . GLU A 1 197 ? -33.267 12.927 16.809 1.00 92.94 197 GLU A O 1
ATOM 1596 N N . VAL A 1 198 ? -33.111 13.177 19.034 1.00 96.06 198 VAL A N 1
ATOM 1597 C CA . VAL A 1 198 ? -31.714 12.730 19.121 1.00 96.06 198 VAL A CA 1
ATOM 1598 C C . VAL A 1 198 ? -31.612 11.256 18.740 1.00 96.06 198 VAL A C 1
ATOM 1600 O O . VAL A 1 198 ? -30.758 10.897 17.932 1.00 96.06 198 VAL A O 1
ATOM 1603 N N . GLN A 1 199 ? -32.501 10.416 19.279 1.00 94.44 199 GLN A N 1
ATOM 1604 C CA . GLN A 1 199 ? -32.572 8.996 18.953 1.00 94.44 199 GLN A CA 1
ATOM 1605 C C . GLN A 1 199 ? -32.767 8.785 17.451 1.00 94.44 199 GLN A C 1
ATOM 1607 O O . GLN A 1 199 ? -31.967 8.084 16.839 1.00 94.44 199 GLN A O 1
ATOM 1612 N N . GLU A 1 200 ? -33.765 9.437 16.852 1.00 92.88 200 GLU A N 1
ATOM 1613 C CA . GLU A 1 200 ? -34.081 9.289 15.428 1.00 92.88 200 GLU A CA 1
ATOM 1614 C C . GLU A 1 200 ? -32.889 9.670 14.537 1.00 92.88 200 GLU A C 1
ATOM 1616 O O . GLU A 1 200 ? -32.547 8.949 13.602 1.00 92.88 200 GLU A O 1
ATOM 1621 N N . LYS A 1 201 ? -32.173 10.754 14.863 1.00 94.69 201 LYS A N 1
ATOM 1622 C CA . LYS A 1 201 ? -30.975 11.161 14.110 1.00 94.69 201 LYS A CA 1
ATOM 1623 C C . LYS A 1 201 ? -29.816 10.179 14.263 1.00 94.69 201 LYS A C 1
ATOM 1625 O O . LYS A 1 201 ? -29.128 9.903 13.284 1.00 94.69 201 LYS A O 1
ATOM 1630 N N . ILE A 1 202 ? -29.580 9.637 15.459 1.00 95.38 202 ILE A N 1
ATOM 1631 C CA . ILE A 1 202 ? -28.529 8.625 15.652 1.00 95.38 202 ILE A CA 1
ATOM 1632 C C . ILE A 1 202 ? -28.919 7.314 14.951 1.00 95.38 202 ILE A C 1
ATOM 1634 O O . ILE A 1 202 ? -28.059 6.669 14.354 1.00 95.38 202 ILE A O 1
ATOM 1638 N N . GLU A 1 203 ? -30.200 6.937 14.951 1.00 93.12 203 GLU A N 1
ATOM 1639 C CA . GLU A 1 203 ? -30.715 5.799 14.183 1.00 93.12 203 GLU A CA 1
ATOM 1640 C C . GLU A 1 203 ? -30.536 6.017 12.680 1.00 93.12 203 GLU A C 1
ATOM 1642 O O . GLU A 1 203 ? -30.093 5.101 11.994 1.00 93.12 203 GLU A O 1
ATOM 1647 N N . GLN A 1 204 ? -30.786 7.224 12.168 1.00 90.88 204 GLN A N 1
ATOM 1648 C CA . GLN A 1 204 ? -30.497 7.587 10.779 1.00 90.88 204 GLN A CA 1
ATOM 1649 C C . GLN A 1 204 ? -29.002 7.494 10.469 1.00 90.88 204 GLN A C 1
ATOM 1651 O O . GLN A 1 204 ? -28.645 6.925 9.446 1.00 90.88 204 GLN A O 1
ATOM 1656 N N . ILE A 1 205 ? -28.111 7.965 11.347 1.00 90.75 205 ILE A N 1
ATOM 1657 C CA . ILE A 1 205 ? -26.656 7.806 11.170 1.00 90.75 205 ILE A CA 1
ATOM 1658 C C . ILE A 1 205 ? -26.279 6.323 11.158 1.00 90.75 205 ILE A C 1
ATOM 1660 O O . ILE A 1 205 ? -25.506 5.890 10.305 1.00 90.75 205 ILE A O 1
ATOM 1664 N N . LEU A 1 206 ? -26.831 5.524 12.072 1.00 87.25 206 LEU A N 1
ATOM 1665 C CA . LEU A 1 206 ? -26.566 4.091 12.148 1.00 87.25 206 LEU A CA 1
ATOM 1666 C C . LEU A 1 206 ? -27.114 3.354 10.920 1.00 87.25 206 LEU A C 1
ATOM 1668 O O . LEU A 1 206 ? -26.447 2.463 10.404 1.00 87.25 206 LEU A O 1
ATOM 1672 N N . ASN A 1 207 ? -28.291 3.736 10.430 1.00 82.44 207 ASN A N 1
ATOM 1673 C CA . ASN A 1 207 ? -28.912 3.161 9.244 1.00 82.44 207 ASN A CA 1
ATOM 1674 C C . ASN A 1 207 ? -28.191 3.601 7.975 1.00 82.44 207 ASN A C 1
ATOM 1676 O O . ASN A 1 207 ? -27.882 2.749 7.163 1.00 82.44 207 ASN A O 1
ATOM 1680 N N . ASN A 1 208 ? -27.799 4.866 7.841 1.00 77.38 208 ASN A N 1
ATOM 1681 C CA . ASN A 1 208 ? -26.955 5.340 6.744 1.00 77.38 208 ASN A CA 1
ATOM 1682 C C . ASN A 1 208 ? -25.595 4.651 6.774 1.00 77.38 208 ASN A C 1
ATOM 1684 O O . ASN A 1 208 ? -25.092 4.254 5.730 1.00 77.38 208 ASN A O 1
ATOM 1688 N N . THR A 1 209 ? -25.035 4.418 7.963 1.00 63.25 209 THR A N 1
ATOM 1689 C CA . THR A 1 209 ? -23.850 3.572 8.128 1.00 63.25 209 THR A CA 1
ATOM 1690 C C . THR A 1 209 ? -24.150 2.143 7.701 1.00 63.25 209 THR A C 1
ATOM 1692 O O . THR A 1 209 ? -23.299 1.576 7.050 1.00 63.25 209 THR A O 1
ATOM 1695 N N . ARG A 1 210 ? -25.335 1.575 7.978 1.00 54.16 210 ARG A N 1
ATOM 1696 C CA . ARG A 1 210 ? -25.763 0.239 7.513 1.00 54.16 210 ARG A CA 1
ATOM 1697 C C . ARG A 1 210 ? -26.053 0.154 6.015 1.00 54.16 210 ARG A C 1
ATOM 1699 O O . ARG A 1 210 ? -25.846 -0.899 5.441 1.00 54.16 210 ARG A O 1
ATOM 1706 N N . THR A 1 211 ? -26.496 1.225 5.365 1.00 45.88 211 THR A N 1
ATOM 1707 C CA . THR A 1 211 ? -26.733 1.282 3.911 1.00 45.88 211 THR A CA 1
ATOM 1708 C C . THR A 1 211 ? -25.417 1.520 3.171 1.00 45.88 211 THR A C 1
ATOM 1710 O O . THR A 1 211 ? -25.137 0.890 2.157 1.00 45.88 211 THR A O 1
ATOM 1713 N N . THR A 1 212 ? -24.541 2.343 3.751 1.00 43.44 212 THR A N 1
ATOM 1714 C CA . THR A 1 212 ? -23.140 2.491 3.330 1.00 43.44 212 THR A CA 1
ATOM 1715 C C . THR A 1 212 ? -22.340 1.237 3.691 1.00 43.44 212 THR A C 1
ATOM 1717 O O . THR A 1 212 ? -21.370 0.913 3.015 1.00 43.44 212 THR A O 1
ATOM 1720 N N . SER A 1 213 ? -22.778 0.466 4.694 1.00 35.34 213 SER A N 1
ATOM 1721 C CA . SER A 1 213 ? -22.289 -0.872 5.016 1.00 35.34 213 SER A CA 1
ATOM 1722 C C . SER A 1 213 ? -22.973 -1.973 4.211 1.00 35.34 213 SER A C 1
ATOM 1724 O O . SER A 1 213 ? -22.334 -2.961 3.924 1.00 35.34 213 SER A O 1
ATOM 1726 N N . MET A 1 214 ? -24.137 -1.806 3.600 1.00 34.03 214 MET A N 1
ATOM 1727 C CA . MET A 1 214 ? -24.497 -2.703 2.493 1.00 34.03 214 MET A CA 1
ATOM 1728 C C . MET A 1 214 ? -23.495 -2.558 1.332 1.00 34.03 214 MET A C 1
ATOM 1730 O O . MET A 1 214 ? -23.267 -3.517 0.603 1.00 34.03 214 MET A O 1
ATOM 1734 N N . ALA A 1 215 ? -22.778 -1.427 1.259 1.00 37.19 215 ALA A N 1
ATOM 1735 C CA . ALA A 1 215 ? -21.574 -1.266 0.442 1.00 37.19 215 ALA A CA 1
ATOM 1736 C C . ALA A 1 215 ? -20.223 -1.563 1.163 1.00 37.19 215 ALA A C 1
ATOM 1738 O O . ALA A 1 215 ? -19.197 -1.625 0.490 1.00 37.19 215 ALA A O 1
ATOM 1739 N N . THR A 1 216 ? -20.172 -1.770 2.495 1.00 35.31 216 THR A N 1
ATOM 1740 C CA . THR A 1 216 ? -18.916 -1.927 3.295 1.00 35.31 216 THR A CA 1
ATOM 1741 C C . THR A 1 216 ? -18.925 -2.915 4.502 1.00 35.31 216 THR A C 1
ATOM 1743 O O . THR A 1 216 ? -17.886 -3.108 5.126 1.00 35.31 216 THR A O 1
ATOM 1746 N N . SER A 1 217 ? -20.019 -3.614 4.825 1.00 31.73 217 SER A N 1
ATOM 1747 C CA . SER A 1 217 ? -20.204 -4.644 5.871 1.00 31.73 217 SER A CA 1
ATOM 1748 C C . SER A 1 217 ? -20.302 -6.021 5.249 1.00 31.73 217 SER A C 1
ATOM 1750 O O . SER A 1 217 ? -21.352 -6.651 5.154 1.00 31.73 217 SER A O 1
ATOM 1752 N N . SER A 1 218 ? -19.145 -6.506 4.869 1.00 34.09 218 SER A N 1
ATOM 1753 C CA . SER A 1 218 ? -18.957 -7.882 4.463 1.00 34.09 218 SER A CA 1
ATOM 1754 C C . SER A 1 218 ? -17.654 -8.367 5.061 1.00 34.09 218 SER A C 1
ATOM 1756 O O . SER A 1 218 ? -16.684 -8.619 4.350 1.00 34.09 218 SER A O 1
ATOM 1758 N N . ILE A 1 219 ? -17.601 -8.364 6.391 1.00 43.47 219 ILE A N 1
ATOM 1759 C CA . ILE A 1 219 ? -16.537 -9.024 7.159 1.00 43.47 219 ILE A CA 1
ATOM 1760 C C . ILE A 1 219 ? -17.155 -9.874 8.293 1.00 43.47 219 ILE A C 1
ATOM 1762 O O . ILE A 1 219 ? -16.471 -10.298 9.216 1.00 43.47 219 ILE A O 1
ATOM 1766 N N . GLU A 1 220 ? -18.449 -10.187 8.198 1.00 40.59 220 GLU A N 1
ATOM 1767 C CA . GLU A 1 220 ? -19.075 -11.302 8.915 1.00 40.59 220 GLU A CA 1
ATOM 1768 C C . GLU A 1 220 ? -19.530 -12.305 7.853 1.00 40.59 220 GLU A C 1
ATOM 1770 O O . GLU A 1 220 ? -20.027 -11.872 6.814 1.00 40.59 220 GLU A O 1
ATOM 1775 N N . TYR A 1 221 ? -19.227 -13.590 8.088 1.00 45.62 221 TYR A N 1
ATOM 1776 C CA . TYR A 1 221 ? -19.448 -14.771 7.237 1.00 45.62 221 TYR A CA 1
ATOM 1777 C C . TYR A 1 221 ? -20.184 -14.505 5.920 1.00 45.62 221 TYR A C 1
ATOM 1779 O O . TYR A 1 221 ? -21.359 -14.145 5.916 1.00 45.62 221 TYR A O 1
ATOM 1787 N N . GLU A 1 222 ? -19.481 -14.710 4.802 1.00 51.25 222 GLU A N 1
ATOM 1788 C CA . GLU A 1 222 ? -20.048 -14.567 3.462 1.00 51.25 222 GLU A CA 1
ATOM 1789 C C . GLU A 1 222 ? -21.337 -15.392 3.357 1.00 51.25 222 GLU A C 1
ATOM 1791 O O . GLU A 1 222 ? -21.310 -16.622 3.394 1.00 51.25 222 GLU A O 1
ATOM 1796 N N . GLY A 1 223 ? -22.479 -14.701 3.285 1.00 52.94 223 GLY A N 1
ATOM 1797 C CA . GLY A 1 223 ? -23.761 -15.334 3.005 1.00 52.94 223 GLY A CA 1
ATOM 1798 C C . GLY A 1 223 ? -23.732 -16.021 1.639 1.00 52.94 223 GLY A C 1
ATOM 1799 O O . GLY A 1 223 ? -22.900 -15.697 0.788 1.00 52.94 223 GLY A O 1
ATOM 1800 N N . SER A 1 224 ? -24.674 -16.938 1.405 1.00 59.03 224 SER A N 1
ATOM 1801 C CA . SER A 1 224 ? -24.820 -17.675 0.137 1.00 59.03 224 SER A CA 1
ATOM 1802 C C . SER A 1 224 ? -24.836 -16.777 -1.105 1.00 59.03 224 SER A C 1
ATOM 1804 O O . SER A 1 224 ? -24.428 -17.204 -2.182 1.00 59.03 224 SER A O 1
ATOM 1806 N N . ASP A 1 225 ? -25.261 -15.526 -0.940 1.00 65.50 225 ASP A N 1
ATOM 1807 C CA . ASP A 1 225 ? -25.424 -14.539 -2.008 1.00 65.50 225 ASP A CA 1
ATOM 1808 C C . ASP A 1 225 ? -24.091 -14.089 -2.631 1.00 65.50 225 ASP A C 1
ATOM 1810 O O . ASP A 1 225 ? -24.066 -13.600 -3.760 1.00 65.50 225 ASP A O 1
ATOM 1814 N N . PHE A 1 226 ? -22.969 -14.283 -1.928 1.00 71.44 226 PHE A N 1
ATOM 1815 C CA . PHE A 1 226 ? -21.634 -13.920 -2.412 1.00 71.44 226 PHE A CA 1
ATOM 1816 C C . PHE A 1 226 ? -20.911 -15.075 -3.105 1.00 71.44 226 PHE A C 1
ATOM 1818 O O . PHE A 1 226 ? -19.827 -14.861 -3.636 1.00 71.44 226 PHE A O 1
ATOM 1825 N N . GLY A 1 227 ? -21.477 -16.283 -3.117 1.00 81.06 227 GLY A N 1
ATOM 1826 C CA . GLY A 1 227 ? -20.764 -17.494 -3.516 1.00 81.06 227 GLY A CA 1
ATOM 1827 C C . GLY A 1 227 ? -19.795 -17.995 -2.441 1.00 81.06 227 GLY A C 1
ATOM 1828 O O . GLY A 1 227 ? -19.563 -17.361 -1.414 1.00 81.06 227 GLY A O 1
ATOM 1829 N N . VAL A 1 228 ? -19.213 -19.164 -2.681 1.00 86.25 228 VAL A N 1
ATOM 1830 C CA . VAL A 1 228 ? -18.386 -19.887 -1.713 1.00 86.25 228 VAL A CA 1
ATOM 1831 C C . VAL A 1 228 ? -17.013 -19.220 -1.561 1.00 86.25 228 VAL A C 1
ATOM 1833 O O . VAL A 1 228 ? -16.302 -19.034 -2.551 1.00 86.25 228 VAL A O 1
ATOM 1836 N N . GLY A 1 229 ? -16.637 -18.875 -0.324 1.00 84.88 229 GLY A N 1
ATOM 1837 C CA . GLY A 1 229 ? -15.371 -18.206 0.016 1.00 84.88 229 GLY A CA 1
ATOM 1838 C C . GLY A 1 229 ? -14.124 -19.088 -0.007 1.00 84.88 229 GLY A C 1
ATOM 1839 O O . GLY A 1 229 ? -13.018 -18.569 -0.178 1.00 84.88 229 GLY A O 1
ATOM 1840 N N . ASP A 1 230 ? -14.302 -20.403 0.117 1.00 89.38 230 ASP A N 1
ATOM 1841 C CA . ASP A 1 230 ? -13.253 -21.410 -0.036 1.00 89.38 230 ASP A CA 1
ATOM 1842 C C . ASP A 1 230 ? -13.732 -22.533 -0.956 1.00 89.38 230 ASP A C 1
ATOM 1844 O O . ASP A 1 230 ? -14.714 -23.217 -0.673 1.00 89.38 230 ASP A O 1
ATOM 1848 N N . PHE A 1 231 ? -13.020 -22.747 -2.056 1.00 89.62 231 PHE A N 1
ATOM 1849 C CA . PHE A 1 231 ? -13.331 -23.782 -3.031 1.00 89.62 231 PHE A CA 1
ATOM 1850 C C . PHE A 1 231 ? -13.325 -25.206 -2.464 1.00 89.62 231 PHE A C 1
ATOM 1852 O O . PHE A 1 231 ? -13.942 -26.081 -3.067 1.00 89.62 231 PHE A O 1
ATOM 1859 N N . VAL A 1 232 ? -12.703 -25.446 -1.304 1.00 87.06 232 VAL A N 1
ATOM 1860 C CA . VAL A 1 232 ? -12.806 -26.730 -0.582 1.00 87.06 232 VAL A CA 1
ATOM 1861 C C . VAL A 1 232 ? -14.256 -27.047 -0.177 1.00 87.06 232 VAL A C 1
ATOM 1863 O O . VAL A 1 232 ? -14.606 -28.213 -0.017 1.00 87.06 232 VAL A O 1
ATOM 1866 N N . LEU A 1 233 ? -15.117 -26.031 -0.059 1.00 85.12 233 LEU A N 1
ATOM 1867 C CA . LEU A 1 233 ? -16.531 -26.165 0.304 1.00 85.12 233 LEU A CA 1
ATOM 1868 C C . LEU A 1 233 ? -17.473 -26.266 -0.913 1.00 85.12 233 LEU A C 1
ATOM 1870 O O . LEU A 1 233 ? -18.691 -26.288 -0.731 1.00 85.12 233 LEU A O 1
ATOM 1874 N N . LEU A 1 234 ? -16.956 -26.299 -2.150 1.00 84.56 234 LEU A N 1
ATOM 1875 C CA . LEU A 1 234 ? -17.797 -26.501 -3.335 1.00 84.56 234 LEU A CA 1
ATOM 1876 C C . LEU A 1 234 ? -18.435 -27.896 -3.332 1.00 84.56 234 LEU A C 1
ATOM 1878 O O . LEU A 1 234 ? -17.762 -28.899 -3.108 1.00 84.56 234 LEU A O 1
ATOM 1882 N N . SER A 1 235 ? -19.722 -27.963 -3.678 1.00 80.00 235 SER A N 1
ATOM 1883 C CA . SER A 1 235 ? -20.451 -29.227 -3.842 1.00 80.00 235 SER A CA 1
ATOM 1884 C C . SER A 1 235 ? -19.998 -30.023 -5.069 1.00 80.00 235 SER A C 1
ATOM 1886 O O . SER A 1 235 ? -19.999 -31.251 -5.037 1.00 80.00 235 SER A O 1
ATOM 1888 N N . GLU A 1 236 ? -19.596 -29.336 -6.143 1.00 83.00 236 GLU A N 1
ATOM 1889 C CA . GLU A 1 236 ? -19.118 -29.947 -7.384 1.00 83.00 236 GLU A CA 1
ATOM 1890 C C . GLU A 1 236 ? -17.749 -29.393 -7.791 1.00 83.00 236 GLU A C 1
ATOM 1892 O O . GLU A 1 236 ? -17.565 -28.187 -7.966 1.00 83.00 236 GLU A O 1
ATOM 1897 N N . ILE A 1 237 ? -16.783 -30.290 -8.001 1.00 86.31 237 ILE A N 1
ATOM 1898 C CA . ILE A 1 237 ? -15.414 -29.949 -8.408 1.00 86.31 237 ILE A CA 1
ATOM 1899 C C . ILE A 1 237 ? -15.323 -30.017 -9.942 1.00 86.31 237 ILE A C 1
ATOM 1901 O O . ILE A 1 237 ? -14.675 -30.892 -10.514 1.00 86.31 237 ILE A O 1
ATOM 1905 N N . THR A 1 238 ? -16.021 -29.107 -10.629 1.00 90.31 238 THR A N 1
ATOM 1906 C CA . THR A 1 238 ? -15.993 -28.976 -12.099 1.00 90.31 238 THR A CA 1
ATOM 1907 C C . THR A 1 238 ? -15.476 -27.602 -12.520 1.00 90.31 238 THR A C 1
ATOM 1909 O O . THR A 1 238 ? -15.643 -26.613 -11.808 1.00 90.31 238 THR A O 1
ATOM 1912 N N . LYS A 1 239 ? -14.855 -27.504 -13.704 1.00 90.12 239 LYS A N 1
ATOM 1913 C CA . LYS A 1 239 ? -14.348 -26.219 -14.224 1.00 90.12 239 LYS A CA 1
ATOM 1914 C C . LYS A 1 239 ? -15.451 -25.156 -14.287 1.00 90.12 239 LYS A C 1
ATOM 1916 O O . LYS A 1 239 ? -15.203 -24.003 -13.941 1.00 90.12 239 LYS A O 1
ATOM 1921 N N . ASP A 1 240 ? -16.652 -25.554 -14.694 1.00 91.00 240 ASP A N 1
ATOM 1922 C CA . ASP A 1 240 ? -17.790 -24.646 -14.814 1.00 91.00 240 ASP A CA 1
ATOM 1923 C C . ASP A 1 240 ? -18.254 -24.138 -13.445 1.00 91.00 240 ASP A C 1
ATOM 1925 O O . ASP A 1 240 ? -18.452 -22.933 -13.296 1.00 91.00 240 ASP A O 1
ATOM 1929 N N . ALA A 1 241 ? -18.316 -25.001 -12.422 1.00 88.38 241 ALA A N 1
ATOM 1930 C CA . ALA A 1 241 ? -18.639 -24.590 -11.054 1.00 88.38 241 ALA A CA 1
ATOM 1931 C C . ALA A 1 241 ? -17.615 -23.586 -10.491 1.00 88.38 241 ALA A C 1
ATOM 1933 O O . ALA A 1 241 ? -17.994 -22.572 -9.899 1.00 88.38 241 ALA A O 1
ATOM 1934 N N . PHE A 1 242 ? -16.317 -23.803 -10.742 1.00 91.38 242 PHE A N 1
ATOM 1935 C CA . PHE A 1 242 ? -15.265 -22.858 -10.347 1.00 91.38 242 PHE A CA 1
ATOM 1936 C C . PHE A 1 242 ? -15.449 -21.489 -11.008 1.00 91.38 242 PHE A C 1
ATOM 1938 O O . PHE A 1 242 ? -15.433 -20.462 -10.327 1.00 91.38 242 PHE A O 1
ATOM 1945 N N . VAL A 1 243 ? -15.640 -21.461 -12.331 1.00 92.88 243 VAL A N 1
ATOM 1946 C CA . VAL A 1 243 ? -15.799 -20.209 -13.088 1.00 92.88 243 VAL A CA 1
ATOM 1947 C C . VAL A 1 243 ? -17.076 -19.475 -12.679 1.00 92.88 243 VAL A C 1
ATOM 1949 O O . VAL A 1 243 ? -17.046 -18.256 -12.517 1.00 92.88 243 VAL A O 1
ATOM 1952 N N . GLN A 1 244 ? -18.182 -20.193 -12.468 1.00 91.94 244 GLN A N 1
ATOM 1953 C CA . GLN A 1 244 ? -19.442 -19.606 -12.011 1.00 91.94 244 GLN A CA 1
ATOM 1954 C C . GLN A 1 244 ? -19.308 -18.984 -10.618 1.00 91.94 244 GLN A C 1
ATOM 1956 O O . GLN A 1 244 ? -19.747 -17.851 -10.423 1.00 91.94 244 GLN A O 1
ATOM 1961 N N . ASN A 1 245 ? -18.641 -19.664 -9.681 1.00 91.69 245 ASN A N 1
ATOM 1962 C CA . ASN A 1 245 ? -18.400 -19.119 -8.347 1.00 91.69 245 ASN A CA 1
ATOM 1963 C C . ASN A 1 245 ? -17.499 -17.874 -8.392 1.00 91.69 245 ASN A C 1
ATOM 1965 O O . ASN A 1 245 ? -17.822 -16.865 -7.770 1.00 91.69 245 ASN A O 1
ATOM 1969 N N . LEU A 1 246 ? -16.407 -17.898 -9.173 1.00 93.44 246 LEU A N 1
ATOM 1970 C CA . LEU A 1 246 ? -15.549 -16.717 -9.359 1.00 93.44 246 LEU A CA 1
ATOM 1971 C C . LEU A 1 246 ? -16.321 -15.542 -9.948 1.00 93.44 246 LEU A C 1
ATOM 1973 O O . LEU A 1 246 ? -16.138 -14.415 -9.498 1.00 93.44 246 LEU A O 1
ATOM 1977 N N . LYS A 1 247 ? -17.179 -15.801 -10.938 1.00 93.00 247 LYS A N 1
ATOM 1978 C CA . LYS A 1 247 ? -18.008 -14.772 -11.562 1.00 93.00 247 LYS A CA 1
ATOM 1979 C C . LYS A 1 247 ? -18.982 -14.163 -10.554 1.00 93.00 247 LYS A C 1
ATOM 1981 O O . LYS A 1 247 ? -18.999 -12.948 -10.407 1.00 93.00 247 LYS A O 1
ATOM 1986 N N . LEU A 1 248 ? -19.712 -14.994 -9.807 1.00 90.88 248 LEU A N 1
ATOM 1987 C CA . LEU A 1 248 ? -20.647 -14.536 -8.777 1.00 90.88 248 LEU A CA 1
ATOM 1988 C C . LEU A 1 248 ? -19.947 -13.689 -7.704 1.00 90.88 248 LEU A C 1
ATOM 1990 O O . LEU A 1 248 ? -20.440 -12.629 -7.319 1.00 90.88 248 LEU A O 1
ATOM 1994 N N . ARG A 1 249 ? -18.767 -14.126 -7.255 1.00 91.12 249 ARG A N 1
ATOM 1995 C CA . ARG A 1 249 ? -17.932 -13.384 -6.302 1.00 91.12 249 ARG A CA 1
ATOM 1996 C C . ARG A 1 249 ? -17.490 -12.044 -6.869 1.00 91.12 249 ARG A C 1
ATOM 1998 O O . ARG A 1 249 ? -17.655 -11.012 -6.218 1.00 91.12 249 ARG A O 1
ATOM 2005 N N . PHE A 1 250 ? -16.973 -12.053 -8.093 1.00 91.69 250 PHE A N 1
ATOM 2006 C CA . PHE A 1 250 ? -16.471 -10.864 -8.769 1.00 91.69 250 PHE A CA 1
ATOM 2007 C C . PHE A 1 250 ? -17.568 -9.818 -8.994 1.00 91.69 250 PHE A C 1
ATOM 2009 O O . PHE A 1 250 ? -17.353 -8.639 -8.699 1.00 91.69 250 PHE A O 1
ATOM 2016 N N . ASP A 1 251 ? -18.750 -10.252 -9.438 1.00 88.88 251 ASP A N 1
ATOM 2017 C CA . ASP A 1 251 ? -19.916 -9.393 -9.669 1.00 88.88 251 ASP A CA 1
ATOM 2018 C C . ASP A 1 251 ? -20.375 -8.713 -8.363 1.00 88.88 251 ASP A C 1
ATOM 2020 O O . ASP A 1 251 ? -20.750 -7.541 -8.365 1.00 88.88 251 ASP A O 1
ATOM 2024 N N . ASN A 1 252 ? -20.215 -9.394 -7.223 1.00 85.38 252 ASN A N 1
ATOM 2025 C CA . ASN A 1 252 ? -20.457 -8.846 -5.884 1.00 85.38 252 ASN A CA 1
ATOM 2026 C C . ASN A 1 252 ? -19.239 -8.124 -5.260 1.00 85.38 252 ASN A C 1
ATOM 2028 O O . ASN A 1 252 ? -19.218 -7.833 -4.062 1.00 85.38 252 ASN A O 1
ATOM 2032 N N . GLY A 1 253 ? -18.193 -7.836 -6.041 1.00 85.75 253 GLY A N 1
ATOM 2033 C CA . GLY A 1 253 ? -17.012 -7.094 -5.587 1.00 85.75 253 GLY A CA 1
ATOM 2034 C C . GLY A 1 253 ? -16.023 -7.891 -4.726 1.00 85.75 253 GLY A C 1
ATOM 2035 O O . GLY A 1 253 ? -15.122 -7.295 -4.131 1.00 85.75 253 GLY A O 1
ATOM 2036 N N . ARG A 1 254 ? -16.142 -9.223 -4.665 1.00 89.19 254 ARG A N 1
ATOM 2037 C CA . ARG A 1 254 ? -15.182 -10.130 -4.015 1.00 89.19 254 ARG A CA 1
ATOM 2038 C C . ARG A 1 254 ? -14.176 -10.644 -5.033 1.00 89.19 254 ARG A C 1
ATOM 2040 O O . ARG A 1 254 ? -14.468 -11.518 -5.840 1.00 89.19 254 ARG A O 1
ATOM 2047 N N . ILE A 1 255 ? -12.959 -10.115 -4.970 1.00 93.88 255 ILE A N 1
ATOM 2048 C CA . ILE A 1 255 ? -11.880 -10.501 -5.892 1.00 93.88 255 ILE A CA 1
ATOM 2049 C C . ILE A 1 255 ? -11.003 -11.649 -5.383 1.00 93.88 255 ILE A C 1
ATOM 2051 O O . ILE A 1 255 ? -10.206 -12.195 -6.144 1.00 93.88 255 ILE A O 1
ATOM 2055 N N . TYR A 1 256 ? -11.133 -11.997 -4.104 1.00 95.12 256 TYR A N 1
ATOM 2056 C CA . TYR A 1 256 ? -10.321 -12.996 -3.421 1.00 95.12 256 TYR A CA 1
ATOM 2057 C C . TYR A 1 256 ? -11.169 -14.208 -3.039 1.00 95.12 256 TYR A C 1
ATOM 2059 O O . TYR A 1 256 ? -12.297 -14.059 -2.563 1.00 95.12 256 TYR A O 1
ATOM 2067 N N . THR A 1 257 ? -10.621 -15.404 -3.242 1.00 93.69 257 THR A N 1
ATOM 2068 C CA . THR A 1 257 ? -11.260 -16.686 -2.892 1.00 93.69 257 THR A CA 1
ATOM 2069 C C . THR A 1 257 ? -10.186 -17.676 -2.452 1.00 93.69 257 THR A C 1
ATOM 2071 O O . THR A 1 257 ? -9.133 -17.735 -3.087 1.00 93.69 257 THR A O 1
ATOM 2074 N N . TYR A 1 258 ? -10.413 -18.441 -1.387 1.00 93.62 258 TYR A N 1
ATOM 2075 C CA . TYR A 1 258 ? -9.476 -19.479 -0.952 1.00 93.62 258 TYR A CA 1
ATOM 2076 C C . TYR A 1 258 ? -9.626 -20.764 -1.775 1.00 93.62 258 TYR A C 1
ATOM 2078 O O . TYR A 1 258 ? -10.707 -21.083 -2.263 1.00 93.62 258 TYR A O 1
ATOM 2086 N N . ILE A 1 259 ? -8.526 -21.497 -1.917 1.00 90.81 259 ILE A N 1
ATOM 2087 C CA . ILE A 1 259 ? -8.482 -22.932 -2.210 1.00 90.81 259 ILE A CA 1
ATOM 2088 C C . ILE A 1 259 ? -7.617 -23.537 -1.101 1.00 90.81 259 ILE A C 1
ATOM 2090 O O . ILE A 1 259 ? -6.400 -23.674 -1.269 1.00 90.81 259 ILE A O 1
ATOM 2094 N N . GLY A 1 260 ? -8.209 -23.809 0.063 1.00 86.69 260 GLY A N 1
ATOM 2095 C CA . GLY A 1 260 ? -7.437 -24.147 1.259 1.00 86.69 260 GLY A CA 1
ATOM 2096 C C . GLY A 1 260 ? -6.383 -23.072 1.560 1.00 86.69 260 GLY A C 1
ATOM 2097 O O . GLY A 1 260 ? -6.706 -21.893 1.682 1.00 86.69 260 GLY A O 1
ATOM 2098 N N . GLU A 1 261 ? -5.103 -23.451 1.631 1.00 85.38 261 GLU A N 1
ATOM 2099 C CA . GLU A 1 261 ? -3.998 -22.519 1.924 1.00 85.38 261 GLU A CA 1
ATOM 2100 C C . GLU A 1 261 ? -3.604 -21.597 0.748 1.00 85.38 261 GLU A C 1
ATOM 2102 O O . GLU A 1 261 ? -2.782 -20.691 0.902 1.00 85.38 261 GLU A O 1
ATOM 2107 N N . VAL A 1 262 ? -4.182 -21.796 -0.440 1.00 92.69 262 VAL A N 1
ATOM 2108 C CA . VAL A 1 262 ? -3.904 -20.977 -1.627 1.00 92.69 262 VAL A CA 1
ATOM 2109 C C . VAL A 1 262 ? -4.944 -19.866 -1.758 1.00 92.69 262 VAL A C 1
ATOM 2111 O O . VAL A 1 262 ? -6.137 -20.086 -1.574 1.00 92.69 262 VAL A O 1
ATOM 2114 N N . LEU A 1 263 ? -4.508 -18.664 -2.141 1.00 95.31 263 LEU A N 1
ATOM 2115 C CA . LEU A 1 263 ? -5.396 -17.535 -2.421 1.00 95.31 263 LEU A CA 1
ATOM 2116 C C . LEU A 1 263 ? -5.510 -17.283 -3.928 1.00 95.31 263 LEU A C 1
ATOM 2118 O O . LEU A 1 263 ? -4.532 -16.926 -4.585 1.00 95.31 263 LEU A O 1
ATOM 2122 N N . VAL A 1 264 ? -6.722 -17.400 -4.463 1.00 95.19 264 VAL A N 1
ATOM 2123 C CA . VAL A 1 264 ? -7.061 -16.993 -5.830 1.00 95.19 264 VAL A CA 1
ATOM 2124 C C . VAL A 1 264 ? -7.438 -15.516 -5.834 1.00 95.19 264 VAL A C 1
ATOM 2126 O O . VAL A 1 264 ? -8.258 -15.074 -5.031 1.00 95.19 264 VAL A O 1
ATOM 2129 N N . SER A 1 265 ? -6.847 -14.757 -6.757 1.00 94.88 265 SER A N 1
ATOM 2130 C CA . SER A 1 265 ? -7.075 -13.321 -6.935 1.00 94.88 265 SER A CA 1
ATOM 2131 C C . SER A 1 265 ? -7.488 -13.028 -8.375 1.00 94.88 265 SER A C 1
ATOM 2133 O O . SER A 1 265 ? -6.752 -13.361 -9.303 1.00 94.88 265 SER A O 1
ATOM 2135 N N . VAL A 1 266 ? -8.623 -12.355 -8.565 1.00 94.00 266 VAL A N 1
ATOM 2136 C CA . VAL A 1 266 ? -9.115 -11.907 -9.878 1.00 94.00 266 VAL A CA 1
ATOM 2137 C C . VAL A 1 266 ? -8.922 -10.396 -10.001 1.00 94.00 266 VAL A C 1
ATOM 2139 O O . VAL A 1 266 ? -9.418 -9.640 -9.174 1.00 94.00 266 VAL A O 1
ATOM 2142 N N . ASN A 1 267 ? -8.189 -9.931 -11.015 1.00 91.00 267 ASN A N 1
ATOM 2143 C CA . ASN A 1 267 ? -7.885 -8.505 -11.167 1.00 91.00 267 ASN A CA 1
ATOM 2144 C C . ASN A 1 267 ? -9.165 -7.685 -11.465 1.00 91.00 267 ASN A C 1
ATOM 2146 O O . ASN A 1 267 ? -9.797 -7.926 -12.494 1.00 91.00 267 ASN A O 1
ATOM 2150 N N . PRO A 1 268 ? -9.544 -6.703 -10.620 1.00 89.06 268 PRO A N 1
ATOM 2151 C CA . PRO A 1 268 ? -10.748 -5.899 -10.830 1.00 89.06 268 PRO A CA 1
ATOM 2152 C C . PRO A 1 268 ? -10.607 -4.788 -11.879 1.00 89.06 268 PRO A C 1
ATOM 2154 O O . PRO A 1 268 ? -11.618 -4.190 -12.234 1.00 89.06 268 PRO A O 1
ATOM 2157 N N . TYR A 1 269 ? -9.389 -4.459 -12.334 1.00 83.12 269 TYR A N 1
ATOM 2158 C CA . TYR A 1 269 ? -9.104 -3.306 -13.210 1.00 83.12 269 TYR A CA 1
ATOM 2159 C C . TYR A 1 269 ? -9.637 -1.953 -12.692 1.00 83.12 269 TYR A C 1
ATOM 2161 O O . TYR A 1 269 ? -9.791 -0.998 -13.451 1.00 83.12 269 TYR A O 1
ATOM 2169 N N . ARG A 1 270 ? -9.900 -1.860 -11.384 1.00 83.94 270 ARG A N 1
ATOM 2170 C CA . ARG A 1 270 ? -10.328 -0.654 -10.667 1.00 83.94 270 ARG A CA 1
ATOM 2171 C C . ARG A 1 270 ? -9.760 -0.664 -9.255 1.00 83.94 270 ARG A C 1
ATOM 2173 O O . ARG A 1 270 ? -9.477 -1.730 -8.705 1.00 83.94 270 ARG A O 1
ATOM 2180 N N . GLU A 1 271 ? -9.632 0.510 -8.657 1.00 77.88 271 GLU A N 1
ATOM 2181 C CA . GLU A 1 271 ? -9.265 0.613 -7.248 1.00 77.88 271 GLU A CA 1
ATOM 2182 C C . GLU A 1 271 ? -10.421 0.151 -6.356 1.00 77.88 271 GLU A C 1
ATOM 2184 O O . GLU A 1 271 ? -11.590 0.446 -6.609 1.00 77.88 271 GLU A O 1
ATOM 2189 N N . LEU A 1 272 ? -10.082 -0.599 -5.308 1.00 82.56 272 LEU A N 1
ATOM 2190 C CA . LEU A 1 272 ? -11.022 -1.086 -4.306 1.00 82.56 272 LEU A CA 1
ATOM 2191 C C . LEU A 1 272 ? -10.590 -0.587 -2.928 1.00 82.56 272 LEU A C 1
ATOM 2193 O O . LEU A 1 272 ? -9.411 -0.640 -2.573 1.00 82.56 272 LEU A O 1
ATOM 2197 N N . SER A 1 273 ? -11.551 -0.178 -2.106 1.00 85.25 273 SER A N 1
ATOM 2198 C CA . SER A 1 273 ? -11.332 0.308 -0.738 1.00 85.25 273 SER A CA 1
ATOM 2199 C C . SER A 1 273 ? -11.136 -0.823 0.289 1.00 85.25 273 SER A C 1
ATOM 2201 O O . SER A 1 273 ? -11.591 -0.717 1.426 1.00 85.25 273 SER A O 1
ATOM 2203 N N . ILE A 1 274 ? -10.468 -1.914 -0.104 1.00 86.19 274 ILE A N 1
ATOM 2204 C CA . ILE A 1 274 ? -10.231 -3.115 0.727 1.00 86.19 274 ILE A CA 1
ATOM 2205 C C . ILE A 1 274 ? -8.817 -3.172 1.333 1.00 86.19 274 ILE A C 1
ATOM 2207 O O . ILE A 1 274 ? -8.486 -4.077 2.088 1.00 86.19 274 ILE A O 1
ATOM 2211 N N . TYR A 1 275 ? -7.976 -2.176 1.041 1.00 86.81 275 TYR A N 1
ATOM 2212 C CA . TYR A 1 275 ? -6.573 -2.132 1.480 1.00 86.81 275 TYR A CA 1
ATOM 2213 C C . TYR A 1 275 ? -6.291 -1.068 2.553 1.00 86.81 275 TYR A C 1
ATOM 2215 O O . TYR A 1 275 ? -5.135 -0.760 2.835 1.00 86.81 275 TYR A O 1
ATOM 2223 N N . GLY A 1 276 ? -7.340 -0.472 3.130 1.00 84.25 276 GLY A N 1
ATOM 2224 C CA . GLY A 1 276 ? -7.220 0.589 4.132 1.00 84.25 276 GLY A CA 1
ATOM 2225 C C . GLY A 1 276 ? -6.793 0.093 5.519 1.00 84.25 276 GLY A C 1
ATOM 2226 O O . GLY A 1 276 ? -6.818 -1.102 5.813 1.00 84.25 276 GLY A O 1
ATOM 2227 N N . HIS A 1 277 ? -6.475 1.032 6.416 1.00 81.44 277 HIS A N 1
ATOM 2228 C CA . HIS A 1 277 ? -6.049 0.732 7.792 1.00 81.44 277 HIS A CA 1
ATOM 2229 C C . HIS A 1 277 ? -7.050 -0.118 8.588 1.00 81.44 277 HIS A C 1
ATOM 2231 O O . HIS A 1 277 ? -6.635 -0.955 9.393 1.00 81.44 277 HIS A O 1
ATOM 2237 N N . ASN A 1 278 ? -8.351 0.050 8.336 1.00 81.62 278 ASN A N 1
ATOM 2238 C CA . ASN A 1 278 ? -9.399 -0.750 8.974 1.00 81.62 278 ASN A CA 1
ATOM 2239 C C . ASN A 1 278 ? -9.234 -2.241 8.643 1.00 81.62 278 ASN A C 1
ATOM 2241 O O . ASN A 1 278 ? -9.258 -3.077 9.543 1.00 81.62 278 ASN A O 1
ATOM 2245 N N . TYR A 1 279 ? -8.971 -2.560 7.370 1.00 85.56 279 TYR A N 1
ATOM 2246 C CA . TYR A 1 279 ? -8.706 -3.929 6.937 1.00 85.56 279 TYR A CA 1
ATOM 2247 C C . TYR A 1 279 ? -7.413 -4.448 7.564 1.00 85.56 279 TYR A C 1
ATOM 2249 O O . TYR A 1 279 ? -7.439 -5.496 8.195 1.00 85.56 279 TYR A O 1
ATOM 2257 N N . ILE A 1 280 ? -6.313 -3.691 7.514 1.00 86.88 280 ILE A N 1
ATOM 2258 C CA . ILE A 1 280 ? -5.044 -4.103 8.145 1.00 86.88 280 ILE A CA 1
ATOM 2259 C C . ILE A 1 280 ? -5.257 -4.483 9.620 1.00 86.88 280 ILE A C 1
ATOM 2261 O O . ILE A 1 280 ? -4.814 -5.538 10.064 1.00 86.88 280 ILE A O 1
ATOM 2265 N N . THR A 1 281 ? -5.997 -3.660 10.364 1.00 85.81 281 THR A N 1
ATOM 2266 C CA . THR A 1 281 ? -6.274 -3.893 11.790 1.00 85.81 281 THR A CA 1
ATOM 2267 C C . THR A 1 281 ? -7.152 -5.123 12.011 1.00 85.81 281 THR A C 1
ATOM 2269 O O . THR A 1 281 ? -6.938 -5.853 12.972 1.00 85.81 281 THR A O 1
ATOM 2272 N N . SER A 1 282 ? -8.112 -5.377 11.117 1.00 85.38 282 SER A N 1
ATOM 2273 C CA . SER A 1 282 ? -9.024 -6.524 11.219 1.00 85.38 282 SER A CA 1
ATOM 2274 C C . SER A 1 282 ? -8.367 -7.883 10.952 1.00 85.38 282 SER A C 1
ATOM 2276 O O . SER A 1 282 ? -8.855 -8.885 11.472 1.00 85.38 282 SER A O 1
ATOM 2278 N N . TYR A 1 283 ? -7.286 -7.917 10.159 1.00 89.69 283 TYR A N 1
ATOM 2279 C CA . TYR A 1 283 ? -6.523 -9.136 9.852 1.00 89.69 283 TYR A CA 1
ATOM 2280 C C . TYR A 1 283 ? -5.321 -9.332 10.786 1.00 89.69 283 TYR A C 1
ATOM 2282 O O . TYR A 1 283 ? -4.834 -10.452 10.924 1.00 89.69 283 TYR A O 1
ATOM 2290 N N . LYS A 1 284 ? -4.863 -8.273 11.466 1.00 89.06 284 LYS A N 1
ATOM 2291 C CA . LYS A 1 284 ? -3.744 -8.338 12.411 1.00 89.06 284 LYS A CA 1
ATOM 2292 C C . LYS A 1 284 ? -4.036 -9.326 13.542 1.00 89.06 284 LYS A C 1
ATOM 2294 O O . LYS A 1 284 ? -4.965 -9.127 14.319 1.00 89.06 284 LYS A O 1
ATOM 2299 N N . GLY A 1 285 ? -3.190 -10.344 13.686 1.00 84.56 285 GLY A N 1
ATOM 2300 C CA . GLY A 1 285 ? -3.297 -11.346 14.744 1.00 84.56 285 GLY A CA 1
ATOM 2301 C C . GLY A 1 285 ? -4.366 -12.424 14.532 1.00 84.56 285 GLY A C 1
ATOM 2302 O O . GLY A 1 285 ? -4.482 -13.280 15.402 1.00 84.56 285 GLY A O 1
ATOM 2303 N N . CYS A 1 286 ? -5.105 -12.417 13.415 1.00 84.69 286 CYS A N 1
ATOM 2304 C CA . CYS A 1 286 ? -6.146 -13.411 13.118 1.00 84.69 286 CYS A CA 1
ATOM 2305 C C . CYS A 1 286 ? -5.598 -14.654 12.408 1.00 84.69 286 CYS A C 1
ATOM 2307 O O . CYS A 1 286 ? -4.772 -14.540 11.494 1.00 84.69 286 CYS A O 1
ATOM 2309 N N . GLU A 1 287 ? -6.080 -15.840 12.775 1.00 81.69 287 GLU A N 1
ATOM 2310 C CA . GLU A 1 287 ? -5.740 -17.073 12.061 1.00 81.69 287 GLU A CA 1
ATOM 2311 C C . GLU A 1 287 ? -6.295 -17.089 10.632 1.00 81.69 287 GLU A C 1
ATOM 2313 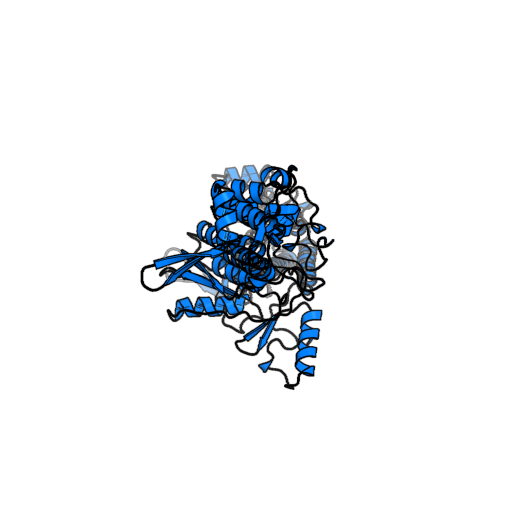O O . GLU A 1 287 ? -7.253 -16.387 10.287 1.00 81.69 287 GLU A O 1
ATOM 2318 N N . MET A 1 288 ? -5.650 -17.877 9.768 1.00 76.56 288 MET A N 1
ATOM 2319 C CA . MET A 1 288 ? -6.167 -18.111 8.421 1.00 76.56 288 MET A CA 1
ATOM 2320 C C . MET A 1 288 ? -7.588 -18.687 8.548 1.00 76.56 288 MET A C 1
ATOM 2322 O O . MET A 1 288 ? -7.838 -19.509 9.424 1.00 76.56 288 MET A O 1
ATOM 2326 N N . PHE A 1 289 ? -8.524 -18.220 7.717 1.00 80.56 289 PHE A N 1
ATOM 2327 C CA . PHE A 1 289 ? -9.959 -18.567 7.743 1.00 80.56 289 PHE A CA 1
ATOM 2328 C C . PHE A 1 289 ? -10.824 -17.940 8.853 1.00 80.56 289 PHE A C 1
ATOM 2330 O O . PHE A 1 289 ? -12.045 -17.967 8.725 1.00 80.56 289 PHE A O 1
ATOM 2337 N N . GLU A 1 290 ? -10.263 -17.288 9.881 1.00 78.06 290 GLU A N 1
ATOM 2338 C CA . GLU A 1 290 ? -11.080 -16.495 10.830 1.00 78.06 290 GLU A CA 1
ATOM 2339 C C . GLU A 1 290 ? -11.720 -15.269 10.165 1.00 78.06 290 GLU A C 1
ATOM 2341 O O . GLU A 1 290 ? -12.713 -14.713 10.641 1.00 78.06 290 GLU A O 1
ATOM 2346 N N . ARG A 1 291 ? -11.119 -14.824 9.060 1.00 84.94 291 ARG A N 1
ATOM 2347 C CA . ARG A 1 291 ? -11.561 -13.698 8.244 1.00 84.94 291 ARG A CA 1
ATOM 2348 C C . ARG A 1 291 ? -11.781 -14.144 6.795 1.00 84.94 291 ARG A C 1
ATOM 2350 O O . ARG A 1 291 ? -11.147 -15.111 6.359 1.00 84.94 291 ARG A O 1
ATOM 2357 N N . PRO A 1 292 ? -12.636 -13.427 6.037 1.00 86.81 292 PRO A N 1
ATOM 2358 C CA . PRO A 1 292 ? -12.860 -13.697 4.619 1.00 86.81 292 PRO A CA 1
ATOM 2359 C C . PRO A 1 292 ? -11.569 -13.746 3.793 1.00 86.81 292 PRO A C 1
ATOM 2361 O O . PRO A 1 292 ? -10.512 -13.266 4.209 1.00 86.81 292 PRO A O 1
ATOM 2364 N N . ALA A 1 293 ? -11.663 -14.314 2.591 1.00 91.62 293 ALA A N 1
ATOM 2365 C CA . ALA A 1 293 ? -10.532 -14.405 1.679 1.00 91.62 293 ALA A CA 1
ATOM 2366 C C . ALA A 1 293 ? -9.937 -13.027 1.378 1.00 91.62 293 ALA A C 1
ATOM 2368 O O . ALA A 1 293 ? -10.604 -12.146 0.834 1.00 91.62 293 ALA A O 1
ATOM 2369 N N . HIS A 1 294 ? -8.667 -12.840 1.740 1.00 94.19 294 HIS A N 1
ATOM 2370 C CA . HIS A 1 294 ? -7.953 -11.594 1.499 1.00 94.19 294 HIS A CA 1
ATOM 2371 C C . HIS A 1 294 ? -6.440 -11.800 1.497 1.00 94.19 294 HIS A C 1
ATOM 2373 O O . HIS A 1 294 ? -5.900 -12.632 2.225 1.00 94.19 294 HIS A O 1
ATOM 2379 N N . ILE A 1 295 ? -5.726 -10.970 0.739 1.00 95.62 295 ILE A N 1
ATOM 2380 C CA . ILE A 1 295 ? -4.259 -11.027 0.659 1.00 95.62 295 ILE A CA 1
ATOM 2381 C C . ILE A 1 295 ? -3.563 -10.731 1.998 1.00 95.62 295 ILE A C 1
ATOM 2383 O O . ILE A 1 295 ? -2.479 -11.243 2.266 1.00 95.62 295 ILE A O 1
ATOM 2387 N N . PHE A 1 296 ? -4.213 -9.958 2.872 1.00 95.19 296 PHE A N 1
ATOM 2388 C CA . PHE A 1 296 ? -3.728 -9.700 4.233 1.00 95.19 296 PHE A CA 1
ATOM 2389 C C . PHE A 1 296 ? -3.712 -10.953 5.105 1.00 95.19 296 PHE A C 1
ATOM 2391 O O . PHE A 1 296 ? -2.818 -11.073 5.931 1.00 95.19 296 PHE A O 1
ATOM 2398 N N . ALA A 1 297 ? -4.619 -11.910 4.889 1.00 93.69 297 ALA A N 1
ATOM 2399 C CA . ALA A 1 297 ? -4.591 -13.175 5.620 1.00 93.69 297 ALA A CA 1
ATOM 2400 C C . ALA A 1 297 ? -3.334 -13.991 5.288 1.00 93.69 297 ALA A C 1
ATOM 2402 O O . ALA A 1 297 ? -2.695 -14.525 6.187 1.00 93.69 297 ALA A O 1
ATOM 2403 N N . ILE A 1 298 ? -2.928 -14.024 4.012 1.00 94.69 298 ILE A N 1
ATOM 2404 C CA . ILE A 1 298 ? -1.691 -14.692 3.578 1.00 94.69 298 ILE A CA 1
ATOM 2405 C C . ILE A 1 298 ? -0.456 -13.976 4.136 1.00 94.69 298 ILE A C 1
ATOM 2407 O O . ILE A 1 298 ? 0.463 -14.622 4.639 1.00 94.69 298 ILE A O 1
ATOM 2411 N N . ALA A 1 299 ? -0.441 -12.640 4.080 1.00 94.31 299 ALA A N 1
ATOM 2412 C CA . ALA A 1 299 ? 0.654 -11.844 4.630 1.00 94.31 299 ALA A CA 1
ATOM 2413 C C . ALA A 1 299 ? 0.799 -12.045 6.149 1.00 94.31 299 ALA A C 1
ATOM 2415 O O . ALA A 1 299 ? 1.907 -12.238 6.645 1.00 94.31 299 ALA A O 1
ATOM 2416 N N . GLU A 1 300 ? -0.319 -12.052 6.874 1.00 93.62 300 GLU A N 1
ATOM 2417 C CA . GLU A 1 300 ? -0.369 -12.303 8.310 1.00 93.62 300 GLU A CA 1
ATOM 2418 C C . GLU A 1 300 ? 0.059 -13.730 8.660 1.00 93.62 300 GLU A C 1
ATOM 2420 O O . GLU A 1 300 ? 0.862 -13.909 9.571 1.00 93.62 300 GLU A O 1
ATOM 2425 N N . ALA A 1 301 ? -0.427 -14.742 7.937 1.00 92.81 301 ALA A N 1
ATOM 2426 C CA . ALA A 1 301 ? -0.053 -16.135 8.170 1.00 92.81 301 ALA A CA 1
ATOM 2427 C C . ALA A 1 301 ? 1.461 -16.349 7.988 1.00 92.81 301 ALA A C 1
ATOM 2429 O O . ALA A 1 301 ? 2.111 -16.983 8.827 1.00 92.81 301 ALA A O 1
ATOM 2430 N N . ALA A 1 302 ? 2.049 -15.759 6.940 1.00 93.44 302 ALA A N 1
ATOM 2431 C CA . ALA A 1 302 ? 3.490 -15.798 6.702 1.00 93.44 302 ALA A CA 1
ATOM 2432 C C . ALA A 1 302 ? 4.278 -15.057 7.798 1.00 93.44 302 ALA A C 1
ATOM 2434 O O . ALA A 1 302 ? 5.246 -15.596 8.339 1.00 93.44 302 ALA A O 1
ATOM 2435 N N . TYR A 1 303 ? 3.851 -13.847 8.169 1.00 92.25 303 TYR A N 1
ATOM 2436 C CA . TYR A 1 303 ? 4.514 -13.046 9.201 1.00 92.25 303 TYR A CA 1
ATOM 2437 C C . TYR A 1 303 ? 4.414 -13.685 10.596 1.00 92.25 303 TYR A C 1
ATOM 2439 O O . TYR A 1 303 ? 5.392 -13.738 11.345 1.00 92.25 303 TYR A O 1
ATOM 2447 N N . ARG A 1 304 ? 3.257 -14.253 10.941 1.00 90.62 304 ARG A N 1
ATOM 2448 C CA . ARG A 1 304 ? 3.057 -15.000 12.185 1.00 90.62 304 ARG A CA 1
ATOM 2449 C C . ARG A 1 304 ? 3.928 -16.242 12.238 1.00 90.62 304 ARG A C 1
ATOM 2451 O O . ARG A 1 304 ? 4.562 -16.476 13.262 1.00 90.62 304 ARG A O 1
ATOM 2458 N N . THR A 1 305 ? 3.978 -17.019 11.159 1.00 91.25 305 THR A N 1
ATOM 2459 C CA . THR A 1 305 ? 4.806 -18.231 11.092 1.00 91.25 305 THR A CA 1
ATOM 2460 C C . THR A 1 305 ? 6.283 -17.892 11.283 1.00 91.25 305 THR A C 1
ATOM 2462 O O . THR A 1 305 ? 6.955 -18.550 12.077 1.00 91.25 305 THR A O 1
ATOM 2465 N N . LEU A 1 306 ? 6.759 -16.816 10.646 1.00 91.81 306 LEU A N 1
ATOM 2466 C CA . LEU A 1 306 ? 8.103 -16.274 1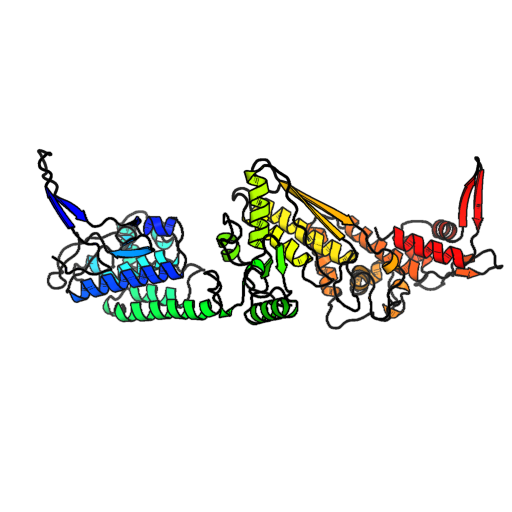0.859 1.00 91.81 306 LEU A CA 1
ATOM 2467 C C . LEU A 1 306 ? 8.352 -15.962 12.346 1.00 91.81 306 LEU A C 1
ATOM 2469 O O . LEU A 1 306 ? 9.348 -16.407 12.913 1.00 91.81 306 LEU A O 1
ATOM 2473 N N . LYS A 1 307 ? 7.413 -15.264 12.999 1.00 89.69 307 LYS A N 1
ATOM 2474 C CA . LYS A 1 307 ? 7.523 -14.836 14.402 1.00 89.69 307 LYS A CA 1
ATOM 2475 C C . LYS A 1 307 ? 7.425 -15.973 15.423 1.00 89.69 307 LYS A C 1
ATOM 2477 O O . LYS A 1 307 ? 8.144 -15.972 16.416 1.00 89.69 307 LYS A O 1
ATOM 2482 N N . GLN A 1 308 ? 6.506 -16.914 15.221 1.00 90.31 308 GLN A N 1
ATOM 2483 C CA . GLN A 1 308 ? 6.210 -17.979 16.183 1.00 90.31 308 GLN A CA 1
ATOM 2484 C C . GLN A 1 308 ? 7.144 -19.178 16.039 1.00 90.31 308 GLN A C 1
ATOM 2486 O O . GLN A 1 308 ? 7.508 -19.788 17.040 1.00 90.31 308 GLN A O 1
ATOM 2491 N N . ARG A 1 309 ? 7.507 -19.540 14.802 1.00 89.88 309 ARG A N 1
ATOM 2492 C CA . ARG A 1 309 ? 8.311 -20.738 14.521 1.00 89.88 309 ARG A CA 1
ATOM 2493 C C . ARG A 1 309 ? 9.783 -20.439 14.264 1.00 89.88 309 ARG A C 1
ATOM 2495 O O . ARG A 1 309 ? 10.562 -21.383 14.222 1.00 89.88 309 ARG A O 1
ATOM 2502 N N . LEU A 1 310 ? 10.165 -19.167 14.110 1.00 88.94 310 LEU A N 1
ATOM 2503 C CA . LEU A 1 310 ? 11.542 -18.750 13.813 1.00 88.94 310 LEU A CA 1
ATOM 2504 C C . LEU A 1 310 ? 12.090 -19.374 12.517 1.00 88.94 310 LEU A C 1
ATOM 2506 O O . LEU A 1 310 ? 13.274 -19.686 12.420 1.00 88.94 310 LEU A O 1
ATOM 2510 N N . ILE A 1 311 ? 11.219 -19.574 11.524 1.00 92.44 311 ILE A N 1
ATOM 2511 C CA . ILE A 1 311 ? 11.578 -20.125 10.211 1.00 92.44 311 ILE A CA 1
ATOM 2512 C C . ILE A 1 311 ? 11.311 -19.108 9.108 1.00 92.44 311 ILE A C 1
ATOM 2514 O O . ILE A 1 311 ? 10.333 -18.362 9.162 1.00 92.44 311 ILE A O 1
ATOM 2518 N N . ASN A 1 312 ? 12.151 -19.123 8.076 1.00 90.62 312 ASN A N 1
ATOM 2519 C CA . ASN A 1 312 ? 11.947 -18.295 6.893 1.00 90.62 312 ASN A CA 1
ATOM 2520 C C . ASN A 1 312 ? 10.652 -18.698 6.177 1.00 90.62 312 ASN A C 1
ATOM 2522 O O . ASN A 1 312 ? 10.366 -19.886 6.011 1.00 90.62 312 ASN A O 1
ATOM 2526 N N . THR A 1 313 ? 9.889 -17.705 5.726 1.00 93.75 313 THR A N 1
ATOM 2527 C CA . THR A 1 313 ? 8.640 -17.905 4.987 1.00 93.75 313 THR A CA 1
ATOM 2528 C C . THR A 1 313 ? 8.761 -17.364 3.571 1.00 93.75 313 THR A C 1
ATOM 2530 O O . THR A 1 313 ? 9.540 -16.454 3.294 1.00 93.75 313 THR A O 1
ATOM 2533 N N . CYS A 1 314 ? 8.004 -17.950 2.645 1.00 93.12 314 CYS A N 1
ATOM 2534 C CA . CYS A 1 314 ? 8.014 -17.556 1.244 1.00 93.12 314 CYS A CA 1
ATOM 2535 C C . CYS A 1 314 ? 6.578 -17.447 0.736 1.00 93.12 314 CYS A C 1
ATOM 2537 O O . CYS A 1 314 ? 5.792 -18.379 0.893 1.00 93.12 314 CYS A O 1
ATOM 2539 N N . ILE A 1 315 ? 6.249 -16.314 0.114 1.00 94.06 315 ILE A N 1
ATOM 2540 C CA . ILE A 1 315 ? 4.974 -16.114 -0.576 1.00 94.06 315 ILE A CA 1
ATOM 2541 C C . ILE A 1 315 ? 5.248 -16.155 -2.078 1.00 94.06 315 ILE A C 1
ATOM 2543 O O . ILE A 1 315 ? 5.956 -15.300 -2.613 1.00 94.06 315 ILE A O 1
ATOM 2547 N N . VAL A 1 316 ? 4.669 -17.140 -2.762 1.00 93.06 316 VAL A N 1
ATOM 2548 C CA . VAL A 1 316 ? 4.809 -17.308 -4.212 1.00 93.06 316 VAL A CA 1
ATOM 2549 C C . VAL A 1 316 ? 3.579 -16.736 -4.908 1.00 93.06 316 VAL A C 1
ATOM 2551 O O . VAL A 1 316 ? 2.466 -17.215 -4.713 1.00 93.06 316 VAL A O 1
ATOM 2554 N N . ILE A 1 317 ? 3.779 -15.717 -5.748 1.00 92.69 317 ILE A N 1
ATOM 2555 C CA . ILE A 1 317 ? 2.704 -15.065 -6.507 1.00 92.69 317 ILE A CA 1
ATOM 2556 C C . ILE A 1 317 ? 2.843 -15.446 -7.982 1.00 92.69 317 ILE A C 1
ATOM 2558 O O . ILE A 1 317 ? 3.755 -14.986 -8.670 1.00 92.69 317 ILE A O 1
ATOM 2562 N N . SER A 1 318 ? 1.928 -16.279 -8.476 1.00 90.62 318 SER A N 1
ATOM 2563 C CA . SER A 1 318 ? 1.910 -16.745 -9.866 1.00 90.62 318 SER A CA 1
ATOM 2564 C C . SER A 1 318 ? 0.692 -16.214 -10.629 1.00 90.62 318 SER A C 1
ATOM 2566 O O . SER A 1 318 ? -0.286 -15.756 -10.042 1.00 90.62 318 SER A O 1
ATOM 2568 N N . GLY A 1 319 ? 0.780 -16.202 -11.960 1.00 87.12 319 GLY A N 1
ATOM 2569 C CA . GLY A 1 319 ? -0.303 -15.761 -12.839 1.00 87.12 319 GLY A CA 1
ATOM 2570 C C . GLY A 1 319 ? 0.198 -15.188 -14.160 1.00 87.12 319 GLY A C 1
ATOM 2571 O O . GLY A 1 319 ? 1.371 -14.817 -14.293 1.00 87.12 319 GLY A O 1
ATOM 2572 N N . GLU A 1 320 ? -0.695 -15.088 -15.140 1.00 80.38 320 GLU A N 1
ATOM 2573 C CA . GLU A 1 320 ? -0.389 -14.522 -16.456 1.00 80.38 320 GLU A CA 1
ATOM 2574 C C . GLU A 1 320 ? 0.000 -13.034 -16.386 1.00 80.38 320 GLU A C 1
ATOM 2576 O O . GLU A 1 320 ? -0.124 -12.362 -15.355 1.00 80.38 320 GLU A O 1
ATOM 2581 N N . SER A 1 321 ? 0.543 -12.491 -17.477 1.00 71.25 321 SER A N 1
ATOM 2582 C CA . SER A 1 321 ? 0.863 -11.061 -17.536 1.00 71.25 321 SER A CA 1
ATOM 2583 C C . SER A 1 321 ? -0.401 -10.219 -17.332 1.00 71.25 321 SER A C 1
ATOM 2585 O O . SER A 1 321 ? -1.427 -10.493 -17.940 1.00 71.25 321 SER A O 1
ATOM 2587 N N . GLY A 1 322 ? -0.334 -9.210 -16.458 1.00 74.38 322 GLY A N 1
ATOM 2588 C CA . GLY A 1 322 ? -1.481 -8.348 -16.141 1.00 74.38 322 GLY A CA 1
ATOM 2589 C C . GLY A 1 322 ? -2.434 -8.895 -15.071 1.00 74.38 322 GLY A C 1
ATOM 2590 O O . GLY A 1 322 ? -3.378 -8.206 -14.695 1.00 74.38 322 GLY A O 1
ATOM 2591 N N . SER A 1 323 ? -2.172 -10.078 -14.503 1.00 84.50 323 SER A N 1
ATOM 2592 C CA . SER A 1 323 ? -3.035 -10.683 -13.474 1.00 84.50 323 SER A CA 1
ATOM 2593 C C . SER A 1 323 ? -3.019 -9.982 -12.103 1.00 84.50 323 SER A C 1
ATOM 2595 O O . SER A 1 323 ? -3.786 -10.358 -11.225 1.00 84.50 323 SER A O 1
ATOM 2597 N N . GLY A 1 324 ? -2.149 -8.985 -11.893 1.00 86.31 324 GLY A N 1
ATOM 2598 C CA . GLY A 1 324 ? -2.044 -8.243 -10.625 1.00 86.31 324 GLY A CA 1
ATOM 2599 C C . GLY A 1 324 ? -0.908 -8.677 -9.687 1.00 86.31 324 GLY A C 1
ATOM 2600 O O . GLY A 1 324 ? -0.874 -8.238 -8.542 1.00 86.31 324 GLY A O 1
ATOM 2601 N N . LYS A 1 325 ? 0.057 -9.491 -10.150 1.00 86.75 325 LYS A N 1
ATOM 2602 C CA . LYS A 1 325 ? 1.185 -9.983 -9.322 1.00 86.75 325 LYS A CA 1
ATOM 2603 C C . LYS A 1 325 ? 1.965 -8.870 -8.607 1.00 86.75 325 LYS A C 1
ATOM 2605 O O . LYS A 1 325 ? 2.259 -8.972 -7.419 1.00 86.75 325 LYS A O 1
ATOM 2610 N N . THR A 1 326 ? 2.300 -7.808 -9.338 1.00 79.62 326 THR A N 1
ATOM 2611 C CA . THR A 1 326 ? 3.088 -6.683 -8.818 1.00 79.62 326 THR A CA 1
ATOM 2612 C C . THR A 1 326 ? 2.320 -5.905 -7.752 1.00 79.62 326 THR A C 1
ATOM 2614 O O . THR A 1 326 ? 2.880 -5.577 -6.708 1.00 79.62 326 THR A O 1
ATOM 2617 N N . GLU A 1 327 ? 1.024 -5.679 -7.969 1.00 84.62 327 GLU A N 1
ATOM 2618 C CA . GLU A 1 327 ? 0.157 -5.012 -6.993 1.00 84.62 327 GLU A CA 1
ATOM 2619 C C . GLU A 1 327 ? -0.034 -5.865 -5.738 1.00 84.62 327 GLU A C 1
ATOM 2621 O O . GLU A 1 327 ? 0.109 -5.359 -4.627 1.00 84.62 327 GLU A O 1
ATOM 2626 N N . ALA A 1 328 ? -0.229 -7.177 -5.895 1.00 91.06 328 ALA A N 1
ATOM 2627 C CA . ALA A 1 328 ? -0.283 -8.114 -4.777 1.00 91.06 328 ALA A CA 1
ATOM 2628 C C . ALA A 1 328 ? 0.986 -8.037 -3.904 1.00 91.06 328 ALA A C 1
ATOM 2630 O O . ALA A 1 328 ? 0.895 -7.922 -2.682 1.00 91.06 328 ALA A O 1
ATOM 2631 N N . SER A 1 329 ? 2.174 -8.002 -4.521 1.00 87.50 329 SER A N 1
ATOM 2632 C CA . SER A 1 329 ? 3.443 -7.829 -3.801 1.00 87.50 329 SER A CA 1
ATOM 2633 C C . SER A 1 329 ? 3.516 -6.492 -3.046 1.00 87.50 329 SER A C 1
ATOM 2635 O O . SER A 1 329 ? 3.899 -6.476 -1.875 1.00 87.50 329 SER A O 1
ATOM 2637 N N . LYS A 1 330 ? 3.096 -5.378 -3.667 1.00 83.31 330 LYS A N 1
ATOM 2638 C CA . LYS A 1 330 ? 3.039 -4.052 -3.016 1.00 83.31 330 LYS A CA 1
ATOM 2639 C C . LYS A 1 330 ? 2.102 -4.060 -1.802 1.00 83.31 330 LYS A C 1
ATOM 2641 O O . LYS A 1 330 ? 2.445 -3.503 -0.761 1.00 83.31 330 LYS A O 1
ATOM 2646 N N . ILE A 1 331 ? 0.939 -4.701 -1.915 1.00 90.25 331 ILE A N 1
ATOM 2647 C CA . ILE A 1 331 ? -0.054 -4.785 -0.836 1.00 90.25 331 ILE A CA 1
ATOM 2648 C C . ILE A 1 331 ? 0.478 -5.610 0.345 1.00 90.25 331 ILE A C 1
ATOM 2650 O O . ILE A 1 331 ? 0.333 -5.184 1.491 1.00 90.25 331 ILE A O 1
ATOM 2654 N N . ILE A 1 332 ? 1.149 -6.737 0.084 1.00 91.44 332 ILE A N 1
ATOM 2655 C CA . ILE A 1 332 ? 1.795 -7.555 1.126 1.00 91.44 332 ILE A CA 1
ATOM 2656 C C . ILE A 1 332 ? 2.860 -6.742 1.872 1.00 91.44 332 ILE A C 1
ATOM 2658 O O . ILE A 1 332 ? 2.868 -6.723 3.101 1.00 91.44 332 ILE A O 1
ATOM 2662 N N . LEU A 1 333 ? 3.720 -6.020 1.145 1.00 85.44 333 LEU A N 1
ATOM 2663 C CA . LEU A 1 333 ? 4.756 -5.172 1.749 1.00 85.44 333 LEU A CA 1
ATOM 2664 C C . LEU A 1 333 ? 4.161 -4.073 2.634 1.00 85.44 333 LEU A C 1
ATOM 2666 O O . LEU A 1 333 ? 4.650 -3.836 3.738 1.00 85.44 333 LEU A O 1
ATOM 2670 N N . ARG A 1 334 ? 3.081 -3.425 2.179 1.00 85.44 334 ARG A N 1
ATOM 2671 C CA . ARG A 1 334 ? 2.352 -2.422 2.972 1.00 85.44 334 ARG A CA 1
ATOM 2672 C C . ARG A 1 334 ? 1.754 -3.020 4.241 1.00 85.44 334 ARG A C 1
ATOM 2674 O O . ARG A 1 334 ? 1.812 -2.380 5.284 1.00 85.44 334 ARG A O 1
ATOM 2681 N N . TYR A 1 335 ? 1.207 -4.232 4.160 1.00 90.12 335 TYR A N 1
ATOM 2682 C CA . TYR A 1 335 ? 0.659 -4.922 5.323 1.00 90.12 335 TYR A CA 1
ATOM 2683 C C . TYR A 1 3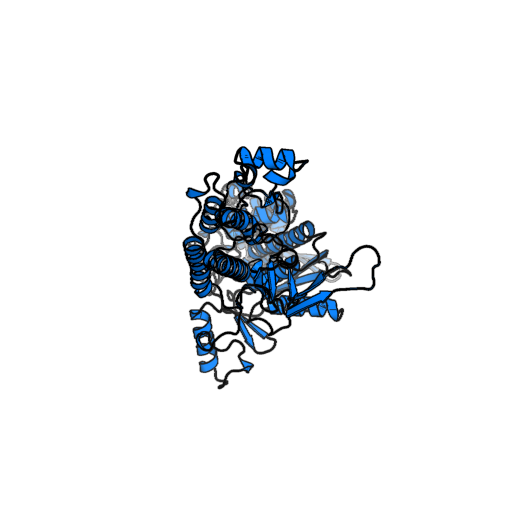35 ? 1.744 -5.213 6.363 1.00 90.12 335 TYR A C 1
ATOM 2685 O O . TYR A 1 335 ? 1.603 -4.792 7.508 1.00 90.12 335 TYR A O 1
ATOM 2693 N N . ILE A 1 336 ? 2.848 -5.853 5.953 1.00 87.81 336 ILE A N 1
ATOM 2694 C CA . ILE A 1 336 ? 3.977 -6.184 6.839 1.00 87.81 336 ILE A CA 1
ATOM 2695 C C . ILE A 1 336 ? 4.526 -4.915 7.503 1.00 87.81 336 ILE A C 1
ATOM 2697 O O . ILE A 1 336 ? 4.711 -4.889 8.715 1.00 87.81 336 ILE A O 1
ATOM 2701 N N . ALA A 1 337 ? 4.708 -3.838 6.733 1.00 83.44 337 ALA A N 1
ATOM 2702 C CA . ALA A 1 337 ? 5.171 -2.551 7.250 1.00 83.44 337 ALA A CA 1
ATOM 2703 C C . ALA A 1 337 ? 4.216 -1.915 8.281 1.00 83.44 337 ALA A C 1
ATOM 2705 O O . ALA A 1 337 ? 4.659 -1.158 9.140 1.00 83.44 337 ALA A O 1
ATOM 2706 N N . ALA A 1 338 ? 2.914 -2.198 8.202 1.00 84.00 338 ALA A N 1
ATOM 2707 C CA . ALA A 1 338 ? 1.912 -1.623 9.094 1.00 84.00 338 ALA A CA 1
ATOM 2708 C C . ALA A 1 338 ? 1.697 -2.430 10.388 1.00 84.00 338 ALA A C 1
ATOM 2710 O O . ALA A 1 338 ? 1.239 -1.871 11.389 1.00 84.00 338 ALA A O 1
ATOM 2711 N N . VAL A 1 339 ? 1.988 -3.737 10.392 1.00 85.19 339 VAL A N 1
ATOM 2712 C CA . VAL A 1 339 ? 1.768 -4.604 11.567 1.00 85.19 339 VAL A CA 1
ATOM 2713 C C . VAL A 1 339 ? 2.948 -4.654 12.545 1.00 85.19 339 VAL A C 1
ATOM 2715 O O . VAL A 1 339 ? 2.758 -5.102 13.681 1.00 85.19 339 VAL A O 1
ATOM 2718 N N . THR A 1 340 ? 4.117 -4.162 12.137 1.00 80.62 340 THR A N 1
ATOM 2719 C CA . THR A 1 340 ? 5.376 -4.087 12.904 1.00 80.62 340 THR A CA 1
ATOM 2720 C C . THR A 1 340 ? 5.373 -2.961 13.957 1.00 80.62 340 THR A C 1
ATOM 2722 O O . THR A 1 340 ? 4.423 -2.175 14.046 1.00 80.62 340 THR A O 1
ATOM 2725 N N . ASN A 1 341 ? 6.365 -2.937 14.858 1.00 67.19 341 ASN A N 1
ATOM 2726 C CA . ASN A 1 341 ? 6.300 -2.157 16.103 1.00 67.19 341 ASN A CA 1
ATOM 2727 C C . ASN A 1 341 ? 6.277 -0.628 15.890 1.00 67.19 341 ASN A C 1
ATOM 2729 O O . ASN A 1 341 ? 6.941 -0.070 15.018 1.00 67.19 341 ASN A O 1
ATOM 2733 N N . MET A 1 342 ? 5.541 0.077 16.763 1.00 60.31 342 MET A N 1
ATOM 2734 C CA . MET A 1 342 ? 5.243 1.515 16.637 1.00 60.31 342 MET A CA 1
ATOM 2735 C C . MET A 1 342 ? 6.450 2.452 16.803 1.00 60.31 342 MET A C 1
ATOM 2737 O O . MET A 1 342 ? 6.400 3.581 16.325 1.00 60.31 342 MET A O 1
ATOM 2741 N N . SER A 1 343 ? 7.526 2.018 17.463 1.00 60.38 343 SER A N 1
ATOM 2742 C CA . SER A 1 343 ? 8.683 2.880 17.748 1.00 60.38 343 SER A CA 1
ATOM 2743 C C . SER A 1 343 ? 9.468 3.280 16.494 1.00 60.38 343 SER A C 1
ATOM 2745 O O . SER A 1 343 ? 9.994 4.387 16.457 1.00 60.38 343 SER A O 1
ATOM 2747 N N . ASN A 1 344 ? 9.482 2.432 15.456 1.00 64.44 344 ASN A N 1
ATOM 2748 C CA . ASN A 1 344 ? 10.255 2.646 14.223 1.00 64.44 344 ASN A CA 1
ATOM 2749 C C . ASN A 1 344 ? 9.367 2.787 12.973 1.00 64.44 344 ASN A C 1
ATOM 2751 O O . ASN A 1 344 ? 9.849 2.647 11.850 1.00 64.44 344 ASN A O 1
ATOM 2755 N N . GLN A 1 345 ? 8.072 3.090 13.131 1.00 69.25 345 GLN A N 1
ATOM 2756 C CA . GLN A 1 345 ? 7.132 3.164 12.001 1.00 69.25 345 GLN A CA 1
ATOM 2757 C C . GLN A 1 345 ? 7.592 4.109 10.885 1.00 69.25 345 GLN A C 1
ATOM 2759 O O . GLN A 1 345 ? 7.404 3.793 9.716 1.00 69.25 345 GLN A O 1
ATOM 2764 N N . ALA A 1 346 ? 8.235 5.233 11.212 1.00 70.81 346 ALA A N 1
ATOM 2765 C CA . ALA A 1 346 ? 8.749 6.161 10.205 1.00 70.81 346 ALA A CA 1
ATOM 2766 C C . ALA A 1 346 ? 9.875 5.547 9.348 1.00 70.81 346 ALA A C 1
ATOM 2768 O O . ALA A 1 346 ? 9.910 5.744 8.134 1.00 70.81 346 ALA A O 1
ATOM 2769 N N . GLU A 1 347 ? 10.773 4.776 9.963 1.00 70.31 347 GLU A N 1
ATOM 2770 C CA . GLU A 1 347 ? 11.875 4.096 9.276 1.00 70.31 347 GLU A CA 1
ATOM 2771 C C . GLU A 1 347 ? 11.366 2.912 8.445 1.00 70.31 347 GLU A C 1
ATOM 2773 O O . GLU A 1 347 ? 11.731 2.758 7.283 1.00 70.31 347 GLU A O 1
ATOM 2778 N N . ILE A 1 348 ? 10.423 2.145 8.988 1.00 71.75 348 ILE A N 1
ATOM 2779 C CA . ILE A 1 348 ? 9.772 1.030 8.291 1.00 71.75 348 ILE A CA 1
ATOM 2780 C C . ILE A 1 348 ? 8.969 1.537 7.088 1.00 71.75 348 ILE A C 1
ATOM 2782 O O . ILE A 1 348 ? 9.049 0.972 5.994 1.00 71.75 348 ILE A O 1
ATOM 2786 N N . GLN A 1 349 ? 8.243 2.646 7.253 1.00 73.00 349 GLN A N 1
ATOM 2787 C CA . GLN A 1 349 ? 7.530 3.301 6.161 1.00 73.00 349 GLN A CA 1
ATOM 2788 C C . GLN A 1 349 ? 8.508 3.809 5.098 1.00 73.00 349 GLN A C 1
ATOM 2790 O O . GLN A 1 349 ? 8.220 3.706 3.907 1.00 73.00 349 GLN A O 1
ATOM 2795 N N . ARG A 1 350 ? 9.684 4.307 5.504 1.00 78.00 350 ARG A N 1
ATOM 2796 C CA . ARG A 1 350 ? 10.750 4.706 4.580 1.00 78.00 350 ARG A CA 1
ATOM 2797 C C . ARG A 1 350 ? 11.287 3.510 3.792 1.00 78.00 350 ARG A C 1
ATOM 2799 O O . ARG A 1 350 ? 11.344 3.604 2.571 1.00 78.00 350 ARG A O 1
ATOM 2806 N N . ILE A 1 351 ? 11.623 2.394 4.444 1.00 76.25 351 ILE A N 1
ATOM 2807 C CA . ILE A 1 351 ? 12.104 1.166 3.781 1.00 76.25 351 ILE A CA 1
ATOM 2808 C C . ILE A 1 351 ? 11.044 0.629 2.812 1.00 76.25 351 ILE A C 1
ATOM 2810 O O . ILE A 1 351 ? 11.350 0.313 1.663 1.00 76.25 351 ILE A O 1
ATOM 2814 N N . SER A 1 352 ? 9.780 0.592 3.240 1.00 73.38 352 SER A N 1
ATOM 2815 C CA . SER A 1 352 ? 8.654 0.192 2.391 1.00 73.38 352 SER A CA 1
ATOM 2816 C C . SER A 1 352 ? 8.504 1.114 1.179 1.00 73.38 352 SER A C 1
ATOM 2818 O O . SER A 1 352 ? 8.373 0.639 0.051 1.00 73.38 352 SER A O 1
ATOM 2820 N N . ASN A 1 353 ? 8.605 2.432 1.379 1.00 81.00 353 ASN A N 1
ATOM 2821 C CA . ASN A 1 353 ? 8.544 3.393 0.284 1.00 81.00 353 ASN A CA 1
ATOM 2822 C C . ASN A 1 353 ? 9.721 3.210 -0.685 1.00 81.00 353 ASN A C 1
ATOM 2824 O O . ASN A 1 353 ? 9.494 3.177 -1.888 1.00 81.00 353 ASN A O 1
ATOM 2828 N N . ILE A 1 354 ? 10.946 2.989 -0.192 1.00 82.88 354 ILE A N 1
ATOM 2829 C CA . ILE A 1 354 ? 12.115 2.684 -1.033 1.00 82.88 354 ILE A CA 1
ATOM 2830 C C . ILE A 1 354 ? 11.845 1.443 -1.891 1.00 82.88 354 ILE A C 1
ATOM 2832 O O . ILE A 1 354 ? 11.982 1.521 -3.106 1.00 82.88 354 ILE A O 1
ATOM 2836 N N . LEU A 1 355 ? 11.373 0.337 -1.305 1.00 78.75 355 LEU A N 1
ATOM 2837 C CA . LEU A 1 355 ? 11.053 -0.891 -2.049 1.00 78.75 355 LEU A CA 1
ATOM 2838 C C . LEU A 1 355 ? 9.955 -0.679 -3.105 1.00 78.75 355 LEU A C 1
ATOM 2840 O O . LEU A 1 355 ? 10.008 -1.268 -4.190 1.00 78.75 355 LEU A O 1
ATOM 2844 N N . ILE A 1 356 ? 8.955 0.155 -2.802 1.00 80.62 356 ILE A N 1
ATOM 2845 C CA . ILE A 1 356 ? 7.900 0.533 -3.749 1.00 80.62 356 ILE A CA 1
ATOM 2846 C C . ILE A 1 356 ? 8.483 1.371 -4.892 1.00 80.62 356 ILE A C 1
ATOM 2848 O O . ILE A 1 356 ? 8.185 1.077 -6.048 1.00 80.62 356 ILE A O 1
ATOM 2852 N N . GLN A 1 357 ? 9.337 2.355 -4.604 1.00 85.69 357 GLN A N 1
ATOM 2853 C CA . GLN A 1 357 ? 9.986 3.173 -5.633 1.00 85.69 357 GLN A CA 1
ATOM 2854 C C . GLN A 1 357 ? 10.967 2.360 -6.483 1.00 85.69 357 GLN A C 1
ATOM 2856 O O . GLN A 1 357 ? 11.020 2.540 -7.697 1.00 85.69 357 GLN A O 1
ATOM 2861 N N . THR A 1 358 ? 11.664 1.378 -5.902 1.00 85.81 358 THR A N 1
ATOM 2862 C CA . THR A 1 358 ? 12.495 0.448 -6.675 1.00 85.81 358 THR A CA 1
ATOM 2863 C C . THR A 1 358 ? 11.664 -0.313 -7.710 1.00 85.81 358 THR A C 1
ATOM 2865 O O . THR A 1 358 ? 12.148 -0.541 -8.812 1.00 85.81 358 THR A O 1
ATOM 2868 N N . ASN A 1 359 ? 10.397 -0.652 -7.429 1.00 82.75 359 ASN A N 1
ATOM 2869 C CA . ASN A 1 359 ? 9.531 -1.239 -8.459 1.00 82.75 359 ASN A CA 1
ATOM 2870 C C . ASN A 1 359 ? 9.311 -0.295 -9.636 1.00 82.75 359 ASN A C 1
ATOM 2872 O O . ASN A 1 359 ? 9.381 -0.757 -10.763 1.00 82.75 359 ASN A O 1
ATOM 2876 N N . VAL A 1 360 ? 9.080 0.999 -9.405 1.00 87.44 360 VAL A N 1
ATOM 2877 C CA . VAL A 1 360 ? 8.868 1.972 -10.494 1.00 87.44 360 VAL A CA 1
ATOM 2878 C C . VAL A 1 360 ? 10.075 2.005 -11.432 1.00 87.44 360 VAL A C 1
ATOM 2880 O O . VAL A 1 360 ? 9.917 1.978 -12.654 1.00 87.44 360 VAL A O 1
ATOM 2883 N N . ILE A 1 361 ? 11.283 1.978 -10.864 1.00 90.12 361 ILE A N 1
ATOM 2884 C CA . ILE A 1 361 ? 12.531 1.894 -11.631 1.00 90.12 361 ILE A CA 1
ATOM 2885 C C . ILE A 1 361 ? 12.557 0.583 -12.428 1.00 90.12 361 ILE A C 1
ATOM 2887 O O . ILE A 1 361 ? 12.686 0.591 -13.647 1.00 90.12 361 ILE A O 1
ATOM 2891 N N . LEU A 1 362 ? 12.352 -0.559 -11.776 1.00 87.19 362 LEU A N 1
ATOM 2892 C CA . LEU A 1 362 ? 12.397 -1.863 -12.443 1.00 87.19 362 LEU A CA 1
ATOM 2893 C C . LEU A 1 362 ? 11.318 -2.039 -13.517 1.00 87.19 362 LEU A C 1
ATOM 2895 O O . LEU A 1 362 ? 11.562 -2.688 -14.528 1.00 87.19 362 LEU A O 1
ATOM 2899 N N . GLU A 1 363 ? 10.134 -1.464 -13.322 1.00 86.25 363 GLU A N 1
ATOM 2900 C CA . GLU A 1 363 ? 9.071 -1.446 -14.323 1.00 86.25 363 GLU A CA 1
ATOM 2901 C C . GLU A 1 363 ? 9.476 -0.580 -15.526 1.00 86.25 363 GLU A C 1
ATOM 2903 O O . GLU A 1 363 ? 9.237 -0.967 -16.666 1.00 86.25 363 GLU A O 1
ATOM 2908 N N . THR A 1 364 ? 10.168 0.537 -15.298 1.00 90.75 364 THR A N 1
ATOM 2909 C CA . THR A 1 364 ? 10.673 1.413 -16.367 1.00 90.75 364 THR A CA 1
ATOM 2910 C C . THR A 1 364 ? 11.666 0.691 -17.285 1.00 90.75 364 THR A C 1
ATOM 2912 O O . THR A 1 364 ? 11.548 0.781 -18.508 1.00 90.75 364 THR A O 1
ATOM 2915 N N . PHE A 1 365 ? 12.612 -0.064 -16.719 1.00 90.62 365 PHE A N 1
ATOM 2916 C CA . PHE A 1 365 ? 13.671 -0.736 -17.490 1.00 90.62 365 PHE A CA 1
ATOM 2917 C C . PHE A 1 365 ? 13.353 -2.188 -17.870 1.00 90.62 365 PHE A C 1
ATOM 2919 O O . PHE A 1 365 ? 13.966 -2.729 -18.784 1.00 90.62 365 PHE A O 1
ATOM 2926 N N . GLY A 1 366 ? 12.407 -2.833 -17.186 1.00 87.69 366 GLY A N 1
ATOM 2927 C CA . GLY A 1 366 ? 12.125 -4.263 -17.331 1.00 87.69 366 GLY A CA 1
ATOM 2928 C C . GLY A 1 366 ? 10.711 -4.603 -17.805 1.00 87.69 366 GLY A C 1
ATOM 2929 O O . GLY A 1 366 ? 10.447 -5.768 -18.129 1.00 87.69 366 GLY A O 1
ATOM 2930 N N . ASN A 1 367 ? 9.795 -3.631 -17.882 1.00 88.44 367 ASN A N 1
ATOM 2931 C CA . ASN A 1 367 ? 8.475 -3.846 -18.468 1.00 88.44 367 ASN A CA 1
ATOM 2932 C C . ASN A 1 367 ? 8.383 -3.277 -19.883 1.00 88.44 367 ASN A C 1
ATOM 2934 O O . ASN A 1 367 ? 9.067 -2.332 -20.271 1.00 88.44 367 ASN A O 1
ATOM 2938 N N . SER A 1 368 ? 7.496 -3.883 -20.664 1.00 88.50 368 SER A N 1
ATOM 2939 C CA . SER A 1 368 ? 7.176 -3.448 -22.019 1.00 88.50 368 SER A CA 1
ATOM 2940 C C . SER A 1 368 ? 5.717 -3.742 -22.334 1.00 88.50 368 SER A C 1
ATOM 2942 O O . SER A 1 368 ? 5.059 -4.539 -21.652 1.00 88.50 368 SER A O 1
ATOM 2944 N N . ARG A 1 369 ? 5.221 -3.124 -23.403 1.00 86.50 369 ARG A N 1
ATOM 2945 C CA . ARG A 1 369 ? 3.923 -3.487 -23.960 1.00 86.50 369 ARG A CA 1
ATOM 2946 C C . ARG A 1 369 ? 4.032 -4.747 -24.802 1.00 86.50 369 ARG A C 1
ATOM 2948 O O . ARG A 1 369 ? 4.894 -4.857 -25.671 1.00 86.50 369 ARG A O 1
ATOM 2955 N N . THR A 1 370 ? 3.069 -5.629 -24.586 1.00 85.00 370 THR A N 1
ATOM 2956 C CA . THR A 1 370 ? 2.824 -6.835 -25.375 1.00 85.00 370 THR A CA 1
ATOM 2957 C C . THR A 1 370 ? 1.407 -6.805 -25.929 1.00 85.00 370 THR A C 1
ATOM 2959 O O . THR A 1 370 ? 0.570 -6.051 -25.435 1.00 85.00 370 THR A O 1
ATOM 2962 N N . ASN A 1 371 ? 1.088 -7.696 -26.864 1.00 82.88 371 ASN A N 1
ATOM 2963 C CA . ASN A 1 371 ? -0.272 -7.800 -27.410 1.00 82.88 371 ASN A CA 1
ATOM 2964 C C . ASN A 1 371 ? -1.348 -8.176 -26.365 1.00 82.88 371 ASN A C 1
ATOM 2966 O O . ASN A 1 371 ? -2.538 -8.050 -26.637 1.00 82.88 371 ASN A O 1
ATOM 2970 N N . ARG A 1 372 ? -0.953 -8.644 -25.170 1.00 76.12 372 ARG A N 1
ATOM 2971 C CA . ARG A 1 372 ? -1.871 -9.050 -24.087 1.00 76.12 372 ARG A CA 1
ATOM 2972 C C . ARG A 1 372 ? -1.965 -8.045 -22.940 1.00 76.12 372 ARG A C 1
ATOM 2974 O O . ARG A 1 372 ? -2.972 -8.011 -22.244 1.00 76.12 372 ARG A O 1
ATOM 2981 N N . ASN A 1 373 ? -0.901 -7.285 -22.694 1.00 78.12 373 ASN A N 1
ATOM 2982 C CA . ASN A 1 373 ? -0.792 -6.381 -21.554 1.00 78.12 373 ASN A CA 1
ATOM 2983 C C . ASN A 1 373 ? 0.148 -5.218 -21.893 1.00 78.12 373 ASN A C 1
ATOM 2985 O O . ASN A 1 373 ? 1.282 -5.439 -22.333 1.00 78.12 373 ASN A O 1
ATOM 2989 N N . ASP A 1 374 ? -0.320 -4.003 -21.619 1.00 79.94 374 ASP A N 1
ATOM 2990 C CA . ASP A 1 374 ? 0.388 -2.748 -21.863 1.00 79.94 374 ASP A CA 1
ATOM 2991 C C . ASP A 1 374 ? 1.571 -2.522 -20.901 1.00 79.94 374 ASP A C 1
ATOM 2993 O O . ASP A 1 374 ? 2.532 -1.854 -21.273 1.00 79.94 374 ASP A O 1
ATOM 2997 N N . ASN A 1 375 ? 1.560 -3.137 -19.709 1.00 80.31 375 ASN A N 1
ATOM 2998 C CA . ASN A 1 375 ? 2.657 -3.084 -18.732 1.00 80.31 375 ASN A CA 1
ATOM 2999 C C . ASN A 1 375 ? 3.106 -4.498 -18.317 1.00 80.31 375 ASN A C 1
ATOM 3001 O O . ASN A 1 375 ? 2.930 -4.932 -17.176 1.00 80.31 375 ASN A O 1
ATOM 3005 N N . SER A 1 376 ? 3.625 -5.274 -19.272 1.00 82.31 376 SER A N 1
ATOM 3006 C CA . SER A 1 376 ? 4.066 -6.650 -19.038 1.00 82.31 376 SER A CA 1
ATOM 3007 C C . SER A 1 376 ? 5.486 -6.690 -18.486 1.00 82.31 376 SER A C 1
ATOM 3009 O O . SER A 1 376 ? 6.429 -6.345 -19.198 1.00 82.31 376 SER A O 1
ATOM 3011 N N . SER A 1 377 ? 5.666 -7.232 -17.280 1.00 83.06 377 SER A N 1
ATOM 3012 C CA . SER A 1 377 ? 6.999 -7.573 -16.771 1.00 83.06 377 SER A CA 1
ATOM 3013 C C . SER A 1 377 ? 7.660 -8.630 -17.641 1.00 83.06 377 SER A C 1
ATOM 3015 O O . SER A 1 377 ? 7.067 -9.673 -17.922 1.00 83.06 377 SER A O 1
ATOM 3017 N N . ARG A 1 378 ? 8.883 -8.342 -18.089 1.00 84.56 378 ARG A N 1
ATOM 3018 C CA . ARG A 1 378 ? 9.706 -9.246 -18.907 1.00 84.56 378 ARG A CA 1
ATOM 3019 C C . ARG A 1 378 ? 10.889 -9.812 -18.119 1.00 84.56 378 ARG A C 1
ATOM 3021 O O . ARG A 1 378 ? 11.895 -10.198 -18.704 1.00 84.56 378 ARG A O 1
ATOM 3028 N N . PHE A 1 379 ? 10.757 -9.832 -16.796 1.00 81.81 379 PHE A N 1
ATOM 3029 C CA . PHE A 1 379 ? 11.682 -10.427 -15.841 1.00 81.81 379 PHE A CA 1
ATOM 3030 C C . PHE A 1 379 ? 10.887 -10.989 -14.652 1.00 81.81 379 PHE A C 1
ATOM 3032 O O . PHE A 1 379 ? 9.808 -10.497 -14.313 1.00 81.81 379 PHE A O 1
ATOM 3039 N N . GLY A 1 380 ? 11.420 -12.031 -14.021 1.00 78.50 380 GLY A N 1
ATOM 3040 C CA . GLY A 1 380 ? 10.965 -12.522 -12.726 1.00 78.50 380 GLY A CA 1
ATOM 3041 C C . GLY A 1 380 ? 11.583 -11.702 -11.597 1.00 78.50 380 GLY A C 1
ATOM 3042 O O . GLY A 1 380 ? 12.746 -11.307 -11.679 1.00 78.50 380 GLY A O 1
ATOM 3043 N N . LYS A 1 381 ? 10.818 -11.460 -10.532 1.00 80.69 381 LYS A N 1
ATOM 3044 C CA . LYS A 1 381 ? 11.271 -10.700 -9.364 1.00 80.69 381 LYS A CA 1
ATOM 3045 C C . LYS A 1 381 ? 11.174 -11.558 -8.109 1.00 80.69 381 LYS A C 1
ATOM 3047 O O . LYS A 1 381 ? 10.102 -12.059 -7.789 1.00 80.69 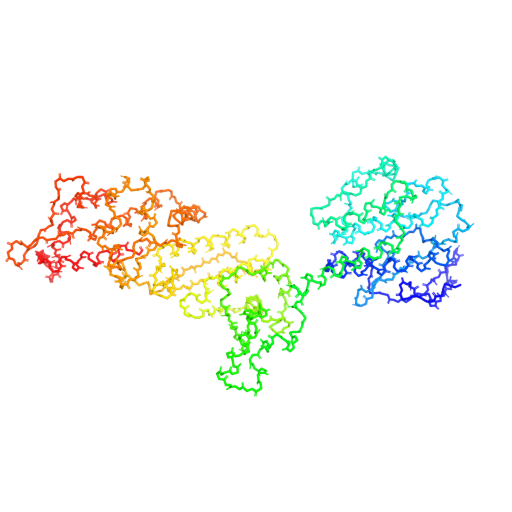381 LYS A O 1
ATOM 3052 N N . TYR A 1 382 ? 12.272 -11.650 -7.372 1.00 84.81 382 TYR A N 1
ATOM 3053 C CA . TYR A 1 382 ? 12.312 -12.181 -6.014 1.00 84.81 382 TYR A CA 1
ATOM 3054 C C . TYR A 1 382 ? 12.665 -11.043 -5.065 1.00 84.81 382 TYR A C 1
ATOM 3056 O O . TYR A 1 382 ? 13.629 -10.320 -5.299 1.00 84.81 382 TYR A O 1
ATOM 3064 N N . THR A 1 383 ? 11.849 -10.833 -4.038 1.00 85.81 383 THR A N 1
ATOM 3065 C CA . THR A 1 383 ? 12.092 -9.802 -3.023 1.00 85.81 383 THR A CA 1
ATOM 3066 C C . THR A 1 383 ? 12.306 -10.506 -1.699 1.00 85.81 383 THR A C 1
ATOM 3068 O O . THR A 1 383 ? 11.373 -11.094 -1.164 1.00 85.81 383 THR A O 1
ATOM 3071 N N . ASP A 1 384 ? 13.536 -10.454 -1.215 1.00 88.94 384 ASP A N 1
ATOM 3072 C CA . ASP A 1 384 ? 13.925 -10.923 0.104 1.00 88.94 384 ASP A CA 1
ATOM 3073 C C . ASP A 1 384 ? 13.711 -9.798 1.117 1.00 88.94 384 ASP A C 1
ATOM 3075 O O . ASP A 1 384 ? 14.062 -8.650 0.830 1.00 88.94 384 ASP A O 1
ATOM 3079 N N . LEU A 1 385 ? 13.132 -10.105 2.273 1.00 87.75 385 LEU A N 1
ATOM 3080 C CA . LEU A 1 385 ? 12.896 -9.147 3.351 1.00 87.75 385 LEU A CA 1
ATOM 3081 C C . LEU A 1 385 ? 13.605 -9.645 4.599 1.00 87.75 385 LEU A C 1
ATOM 3083 O O . LEU A 1 385 ? 13.320 -10.733 5.093 1.00 87.75 385 LEU A O 1
ATOM 3087 N N . ASN A 1 386 ? 14.496 -8.813 5.120 1.00 88.38 386 ASN A N 1
ATOM 3088 C CA . ASN A 1 386 ? 15.266 -9.124 6.307 1.00 88.38 386 ASN A CA 1
ATOM 3089 C C . ASN A 1 386 ? 14.581 -8.517 7.527 1.00 88.38 386 ASN A C 1
ATOM 3091 O O . ASN A 1 386 ? 14.181 -7.349 7.508 1.00 88.38 386 ASN A O 1
ATOM 3095 N N . PHE A 1 387 ? 14.504 -9.299 8.597 1.00 87.94 387 PHE A N 1
ATOM 3096 C CA . PHE A 1 387 ? 13.894 -8.910 9.862 1.00 87.94 387 PHE A CA 1
ATOM 3097 C C . PHE A 1 387 ? 14.918 -9.007 10.993 1.00 87.94 387 PHE A C 1
ATOM 3099 O O . PHE A 1 387 ? 15.798 -9.869 10.964 1.00 87.94 387 PHE A O 1
ATOM 3106 N N . ASP A 1 388 ? 14.814 -8.121 11.981 1.00 87.06 388 ASP A N 1
ATOM 3107 C CA . ASP A 1 388 ? 15.592 -8.227 13.214 1.00 87.06 388 ASP A CA 1
ATOM 3108 C C . ASP A 1 388 ? 14.999 -9.267 14.187 1.00 87.06 388 ASP A C 1
ATOM 3110 O O . ASP A 1 388 ? 13.995 -9.928 13.916 1.00 87.06 388 ASP A O 1
ATOM 3114 N N . TYR A 1 389 ? 15.608 -9.398 15.368 1.00 85.06 389 TYR A N 1
ATOM 3115 C CA . TYR A 1 389 ? 15.140 -10.302 16.426 1.00 85.06 389 TYR A CA 1
ATOM 3116 C C . TYR A 1 389 ? 13.773 -9.918 17.025 1.00 85.06 389 TYR A C 1
ATOM 3118 O O . TYR A 1 389 ? 13.165 -10.724 17.729 1.00 85.06 389 TYR A O 1
ATOM 3126 N N . LYS A 1 390 ? 13.295 -8.689 16.788 1.00 84.44 390 LYS A N 1
ATOM 3127 C CA . LYS A 1 390 ? 11.955 -8.220 17.170 1.00 84.44 390 LYS A CA 1
ATOM 3128 C C . LYS A 1 390 ? 10.933 -8.421 16.051 1.00 84.44 390 LYS A C 1
ATOM 3130 O O . LYS A 1 390 ? 9.754 -8.127 16.267 1.00 84.44 390 LYS A O 1
ATOM 3135 N N . PHE A 1 391 ? 11.366 -8.972 14.916 1.00 85.69 391 PHE A N 1
ATOM 3136 C CA . PHE A 1 391 ? 10.606 -9.126 13.679 1.00 85.69 391 PHE A CA 1
ATOM 3137 C C . PHE A 1 391 ? 10.235 -7.793 13.024 1.00 85.69 391 PHE A C 1
ATOM 3139 O O . PHE A 1 391 ? 9.273 -7.722 12.261 1.00 85.69 391 PHE A O 1
ATOM 3146 N N . ASP A 1 392 ? 11.010 -6.742 13.287 1.00 83.75 392 ASP A N 1
ATOM 3147 C CA . ASP A 1 392 ? 10.903 -5.475 12.580 1.00 83.75 392 ASP A CA 1
ATOM 3148 C C . ASP A 1 392 ? 11.757 -5.536 11.291 1.00 83.75 392 ASP A C 1
ATOM 3150 O O . ASP A 1 392 ? 12.878 -6.056 11.306 1.00 83.75 392 ASP A O 1
ATOM 3154 N N . PRO A 1 393 ? 11.240 -5.067 10.139 1.00 81.62 393 PRO A N 1
ATOM 3155 C CA . PRO A 1 393 ? 11.942 -5.151 8.865 1.00 81.62 393 PRO A CA 1
ATOM 3156 C C . PRO A 1 393 ? 13.116 -4.169 8.845 1.00 81.62 393 PRO A C 1
ATOM 3158 O O . PRO A 1 393 ? 12.929 -2.961 8.974 1.00 81.62 393 PRO A O 1
ATOM 3161 N N . ILE A 1 394 ? 14.321 -4.694 8.637 1.00 81.81 394 ILE A N 1
ATOM 3162 C CA . ILE A 1 394 ? 15.573 -3.917 8.599 1.00 81.81 394 ILE A CA 1
ATOM 3163 C C . ILE A 1 394 ? 16.033 -3.599 7.176 1.00 81.81 394 ILE A C 1
ATOM 3165 O O . ILE A 1 394 ? 16.894 -2.750 6.968 1.00 81.81 394 ILE A O 1
ATOM 3169 N N . GLY A 1 395 ? 15.473 -4.278 6.177 1.00 79.62 395 GLY A N 1
ATOM 3170 C CA . GLY A 1 395 ? 15.812 -4.051 4.780 1.00 79.62 395 GLY A CA 1
ATOM 3171 C C . GLY A 1 395 ? 15.296 -5.159 3.878 1.00 79.62 395 GLY A C 1
ATOM 3172 O O . GLY A 1 395 ? 14.583 -6.063 4.310 1.00 79.62 395 GLY A O 1
ATOM 3173 N N . GLY A 1 396 ? 15.675 -5.099 2.608 1.00 80.81 396 GLY A N 1
ATOM 3174 C CA . GLY A 1 396 ? 15.335 -6.141 1.656 1.00 80.81 396 GLY A CA 1
ATOM 3175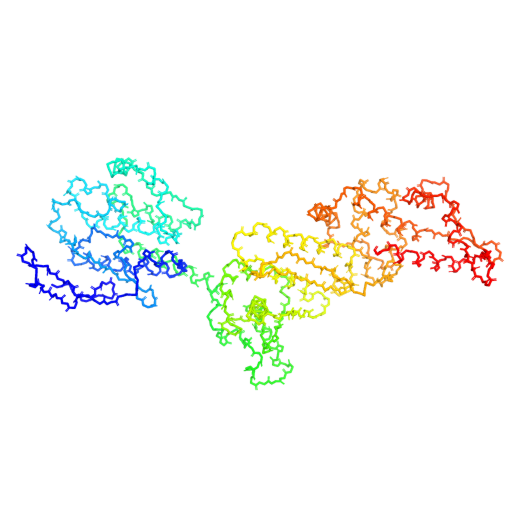 C C . GLY A 1 396 ? 16.287 -6.176 0.474 1.00 80.81 396 GLY A C 1
ATOM 3176 O O . GLY A 1 396 ? 16.909 -5.171 0.131 1.00 80.81 396 GLY A O 1
ATOM 3177 N N . LYS A 1 397 ? 16.399 -7.347 -0.147 1.00 84.44 397 LYS A N 1
ATOM 3178 C CA . LYS A 1 397 ? 17.196 -7.567 -1.352 1.00 84.44 397 LYS A CA 1
ATOM 3179 C C . LYS A 1 397 ? 16.269 -7.963 -2.485 1.00 84.44 397 LYS A C 1
ATOM 3181 O O . LYS A 1 397 ? 15.583 -8.976 -2.410 1.00 84.44 397 LYS A O 1
ATOM 3186 N N . ILE A 1 398 ? 16.274 -7.191 -3.563 1.00 82.12 398 ILE A N 1
ATOM 3187 C CA . ILE A 1 398 ? 15.548 -7.561 -4.774 1.00 82.12 398 ILE A CA 1
ATOM 3188 C C . ILE A 1 398 ? 16.518 -8.267 -5.723 1.00 82.12 398 ILE A C 1
ATOM 3190 O O . ILE A 1 398 ? 17.614 -7.781 -5.981 1.00 82.12 398 ILE A O 1
ATOM 3194 N N . GLN A 1 399 ? 16.113 -9.430 -6.225 1.00 82.31 399 GLN A N 1
ATOM 3195 C CA . GLN A 1 399 ? 16.824 -10.189 -7.245 1.00 82.31 399 GLN A CA 1
ATOM 3196 C C . GLN A 1 399 ? 15.940 -10.322 -8.487 1.00 82.31 399 GLN A C 1
ATOM 3198 O O . GLN A 1 399 ? 14.726 -10.536 -8.388 1.00 82.31 399 GLN A O 1
ATOM 3203 N N . HIS A 1 400 ? 16.559 -10.192 -9.657 1.00 77.50 400 HIS A N 1
ATOM 3204 C CA . HIS A 1 400 ? 15.894 -10.297 -10.953 1.00 77.50 400 HIS A CA 1
ATOM 3205 C C . HIS A 1 400 ? 16.327 -11.571 -11.657 1.00 77.50 400 HIS A C 1
ATOM 3207 O O . HIS A 1 400 ? 17.499 -11.941 -11.624 1.00 77.50 400 HIS A O 1
ATOM 3213 N N . TYR A 1 401 ? 15.385 -12.205 -12.344 1.00 78.94 401 TYR A N 1
ATOM 3214 C CA . TYR A 1 401 ? 15.629 -13.418 -13.108 1.00 78.94 401 TYR A CA 1
ATOM 3215 C C . TYR A 1 401 ? 15.103 -13.266 -14.528 1.00 78.94 401 TYR A C 1
ATOM 3217 O O . TYR A 1 401 ? 14.033 -12.700 -14.739 1.00 78.94 401 TYR A O 1
ATOM 3225 N N . LEU A 1 402 ? 15.833 -13.833 -15.491 1.00 79.88 402 LEU A N 1
ATOM 3226 C CA . LEU A 1 402 ? 15.356 -14.052 -16.860 1.00 79.88 402 LEU A CA 1
ATOM 3227 C C . LEU A 1 402 ? 14.840 -12.782 -17.565 1.00 79.88 402 LEU A C 1
ATOM 3229 O O . LEU A 1 402 ? 13.783 -12.812 -18.191 1.00 79.88 402 LEU A O 1
ATOM 3233 N N . LEU A 1 403 ? 15.582 -11.671 -17.477 1.00 85.44 403 LEU A N 1
ATOM 3234 C CA . LEU A 1 403 ? 15.281 -10.480 -18.277 1.00 85.44 403 LEU A CA 1
ATOM 3235 C C . LEU A 1 403 ? 15.319 -10.832 -19.773 1.00 85.44 403 LEU A C 1
ATOM 3237 O O . LEU A 1 403 ? 16.319 -11.360 -20.267 1.00 85.44 403 LEU A O 1
ATOM 3241 N N . GLU A 1 404 ? 14.251 -10.515 -20.503 1.00 87.50 404 GLU A N 1
ATOM 3242 C CA . GLU A 1 404 ? 14.140 -10.756 -21.946 1.00 87.50 404 GLU A CA 1
ATOM 3243 C C . GLU A 1 404 ? 14.999 -9.773 -22.767 1.00 87.50 404 GLU A C 1
ATOM 3245 O O . GLU A 1 404 ? 14.501 -8.903 -23.480 1.00 87.50 404 GLU A O 1
ATOM 3250 N N . LYS A 1 405 ? 16.324 -9.926 -22.696 1.00 88.31 405 LYS A N 1
ATOM 3251 C CA . LYS A 1 405 ? 17.298 -9.040 -23.362 1.00 88.31 405 LYS A CA 1
ATOM 3252 C C . LYS A 1 405 ? 17.107 -8.960 -24.879 1.00 88.31 405 LYS A C 1
ATOM 3254 O O . LYS A 1 405 ? 17.410 -7.941 -25.487 1.00 88.31 405 LYS A O 1
ATOM 3259 N N . SER A 1 406 ? 16.593 -10.018 -25.513 1.00 90.50 406 SER A N 1
ATOM 3260 C CA . SER A 1 406 ? 16.314 -10.032 -26.956 1.00 90.50 406 SER A CA 1
ATOM 3261 C C . SER A 1 406 ? 15.333 -8.940 -27.390 1.00 90.50 406 SER A C 1
ATOM 3263 O O . SER A 1 406 ? 15.421 -8.495 -28.534 1.00 90.50 406 SER A O 1
ATOM 3265 N N . ARG A 1 407 ? 14.460 -8.473 -26.486 1.00 92.06 407 ARG A N 1
ATOM 3266 C CA . ARG A 1 407 ? 13.484 -7.414 -26.759 1.00 92.06 407 ARG A CA 1
ATOM 3267 C C . ARG A 1 407 ? 14.124 -6.084 -27.134 1.00 92.06 407 ARG A C 1
ATOM 3269 O O . ARG A 1 407 ? 13.522 -5.348 -27.905 1.00 92.06 407 ARG A O 1
ATOM 3276 N N . VAL A 1 408 ? 15.337 -5.803 -26.656 1.00 92.75 408 VAL A N 1
ATOM 3277 C CA . VAL A 1 408 ? 16.055 -4.556 -26.970 1.00 92.75 408 VAL A CA 1
ATOM 3278 C C . VAL A 1 408 ? 16.219 -4.380 -28.476 1.00 92.75 408 VAL A C 1
ATOM 3280 O O . VAL A 1 408 ? 16.017 -3.285 -28.985 1.00 92.75 408 VAL A O 1
ATOM 3283 N N . VAL A 1 409 ? 16.546 -5.462 -29.189 1.00 92.94 409 VAL A N 1
ATOM 3284 C CA . VAL A 1 409 ? 16.877 -5.398 -30.620 1.00 92.94 409 VAL A CA 1
ATOM 3285 C C . VAL A 1 409 ? 15.703 -5.739 -31.530 1.00 92.94 409 VAL A C 1
ATOM 3287 O O . VAL A 1 409 ? 15.699 -5.339 -32.689 1.00 92.94 409 VAL A O 1
ATOM 3290 N N . LYS A 1 410 ? 14.724 -6.512 -31.039 1.00 91.56 410 LYS A N 1
ATOM 3291 C CA . LYS A 1 410 ? 13.606 -6.996 -31.853 1.00 91.56 410 LYS A CA 1
ATOM 3292 C C . LYS A 1 410 ? 12.336 -7.167 -31.029 1.00 91.56 410 LYS A C 1
ATOM 3294 O O . LYS A 1 410 ? 12.347 -7.837 -29.998 1.00 91.56 410 LYS A O 1
ATOM 3299 N N . GLN A 1 411 ? 11.230 -6.633 -31.541 1.00 92.50 411 GLN A N 1
ATOM 3300 C CA . GLN A 1 411 ? 9.892 -6.786 -30.969 1.00 92.50 411 GLN A CA 1
ATOM 3301 C C . GLN A 1 411 ? 8.943 -7.441 -31.980 1.00 92.50 411 GLN A C 1
ATOM 3303 O O . GLN A 1 411 ? 9.207 -7.437 -33.182 1.00 92.50 411 GLN A O 1
ATOM 3308 N N . GLN A 1 412 ? 7.863 -8.054 -31.493 1.00 89.94 412 GLN A N 1
ATOM 3309 C CA . GLN A 1 412 ? 6.800 -8.557 -32.366 1.00 89.94 412 GLN A CA 1
ATOM 3310 C C . GLN A 1 412 ? 5.925 -7.399 -32.862 1.00 89.94 412 GLN A C 1
ATOM 3312 O O . GLN A 1 412 ? 5.844 -6.354 -32.217 1.00 89.94 412 GLN A O 1
ATOM 3317 N N . ILE A 1 413 ? 5.247 -7.595 -33.994 1.00 90.12 413 ILE A N 1
ATOM 3318 C CA . ILE A 1 413 ? 4.308 -6.610 -34.547 1.00 90.12 413 ILE A CA 1
ATOM 3319 C C . ILE A 1 413 ? 3.212 -6.322 -33.507 1.00 90.12 413 ILE A C 1
ATOM 3321 O O . ILE A 1 413 ? 2.614 -7.251 -32.956 1.00 90.12 413 ILE A O 1
ATOM 3325 N N . GLY A 1 414 ? 2.974 -5.037 -33.234 1.00 87.19 414 GLY A N 1
ATOM 3326 C CA . GLY A 1 414 ? 2.038 -4.554 -32.214 1.00 87.19 414 GLY A CA 1
ATOM 3327 C C . GLY A 1 414 ? 2.641 -4.374 -30.814 1.00 87.19 414 GLY A C 1
ATOM 3328 O O . GLY A 1 414 ? 2.000 -3.776 -29.949 1.00 87.19 414 GLY A O 1
ATOM 3329 N N . GLU A 1 415 ? 3.874 -4.833 -30.577 1.00 90.75 415 GLU A N 1
ATOM 3330 C CA . GLU A 1 415 ? 4.556 -4.699 -29.285 1.00 90.75 415 GLU A CA 1
ATOM 3331 C C . GLU A 1 415 ? 5.502 -3.491 -29.227 1.00 90.75 415 GLU A C 1
ATOM 3333 O O . GLU A 1 415 ? 5.892 -2.925 -30.247 1.00 90.75 415 GLU A O 1
ATOM 3338 N N . ARG A 1 416 ? 5.903 -3.115 -28.005 1.00 91.69 416 ARG A N 1
ATOM 3339 C CA . ARG A 1 416 ? 6.921 -2.083 -27.760 1.00 91.69 416 ARG A CA 1
ATOM 3340 C C . ARG A 1 416 ? 8.216 -2.677 -27.217 1.00 91.69 416 ARG A C 1
ATOM 3342 O O . ARG A 1 416 ? 8.244 -3.791 -26.676 1.00 91.69 416 ARG A O 1
ATOM 3349 N N . ASN A 1 417 ? 9.282 -1.890 -27.324 1.00 93.50 417 ASN A N 1
ATOM 3350 C CA . ASN A 1 417 ? 10.494 -2.071 -26.531 1.00 93.50 417 ASN A CA 1
ATOM 3351 C C . ASN A 1 417 ? 10.220 -1.744 -25.040 1.00 93.50 417 ASN A C 1
ATOM 3353 O O . ASN A 1 417 ? 9.071 -1.495 -24.655 1.00 93.50 417 ASN A O 1
ATOM 3357 N N . PHE A 1 418 ? 11.244 -1.768 -24.185 1.00 93.44 418 PHE A N 1
ATOM 3358 C CA . PHE A 1 418 ? 11.102 -1.360 -22.783 1.00 93.44 418 PHE A CA 1
ATOM 3359 C C . PHE A 1 418 ? 10.628 0.093 -22.662 1.00 93.44 418 PHE A C 1
ATOM 3361 O O . PHE A 1 418 ? 10.942 0.932 -23.510 1.00 93.44 418 PHE A O 1
ATOM 3368 N N . HIS A 1 419 ? 9.865 0.394 -21.608 1.00 92.06 419 HIS A N 1
ATOM 3369 C CA . HIS A 1 419 ? 9.264 1.722 -21.435 1.00 92.06 419 HIS A CA 1
ATOM 3370 C C . HIS A 1 419 ? 10.311 2.837 -21.363 1.00 92.06 419 HIS A C 1
ATOM 3372 O O . HIS A 1 419 ? 10.071 3.916 -21.900 1.00 92.06 419 HIS A O 1
ATOM 3378 N N . SER A 1 420 ? 11.491 2.560 -20.798 1.00 93.44 420 SER A N 1
ATOM 3379 C CA . SER A 1 420 ? 12.627 3.488 -20.715 1.00 93.44 420 SER A CA 1
ATOM 3380 C C . SER A 1 420 ? 12.971 4.165 -22.049 1.00 93.44 420 SER A C 1
ATOM 3382 O O . SER A 1 420 ? 13.222 5.368 -22.071 1.00 93.44 420 SER A O 1
ATOM 3384 N N . PHE A 1 421 ? 12.912 3.444 -23.173 1.00 92.88 421 PHE A N 1
ATOM 3385 C CA . PHE A 1 421 ? 13.206 3.993 -24.503 1.00 92.88 421 PHE A CA 1
ATOM 3386 C C . PHE A 1 421 ? 12.221 5.101 -24.899 1.00 92.88 421 PHE A C 1
ATOM 3388 O O . PHE A 1 421 ? 12.619 6.161 -25.380 1.00 92.88 421 PHE A O 1
ATOM 3395 N N . TYR A 1 422 ? 10.928 4.874 -24.669 1.00 91.62 422 TYR A N 1
ATOM 3396 C CA . TYR A 1 422 ? 9.867 5.821 -25.021 1.00 91.62 422 TYR A CA 1
ATOM 3397 C C . TYR A 1 422 ? 9.802 6.983 -24.028 1.00 91.62 422 TYR A C 1
ATOM 3399 O O . TYR A 1 422 ? 9.634 8.134 -24.431 1.00 91.62 422 TYR A O 1
ATOM 3407 N N . GLN A 1 423 ? 10.010 6.696 -22.742 1.00 91.75 423 GLN A N 1
ATOM 3408 C CA . GLN A 1 423 ? 10.100 7.701 -21.687 1.00 91.75 423 GLN A CA 1
ATOM 3409 C C . GLN A 1 423 ? 11.241 8.690 -21.958 1.00 91.75 423 GLN A C 1
ATOM 3411 O O . GLN A 1 423 ? 11.011 9.899 -21.917 1.00 91.75 423 GLN A O 1
ATOM 3416 N N . LEU A 1 424 ? 12.431 8.209 -22.336 1.00 91.38 424 LEU A N 1
ATOM 3417 C CA . LEU A 1 424 ? 13.557 9.072 -22.706 1.00 91.38 424 LEU A CA 1
ATOM 3418 C C . LEU A 1 424 ? 13.223 9.962 -23.912 1.00 91.38 424 LEU A C 1
ATOM 3420 O O . LEU A 1 424 ? 13.469 11.168 -23.884 1.00 91.38 424 LEU A O 1
ATOM 3424 N N . LEU A 1 425 ? 12.603 9.386 -24.947 1.00 89.81 425 LEU A N 1
ATOM 3425 C CA . LEU A 1 425 ? 12.235 10.123 -26.158 1.00 89.81 425 LEU A CA 1
ATOM 3426 C C . LEU A 1 425 ? 11.110 11.147 -25.961 1.00 89.81 425 LEU A C 1
ATOM 3428 O O . LEU A 1 425 ? 10.937 12.053 -26.778 1.00 89.81 425 LEU A O 1
ATOM 3432 N N . SER A 1 426 ? 10.331 11.021 -24.890 1.00 86.38 426 SER A N 1
ATOM 3433 C CA . SER A 1 426 ? 9.238 11.945 -24.583 1.00 86.38 426 SER A CA 1
ATOM 3434 C C . SER A 1 426 ? 9.718 13.279 -23.983 1.00 86.38 426 SER A C 1
ATOM 3436 O O . SER A 1 426 ? 9.002 14.287 -24.046 1.00 86.38 426 SER A O 1
ATOM 3438 N N . ASN A 1 427 ? 10.939 13.327 -23.433 1.00 84.31 427 ASN A N 1
ATOM 3439 C CA . ASN A 1 427 ? 11.467 14.501 -22.745 1.00 84.31 427 ASN A CA 1
ATOM 3440 C C . ASN A 1 427 ? 12.341 15.379 -23.653 1.00 84.31 427 ASN A C 1
ATOM 3442 O O . ASN A 1 427 ? 13.525 15.121 -23.862 1.00 84.31 427 ASN A O 1
ATOM 3446 N N . LYS A 1 428 ? 11.781 16.511 -24.099 1.00 80.19 428 LYS A N 1
ATOM 3447 C CA . LYS A 1 428 ? 12.451 17.470 -24.998 1.00 80.19 428 LYS A CA 1
ATOM 3448 C C . LYS A 1 428 ? 13.809 17.990 -24.510 1.00 80.19 428 LYS A C 1
ATOM 3450 O O . LYS A 1 428 ? 14.646 18.300 -25.350 1.00 80.19 428 LYS A O 1
ATOM 3455 N N . LYS A 1 429 ? 14.025 18.122 -23.194 1.00 80.00 429 LYS A N 1
ATOM 3456 C CA . LYS A 1 429 ? 15.315 18.595 -22.655 1.00 80.00 429 LYS A CA 1
ATOM 3457 C C . LYS A 1 429 ? 16.401 17.533 -22.839 1.00 80.00 429 LYS A C 1
ATOM 3459 O O . LYS A 1 429 ? 17.473 17.839 -23.344 1.00 80.00 429 LYS A O 1
ATOM 3464 N N . SER A 1 430 ? 16.070 16.286 -22.513 1.00 78.75 430 SER A N 1
ATOM 3465 C CA . SER A 1 430 ? 16.967 15.135 -22.642 1.00 78.75 430 SER A CA 1
ATOM 3466 C C . SER A 1 430 ? 17.295 14.803 -24.100 1.00 78.75 430 SER A C 1
ATOM 3468 O O . SER A 1 430 ? 18.410 14.391 -24.392 1.00 78.75 430 SER A O 1
ATOM 3470 N N . LEU A 1 431 ? 16.369 15.046 -25.039 1.00 83.19 431 LEU A N 1
ATOM 3471 C CA . LEU A 1 431 ? 16.632 14.841 -26.471 1.00 83.19 431 LEU A CA 1
ATOM 3472 C C . LEU A 1 431 ? 17.827 15.664 -26.976 1.00 83.19 431 LEU A C 1
ATOM 3474 O O . LEU A 1 431 ? 18.646 15.155 -27.733 1.00 83.19 431 LEU A O 1
ATOM 3478 N N . GLN A 1 432 ? 17.929 16.931 -26.558 1.00 82.25 432 GLN A N 1
ATOM 3479 C CA . GLN A 1 432 ? 19.026 17.811 -26.974 1.00 82.25 432 GLN A CA 1
ATOM 3480 C C . GLN A 1 432 ? 20.350 17.431 -26.314 1.00 82.25 432 GLN A C 1
ATOM 3482 O O . GLN A 1 432 ? 21.386 17.492 -26.968 1.00 82.25 432 GLN A O 1
ATOM 3487 N N . GLU A 1 433 ? 20.301 17.038 -25.041 1.00 85.81 433 GLU A N 1
ATOM 3488 C CA . GLU A 1 433 ? 21.470 16.623 -24.262 1.00 85.81 433 GLU A CA 1
ATOM 3489 C C . GLU A 1 433 ? 22.112 15.349 -24.825 1.00 85.81 433 GLU A C 1
ATOM 3491 O O . GLU A 1 433 ? 23.336 15.246 -24.873 1.00 85.81 433 GLU A O 1
ATOM 3496 N N . TYR A 1 434 ? 21.292 14.407 -25.300 1.00 89.44 434 TYR A N 1
ATOM 3497 C CA . TYR A 1 434 ? 21.757 13.106 -25.781 1.00 89.44 434 TYR A CA 1
ATOM 3498 C C . TYR A 1 434 ? 21.822 12.966 -27.306 1.00 89.44 434 TYR A C 1
ATOM 3500 O O . TYR A 1 434 ? 22.138 11.885 -27.781 1.00 89.44 434 TYR A O 1
ATOM 3508 N N . GLY A 1 435 ? 21.526 14.016 -28.079 1.00 86.50 435 GLY A N 1
ATOM 3509 C CA . GLY A 1 435 ? 21.624 13.965 -29.545 1.00 86.50 435 GLY A CA 1
ATOM 3510 C C . GLY A 1 435 ? 20.505 13.197 -30.253 1.00 86.50 435 GLY A C 1
ATOM 3511 O O . GLY A 1 435 ? 20.659 12.768 -31.396 1.00 86.50 435 GLY A O 1
ATOM 3512 N N . LEU A 1 436 ? 19.361 13.021 -29.592 1.00 87.25 436 LEU A N 1
ATOM 3513 C CA . LEU A 1 436 ? 18.239 12.233 -30.094 1.00 87.25 436 LEU A CA 1
ATOM 3514 C C . LEU A 1 436 ? 17.259 13.112 -30.894 1.00 87.25 436 LEU A C 1
ATOM 3516 O O . LEU A 1 436 ? 16.191 13.480 -30.408 1.00 87.25 436 LEU A O 1
ATOM 3520 N N . TYR A 1 437 ? 17.602 13.456 -32.137 1.00 83.44 437 TYR A N 1
ATOM 3521 C CA . TYR A 1 437 ? 16.801 14.383 -32.962 1.00 83.44 437 TYR A CA 1
ATOM 3522 C C . TYR A 1 437 ? 15.752 13.718 -33.862 1.00 83.44 437 TYR A C 1
ATOM 3524 O O . TYR A 1 437 ? 14.861 14.400 -34.374 1.00 83.44 437 TYR A O 1
ATOM 3532 N N . LEU A 1 438 ? 15.856 12.406 -34.080 1.00 82.75 438 LEU A N 1
ATOM 3533 C CA . LEU A 1 438 ? 14.953 11.680 -34.970 1.00 82.75 438 LEU A CA 1
ATOM 3534 C C . LEU A 1 438 ? 13.573 11.455 -34.340 1.00 82.75 438 LEU A C 1
ATOM 3536 O O . LEU A 1 438 ? 13.408 11.492 -33.115 1.00 82.75 438 LEU A O 1
ATOM 3540 N N . LYS A 1 439 ? 12.563 11.183 -35.177 1.00 84.69 439 LYS A N 1
ATOM 3541 C CA . LYS A 1 439 ? 11.260 10.748 -34.665 1.00 84.69 439 LYS A CA 1
ATOM 3542 C C . LYS A 1 439 ? 11.394 9.333 -34.086 1.00 84.69 439 LYS A C 1
ATOM 3544 O O . LYS A 1 439 ? 12.211 8.556 -34.571 1.00 84.69 439 LYS A O 1
ATOM 3549 N N . PRO A 1 440 ? 10.553 8.943 -33.110 1.00 85.69 440 PRO A N 1
ATOM 3550 C CA . PRO A 1 440 ? 10.556 7.581 -32.564 1.00 85.69 440 PRO A CA 1
ATOM 3551 C C . PRO A 1 440 ? 10.482 6.470 -33.628 1.00 85.69 440 PRO A C 1
ATOM 3553 O O . PRO A 1 440 ? 11.049 5.400 -33.447 1.00 85.69 440 PRO A O 1
ATOM 3556 N N . GLU A 1 441 ? 9.798 6.736 -34.743 1.00 87.31 441 GLU A N 1
ATOM 3557 C CA . GLU A 1 441 ? 9.629 5.827 -35.888 1.00 87.31 441 GLU A CA 1
ATOM 3558 C C . GLU A 1 441 ? 10.923 5.603 -36.693 1.00 87.31 441 GLU A C 1
ATOM 3560 O O . GLU A 1 441 ? 11.080 4.563 -37.331 1.00 87.31 441 GLU A O 1
ATOM 3565 N N . ASP A 1 442 ? 11.866 6.540 -36.634 1.00 89.00 442 ASP A N 1
ATOM 3566 C CA . ASP A 1 442 ? 13.119 6.499 -37.395 1.00 89.00 442 ASP A CA 1
ATOM 3567 C C . ASP A 1 442 ? 14.252 5.800 -36.616 1.00 89.00 442 ASP A C 1
ATOM 3569 O O . ASP A 1 442 ? 15.338 5.556 -37.149 1.00 89.00 442 ASP A O 1
ATOM 3573 N N . TYR A 1 443 ? 14.023 5.455 -35.344 1.00 91.75 443 TYR A N 1
ATOM 3574 C CA . TYR A 1 443 ? 14.961 4.659 -34.558 1.00 91.75 443 TYR A CA 1
ATOM 3575 C C . TYR A 1 443 ? 14.703 3.167 -34.748 1.00 91.75 443 TYR A C 1
ATOM 3577 O O . TYR A 1 443 ? 13.627 2.649 -34.426 1.00 91.75 443 TYR A O 1
ATOM 3585 N N . TYR A 1 444 ? 15.728 2.450 -35.208 1.00 91.81 444 TYR A N 1
ATOM 3586 C CA . TYR A 1 444 ? 15.624 1.048 -35.599 1.00 91.81 444 TYR A CA 1
ATOM 3587 C C . TYR A 1 444 ? 15.098 0.174 -34.456 1.00 91.81 444 TYR A C 1
ATOM 3589 O O . TYR A 1 444 ? 14.109 -0.531 -34.636 1.00 91.81 444 TYR A O 1
ATOM 3597 N N . TYR A 1 445 ? 15.678 0.260 -33.255 1.00 93.00 445 TYR A N 1
ATOM 3598 C CA . TYR A 1 445 ? 15.263 -0.556 -32.102 1.00 93.00 445 TYR A CA 1
ATOM 3599 C C . TYR A 1 445 ? 13.911 -0.175 -31.488 1.00 93.00 445 TYR A C 1
ATOM 3601 O O . TYR A 1 445 ? 13.393 -0.915 -30.651 1.00 93.00 445 TYR A O 1
ATOM 3609 N N . ILE A 1 446 ? 13.336 0.961 -31.876 1.00 91.06 446 ILE A N 1
ATOM 3610 C CA . ILE A 1 446 ? 12.080 1.475 -31.318 1.00 91.06 446 ILE A CA 1
ATOM 3611 C C . ILE A 1 446 ? 10.902 1.122 -32.228 1.00 91.06 446 ILE A C 1
ATOM 3613 O O . ILE A 1 446 ? 9.800 0.872 -31.734 1.00 91.06 446 ILE A O 1
ATOM 3617 N N . ASN A 1 447 ? 11.148 1.039 -33.539 1.00 90.88 447 ASN A N 1
ATOM 3618 C CA . ASN A 1 447 ? 10.121 0.816 -34.550 1.00 90.88 447 ASN A CA 1
ATOM 3619 C C . ASN A 1 447 ? 10.007 -0.644 -35.048 1.00 90.88 447 ASN A C 1
ATOM 3621 O O . ASN A 1 447 ? 9.236 -0.907 -35.969 1.00 90.88 447 ASN A O 1
ATOM 3625 N N . GLN A 1 448 ? 10.703 -1.635 -34.463 1.00 90.31 448 GLN A N 1
ATOM 3626 C CA . GLN A 1 448 ? 10.569 -3.033 -34.940 1.00 90.31 448 GLN A CA 1
ATOM 3627 C C . GLN A 1 448 ? 9.150 -3.586 -34.749 1.00 90.31 448 GLN A C 1
ATOM 3629 O O . GLN A 1 448 ? 8.686 -4.388 -35.556 1.00 90.31 448 GLN A O 1
ATOM 3634 N N . GLY A 1 449 ? 8.455 -3.160 -33.691 1.00 85.69 449 GLY A N 1
ATOM 3635 C CA . GLY A 1 449 ? 7.067 -3.548 -33.428 1.00 85.69 449 GLY A CA 1
ATOM 3636 C C . GLY A 1 449 ? 6.007 -2.685 -34.127 1.00 85.69 449 GLY A C 1
ATOM 3637 O O . GLY A 1 449 ? 4.821 -2.977 -33.989 1.00 85.69 449 GLY A O 1
ATOM 3638 N N . GLN A 1 450 ? 6.408 -1.638 -34.866 1.00 85.62 450 GLN A N 1
ATOM 3639 C CA . GLN A 1 450 ? 5.518 -0.689 -35.561 1.00 85.62 450 GLN A CA 1
ATOM 3640 C C . GLN A 1 450 ? 4.473 -0.010 -34.652 1.00 85.62 450 GLN A C 1
ATOM 3642 O O . GLN A 1 450 ? 3.369 0.323 -35.082 1.00 85.62 450 GLN A O 1
ATOM 3647 N N . CYS A 1 451 ? 4.798 0.189 -33.370 1.00 81.19 451 CYS A N 1
ATOM 3648 C CA . CYS A 1 451 ? 3.879 0.750 -32.381 1.00 81.19 451 CYS A CA 1
ATOM 3649 C C . CYS A 1 451 ? 4.584 1.760 -31.460 1.00 81.19 451 CYS A C 1
ATOM 3651 O O . CYS A 1 451 ? 4.974 1.438 -30.341 1.00 81.19 451 CYS A O 1
ATOM 3653 N N . CYS A 1 452 ? 4.757 3.001 -31.927 1.00 73.81 452 CYS A N 1
ATOM 3654 C CA . CYS A 1 452 ? 5.522 4.019 -31.192 1.00 73.81 452 CYS A CA 1
ATOM 3655 C C . CYS A 1 452 ? 4.683 4.903 -30.251 1.00 73.81 452 CYS A C 1
ATOM 3657 O O . CYS A 1 452 ? 5.228 5.430 -29.284 1.00 73.81 452 CYS A O 1
ATOM 3659 N N . LYS A 1 453 ? 3.378 5.078 -30.506 1.00 72.06 453 LYS A N 1
ATOM 3660 C CA . LYS A 1 453 ? 2.474 5.921 -29.698 1.00 72.06 453 LYS A CA 1
ATOM 3661 C C . LYS A 1 453 ? 1.207 5.180 -29.295 1.00 72.06 453 LYS A C 1
ATOM 3663 O O . LYS A 1 453 ? 0.687 4.372 -30.062 1.00 72.06 453 LYS A O 1
ATOM 3668 N N . ILE A 1 454 ? 0.731 5.464 -28.082 1.00 73.12 454 ILE A N 1
ATOM 3669 C CA . ILE A 1 454 ? -0.423 4.803 -27.466 1.00 73.12 454 ILE A CA 1
ATOM 3670 C C . ILE A 1 454 ? -1.186 5.826 -26.630 1.00 73.12 454 ILE A C 1
ATOM 3672 O O . ILE A 1 454 ? -0.622 6.395 -25.704 1.00 73.12 454 ILE A O 1
ATOM 3676 N N . ASP A 1 455 ? -2.481 5.993 -26.888 1.00 70.50 455 ASP A N 1
ATOM 3677 C CA . ASP A 1 455 ? -3.303 7.014 -26.216 1.00 70.50 455 ASP A CA 1
ATOM 3678 C C . ASP A 1 455 ? -3.488 6.778 -24.707 1.00 70.50 455 ASP A C 1
ATOM 3680 O O . ASP A 1 455 ? -3.818 7.695 -23.961 1.00 70.50 455 ASP A O 1
ATOM 3684 N N . ARG A 1 456 ? -3.291 5.539 -24.240 1.00 75.38 456 ARG A N 1
ATOM 3685 C CA . ARG A 1 456 ? -3.471 5.143 -22.833 1.00 75.38 456 ARG A CA 1
ATOM 3686 C C . ARG A 1 456 ? -2.224 5.313 -21.962 1.00 75.38 456 ARG A C 1
ATOM 3688 O O . ARG A 1 456 ? -2.346 5.181 -20.748 1.00 75.38 456 ARG A O 1
ATOM 3695 N N . ILE A 1 457 ? -1.048 5.548 -22.549 1.00 79.62 457 ILE A N 1
ATOM 3696 C CA . ILE A 1 457 ? 0.224 5.633 -21.817 1.00 79.62 457 ILE A CA 1
ATOM 3697 C C . ILE A 1 457 ? 0.794 7.039 -21.970 1.00 79.62 457 ILE A C 1
ATOM 3699 O O . ILE A 1 457 ? 0.964 7.531 -23.082 1.00 79.62 457 ILE A O 1
ATOM 3703 N N . ASP A 1 458 ? 1.112 7.670 -20.842 1.00 86.06 458 ASP A N 1
ATOM 3704 C CA . ASP A 1 458 ? 1.756 8.980 -20.802 1.00 86.06 458 ASP A CA 1
ATOM 3705 C C . ASP A 1 458 ? 3.238 8.806 -20.450 1.00 86.06 458 ASP A C 1
ATOM 3707 O O . ASP A 1 458 ? 3.647 8.927 -19.293 1.00 86.06 458 ASP A O 1
ATOM 3711 N N . ASP A 1 459 ? 4.046 8.503 -21.473 1.00 89.00 459 ASP A N 1
ATOM 3712 C CA . ASP A 1 459 ? 5.482 8.242 -21.315 1.00 89.00 459 ASP A CA 1
ATOM 3713 C C . ASP A 1 459 ? 6.225 9.453 -20.705 1.00 89.00 459 ASP A C 1
ATOM 3715 O O . ASP A 1 459 ? 7.225 9.278 -20.009 1.00 89.00 459 ASP A O 1
ATOM 3719 N N . LYS A 1 460 ? 5.714 10.683 -20.887 1.00 89.19 460 LYS A N 1
ATOM 3720 C CA . LYS A 1 460 ? 6.304 11.889 -20.287 1.00 89.19 460 LYS A CA 1
ATOM 3721 C C . LYS A 1 460 ? 6.091 11.914 -18.779 1.00 89.19 460 LYS A C 1
ATOM 3723 O O . LYS A 1 460 ? 7.034 12.139 -18.021 1.00 89.19 460 LYS A O 1
ATOM 3728 N N . LYS A 1 461 ? 4.856 11.681 -18.338 1.00 90.31 461 LYS A N 1
ATOM 3729 C CA . LYS A 1 461 ? 4.534 11.614 -16.910 1.00 90.31 461 LYS A CA 1
ATOM 3730 C C . LYS A 1 461 ? 5.249 10.445 -16.234 1.00 90.31 461 LYS A C 1
ATOM 3732 O O . LYS A 1 461 ? 5.685 10.569 -15.092 1.00 90.31 461 LYS A O 1
ATOM 3737 N N . ASP A 1 462 ? 5.382 9.316 -16.923 1.00 89.62 462 ASP A N 1
ATOM 3738 C CA . ASP A 1 462 ? 6.075 8.149 -16.380 1.00 89.62 462 ASP A CA 1
ATOM 3739 C C . ASP A 1 462 ? 7.597 8.355 -16.297 1.00 89.62 462 ASP A C 1
ATOM 3741 O O . ASP A 1 462 ? 8.199 7.926 -15.312 1.00 89.62 462 ASP A O 1
ATOM 3745 N N . TYR A 1 463 ? 8.202 9.111 -17.224 1.00 91.56 463 TYR A N 1
ATOM 3746 C CA . TYR A 1 463 ? 9.590 9.573 -17.095 1.00 91.56 463 TYR A CA 1
ATOM 3747 C C . TYR A 1 463 ? 9.793 10.419 -15.827 1.00 91.56 463 TYR A C 1
ATOM 3749 O O . TYR A 1 463 ? 10.731 10.192 -15.062 1.00 91.56 463 TYR A O 1
ATOM 3757 N N . GLU A 1 464 ? 8.903 11.383 -15.566 1.00 91.62 464 GLU A N 1
ATOM 3758 C CA . GLU A 1 464 ? 8.976 12.241 -14.374 1.00 91.62 464 GLU A CA 1
ATOM 3759 C C . GLU A 1 464 ? 8.877 11.414 -13.079 1.00 91.62 464 GLU A C 1
ATOM 3761 O O . GLU A 1 464 ? 9.697 11.590 -12.173 1.00 91.62 464 GLU A O 1
ATOM 3766 N N . LYS A 1 465 ? 7.963 10.434 -13.030 1.00 91.38 465 LYS A N 1
ATOM 3767 C CA . LYS A 1 465 ? 7.863 9.484 -11.908 1.00 91.38 465 LYS A CA 1
ATOM 3768 C C . LYS A 1 465 ? 9.128 8.645 -11.735 1.00 91.38 465 LYS A C 1
ATOM 3770 O O . LYS A 1 465 ? 9.537 8.406 -10.602 1.00 91.38 465 LYS A O 1
ATOM 3775 N N . ALA A 1 466 ? 9.747 8.184 -12.823 1.00 91.81 466 ALA A N 1
ATOM 3776 C CA . ALA A 1 466 ? 10.983 7.409 -12.751 1.00 91.81 466 ALA A CA 1
ATOM 3777 C C . ALA A 1 466 ? 12.127 8.242 -12.148 1.00 91.81 466 ALA A C 1
ATOM 3779 O O . ALA A 1 466 ? 12.846 7.760 -11.273 1.00 91.81 466 ALA A O 1
ATOM 3780 N N . ILE A 1 467 ? 12.256 9.515 -12.543 1.00 92.06 467 ILE A N 1
ATOM 3781 C CA . ILE A 1 467 ? 13.242 10.446 -11.970 1.00 92.06 467 ILE A CA 1
ATOM 3782 C C . ILE A 1 467 ? 12.991 10.689 -10.476 1.00 92.06 467 ILE A C 1
ATOM 3784 O O . ILE A 1 467 ? 13.940 10.706 -9.690 1.00 92.06 467 ILE A O 1
ATOM 3788 N N . GLU A 1 468 ? 11.737 10.868 -10.058 1.00 92.44 468 GLU A N 1
ATOM 3789 C CA . GLU A 1 468 ? 11.394 10.976 -8.635 1.00 92.44 468 GLU A CA 1
ATOM 3790 C C . GLU A 1 468 ? 11.734 9.693 -7.868 1.00 92.44 468 GLU A C 1
ATOM 3792 O O . GLU A 1 468 ? 12.331 9.761 -6.792 1.00 92.44 468 GLU A O 1
ATOM 3797 N N . ALA A 1 469 ? 11.436 8.525 -8.442 1.00 92.38 469 ALA A N 1
ATOM 3798 C CA . ALA A 1 469 ? 11.750 7.236 -7.840 1.00 92.38 469 ALA A CA 1
ATOM 3799 C C . ALA A 1 469 ? 13.262 7.060 -7.624 1.00 92.38 469 ALA A C 1
ATOM 3801 O O . ALA A 1 469 ? 13.677 6.679 -6.528 1.00 92.38 469 ALA A O 1
ATOM 3802 N N . PHE A 1 470 ? 14.096 7.410 -8.611 1.00 93.50 470 PHE A N 1
ATOM 3803 C CA . PHE A 1 470 ? 15.557 7.392 -8.470 1.00 93.50 470 PHE A CA 1
ATOM 3804 C C . PHE A 1 470 ? 16.045 8.259 -7.302 1.00 93.50 470 PHE A C 1
ATOM 3806 O O . PHE A 1 470 ? 16.856 7.805 -6.490 1.00 93.50 470 PHE A O 1
ATOM 3813 N N . LYS A 1 471 ? 15.504 9.477 -7.168 1.00 92.06 471 LYS A N 1
ATOM 3814 C CA . LYS A 1 471 ? 15.851 10.397 -6.073 1.00 92.06 471 LYS A CA 1
ATOM 3815 C C . LYS A 1 471 ? 15.459 9.845 -4.704 1.00 92.06 471 LYS A C 1
ATOM 3817 O O . LYS A 1 471 ? 16.230 9.966 -3.758 1.00 92.06 471 LYS A O 1
ATOM 3822 N N . VAL A 1 472 ? 14.280 9.228 -4.588 1.00 89.50 472 VAL A N 1
ATOM 3823 C CA . VAL A 1 472 ? 13.804 8.639 -3.323 1.00 89.50 472 VAL A CA 1
ATOM 3824 C C . VAL A 1 472 ? 14.632 7.418 -2.919 1.00 89.50 472 VAL A C 1
ATOM 3826 O O . VAL A 1 472 ? 14.892 7.226 -1.732 1.00 89.50 472 VAL A O 1
ATOM 3829 N N . VAL A 1 473 ? 15.057 6.604 -3.889 1.00 88.75 473 VAL A N 1
ATOM 3830 C CA . VAL A 1 473 ? 15.926 5.443 -3.638 1.00 88.75 473 VAL A CA 1
ATOM 3831 C C . VAL A 1 473 ? 17.349 5.876 -3.257 1.00 88.75 473 VAL A C 1
ATOM 3833 O O . VAL A 1 473 ? 18.014 5.160 -2.513 1.00 88.75 473 VAL A O 1
ATOM 3836 N N . GLY A 1 474 ? 17.777 7.071 -3.678 1.00 90.38 474 GLY A N 1
ATOM 3837 C CA . GLY A 1 474 ? 19.041 7.685 -3.265 1.00 90.38 474 GLY A CA 1
ATOM 3838 C C . GLY A 1 474 ? 20.115 7.730 -4.350 1.00 90.38 474 GLY A C 1
ATOM 3839 O O . GLY A 1 474 ? 21.284 7.882 -4.015 1.00 90.38 474 GLY A O 1
ATOM 3840 N N . PHE A 1 475 ? 19.740 7.609 -5.626 1.00 94.06 475 PHE A N 1
ATOM 3841 C CA . PHE A 1 475 ? 20.674 7.791 -6.737 1.00 94.06 475 PHE A CA 1
ATOM 3842 C C . PHE A 1 475 ? 21.090 9.259 -6.859 1.00 94.06 475 PHE A C 1
ATOM 3844 O O . PHE A 1 475 ? 20.267 10.176 -6.762 1.00 94.06 475 PHE A O 1
ATOM 3851 N N . THR A 1 476 ? 22.374 9.476 -7.112 1.00 95.06 476 THR A N 1
ATOM 3852 C CA . THR A 1 476 ? 22.936 10.787 -7.432 1.00 95.06 476 THR A CA 1
ATOM 3853 C C . THR A 1 476 ? 22.519 11.230 -8.834 1.00 95.06 476 THR A C 1
ATOM 3855 O O . THR A 1 476 ? 22.173 10.422 -9.698 1.00 95.06 476 THR A O 1
ATOM 3858 N N . GLN A 1 477 ? 22.562 12.538 -9.089 1.00 92.38 477 GLN A N 1
ATOM 3859 C CA . GLN A 1 477 ? 22.205 13.075 -10.403 1.00 92.38 477 GLN A CA 1
ATOM 3860 C C . GLN A 1 477 ? 23.133 12.550 -11.516 1.00 92.38 477 GLN A C 1
ATOM 3862 O O . GLN A 1 477 ? 22.671 12.339 -12.639 1.00 92.38 477 GLN A O 1
ATOM 3867 N N . ASP A 1 478 ? 24.400 12.284 -11.192 1.00 92.12 478 ASP A N 1
ATOM 3868 C CA . ASP A 1 478 ? 25.394 11.749 -12.126 1.00 92.12 478 ASP A CA 1
ATOM 3869 C C . ASP A 1 478 ? 25.117 10.281 -12.472 1.00 92.12 478 ASP A C 1
ATOM 3871 O O . ASP A 1 478 ? 25.178 9.898 -13.642 1.00 92.12 478 ASP A O 1
ATOM 3875 N N . GLU A 1 479 ? 24.725 9.461 -11.491 1.00 94.06 479 GLU A N 1
ATOM 3876 C CA . GLU A 1 479 ? 24.305 8.074 -11.733 1.00 94.06 479 GLU A CA 1
ATOM 3877 C C . GLU A 1 479 ? 23.041 8.021 -12.597 1.00 94.06 479 GLU A C 1
ATOM 3879 O O . GLU A 1 479 ? 22.988 7.267 -13.568 1.00 94.06 479 GLU A O 1
ATOM 3884 N N . ILE A 1 480 ? 22.045 8.865 -12.300 1.00 92.69 480 ILE A N 1
ATOM 3885 C CA . ILE A 1 480 ? 20.816 8.961 -13.101 1.00 92.69 480 ILE A CA 1
ATOM 3886 C C . ILE A 1 480 ? 21.156 9.364 -14.539 1.00 92.69 480 ILE A C 1
ATOM 3888 O O . ILE A 1 480 ? 20.666 8.740 -15.480 1.00 92.69 480 ILE A O 1
ATOM 3892 N N . SER A 1 481 ? 22.009 10.378 -14.722 1.00 91.06 481 SER A N 1
ATOM 3893 C CA . SER A 1 481 ? 22.453 10.805 -16.054 1.00 91.06 481 SER A CA 1
ATOM 3894 C C . SER A 1 481 ? 23.166 9.669 -16.789 1.00 91.06 481 SER A C 1
ATOM 3896 O O . SER A 1 481 ? 22.862 9.408 -17.948 1.00 91.06 481 SER A O 1
ATOM 3898 N N . THR A 1 482 ? 24.037 8.925 -16.105 1.00 92.06 482 THR A N 1
ATOM 3899 C CA . THR A 1 482 ? 24.763 7.782 -16.678 1.00 92.06 482 THR A CA 1
ATOM 3900 C C . THR A 1 482 ? 23.813 6.686 -17.166 1.00 92.06 482 THR A C 1
ATOM 3902 O O . THR A 1 482 ? 23.974 6.187 -18.277 1.00 92.06 482 THR A O 1
ATOM 3905 N N . ILE A 1 483 ? 22.772 6.353 -16.395 1.00 93.31 483 ILE A N 1
ATOM 3906 C CA . ILE A 1 483 ? 21.761 5.362 -16.799 1.00 93.31 483 ILE A CA 1
ATOM 3907 C C . ILE A 1 483 ? 21.053 5.802 -18.088 1.00 93.31 483 ILE A C 1
ATOM 3909 O O . ILE A 1 483 ? 20.918 5.016 -19.027 1.00 93.31 483 ILE A O 1
ATOM 3913 N N . TRP A 1 484 ? 20.629 7.065 -18.174 1.00 92.62 484 TRP A N 1
ATOM 3914 C CA . TRP A 1 484 ? 19.963 7.574 -19.376 1.00 92.62 484 TRP A CA 1
ATOM 3915 C C . TRP A 1 484 ? 20.910 7.711 -20.571 1.00 92.62 484 TRP A C 1
ATOM 3917 O O . TRP A 1 484 ? 20.492 7.416 -21.692 1.00 92.62 484 TRP A O 1
ATOM 3927 N N . LYS A 1 485 ? 22.187 8.051 -20.344 1.00 92.50 485 LYS A N 1
ATOM 3928 C CA . LYS A 1 485 ? 23.236 8.005 -21.375 1.00 92.50 485 LYS A CA 1
ATOM 3929 C C . LYS A 1 485 ? 23.376 6.600 -21.954 1.00 92.50 485 LYS A C 1
ATOM 3931 O O . LYS A 1 485 ? 23.414 6.464 -23.169 1.00 92.50 485 LYS A O 1
ATOM 3936 N N . ILE A 1 486 ? 23.374 5.554 -21.124 1.00 93.25 486 ILE A N 1
ATOM 3937 C CA . ILE A 1 486 ? 23.437 4.160 -21.597 1.00 93.25 486 ILE A CA 1
ATOM 3938 C C . ILE A 1 486 ? 22.243 3.835 -22.506 1.00 93.25 486 ILE A C 1
ATOM 3940 O O . ILE A 1 486 ? 22.431 3.272 -23.586 1.00 93.25 486 ILE A O 1
ATOM 3944 N N . ILE A 1 487 ? 21.023 4.231 -22.126 1.00 93.62 487 ILE A N 1
ATOM 3945 C CA . ILE A 1 487 ? 19.834 4.032 -22.972 1.00 93.62 487 ILE A CA 1
ATOM 3946 C C . ILE A 1 487 ? 19.954 4.802 -24.293 1.00 93.62 487 ILE A C 1
ATOM 3948 O O . ILE A 1 487 ? 19.686 4.230 -25.351 1.00 93.62 487 ILE A O 1
ATOM 3952 N N . ALA A 1 488 ? 20.402 6.060 -24.262 1.00 93.06 488 ALA A N 1
ATOM 3953 C CA . ALA A 1 488 ? 20.641 6.851 -25.468 1.00 93.06 488 ALA A CA 1
ATOM 3954 C C . ALA A 1 488 ? 21.686 6.194 -26.386 1.00 93.06 488 ALA A C 1
ATOM 3956 O O . ALA A 1 488 ? 21.459 6.057 -27.588 1.00 93.06 488 ALA A O 1
ATOM 3957 N N . THR A 1 489 ? 22.783 5.688 -25.820 1.00 93.50 489 THR A N 1
ATOM 3958 C CA . THR A 1 489 ? 23.810 4.944 -26.554 1.00 93.50 489 THR A CA 1
ATOM 3959 C C . THR A 1 489 ? 23.225 3.708 -27.233 1.00 93.50 489 THR A C 1
ATOM 3961 O O . THR A 1 489 ? 23.532 3.446 -28.393 1.00 93.50 489 THR A O 1
ATOM 3964 N N . ILE A 1 490 ? 22.350 2.953 -26.559 1.00 94.25 490 ILE A N 1
ATOM 3965 C CA . ILE A 1 490 ? 21.682 1.788 -27.161 1.00 94.25 490 ILE A CA 1
ATOM 3966 C C . ILE A 1 490 ? 20.784 2.208 -28.332 1.00 94.25 490 ILE A C 1
ATOM 3968 O O . ILE A 1 490 ? 20.760 1.516 -29.352 1.00 94.25 490 ILE A O 1
ATOM 3972 N N . ILE A 1 491 ? 20.081 3.339 -28.221 1.00 93.19 491 ILE A N 1
ATOM 3973 C CA . ILE A 1 491 ? 19.261 3.886 -29.311 1.00 93.19 491 ILE A CA 1
ATOM 3974 C C . ILE A 1 491 ? 20.136 4.221 -30.527 1.00 93.19 491 ILE A C 1
ATOM 3976 O O . ILE A 1 491 ? 19.835 3.762 -31.630 1.00 93.19 491 ILE A O 1
ATOM 3980 N N . HIS A 1 492 ? 21.247 4.937 -30.327 1.00 92.75 492 HIS A N 1
ATOM 3981 C CA . HIS A 1 492 ? 22.188 5.264 -31.402 1.00 92.75 492 HIS A CA 1
ATOM 3982 C C . HIS A 1 492 ? 22.845 4.020 -32.012 1.00 92.75 492 HIS A C 1
ATOM 3984 O O . HIS A 1 492 ? 22.964 3.922 -33.235 1.00 92.75 492 HIS A O 1
ATOM 3990 N N . LEU A 1 493 ? 23.206 3.026 -31.188 1.00 92.19 493 LEU A N 1
ATOM 3991 C CA . LEU A 1 493 ? 23.736 1.745 -31.663 1.00 92.19 493 LEU A CA 1
ATOM 3992 C C . LEU A 1 493 ? 22.769 1.082 -32.645 1.00 92.19 493 LEU A C 1
ATOM 3994 O O . LEU A 1 493 ? 23.219 0.558 -33.655 1.00 92.19 493 LEU A O 1
ATOM 3998 N N . GLY A 1 494 ? 21.455 1.131 -32.409 1.00 91.38 494 GLY A N 1
ATOM 3999 C CA . GLY A 1 494 ? 20.467 0.545 -33.321 1.00 91.38 494 GLY A CA 1
ATOM 4000 C C . GLY A 1 494 ? 20.471 1.157 -34.721 1.00 91.38 494 GLY A C 1
ATOM 4001 O O . GLY A 1 494 ? 20.203 0.452 -35.698 1.00 91.38 494 GLY A O 1
ATOM 4002 N N . ASN A 1 495 ? 20.828 2.436 -34.824 1.00 92.00 495 ASN A N 1
ATOM 4003 C CA . ASN A 1 495 ? 20.860 3.190 -36.072 1.00 92.00 495 ASN A CA 1
ATOM 4004 C C . ASN A 1 495 ? 22.229 3.152 -36.775 1.00 92.00 495 ASN A C 1
ATOM 4006 O O . ASN A 1 495 ? 22.347 3.662 -37.889 1.00 92.00 495 ASN A O 1
ATOM 4010 N N . LEU A 1 496 ? 23.251 2.516 -36.185 1.00 90.69 496 LEU A N 1
ATOM 4011 C CA . LEU A 1 496 ? 24.506 2.250 -36.889 1.00 90.69 496 LEU A CA 1
ATOM 4012 C C . LEU A 1 496 ? 24.277 1.286 -38.053 1.00 90.69 496 LEU A C 1
ATOM 4014 O O . LEU A 1 496 ? 23.711 0.199 -37.884 1.00 90.69 496 LEU A O 1
ATOM 4018 N N . THR A 1 497 ? 24.790 1.674 -39.217 1.00 89.94 497 THR A N 1
ATOM 4019 C CA . THR A 1 497 ? 24.790 0.867 -40.436 1.00 89.94 497 THR A CA 1
ATOM 4020 C C . THR A 1 497 ? 26.220 0.579 -40.878 1.00 89.94 497 THR A C 1
ATOM 4022 O O . THR A 1 497 ? 27.141 1.360 -40.628 1.00 89.94 497 THR A O 1
ATOM 4025 N N . PHE A 1 498 ? 26.405 -0.574 -41.517 1.00 90.19 498 PHE A N 1
ATOM 4026 C CA . PHE A 1 498 ? 27.700 -1.033 -42.011 1.00 90.19 498 PHE A CA 1
ATOM 4027 C C . PHE A 1 498 ? 27.652 -1.195 -43.529 1.00 90.19 498 PHE A C 1
ATOM 4029 O O . PHE A 1 498 ? 26.695 -1.762 -44.061 1.00 90.19 498 PHE A O 1
ATOM 4036 N N . THR A 1 499 ? 28.698 -0.736 -44.210 1.00 88.69 499 THR A N 1
ATOM 4037 C CA . THR A 1 499 ? 28.916 -0.947 -45.646 1.00 88.69 499 THR A CA 1
ATOM 4038 C C . THR A 1 499 ? 29.952 -2.029 -45.878 1.00 88.69 499 THR A C 1
ATOM 4040 O O . THR A 1 499 ? 30.967 -2.082 -45.180 1.00 88.69 499 THR A O 1
ATOM 4043 N N . ASP A 1 500 ? 29.686 -2.870 -46.874 1.00 87.81 500 ASP A N 1
ATOM 4044 C CA . ASP A 1 500 ? 30.629 -3.867 -47.366 1.00 87.81 500 ASP A CA 1
ATOM 4045 C C . ASP A 1 500 ? 31.716 -3.193 -48.212 1.00 87.81 500 ASP A C 1
ATOM 4047 O O . ASP A 1 500 ? 31.416 -2.285 -48.991 1.00 87.81 500 ASP A O 1
ATOM 4051 N N . VAL A 1 501 ? 32.964 -3.619 -48.041 1.00 82.38 501 VAL A N 1
ATOM 4052 C CA . VAL A 1 501 ? 34.110 -3.111 -48.807 1.00 82.38 501 VAL A CA 1
ATOM 4053 C C . VAL A 1 501 ? 34.537 -4.115 -49.879 1.00 82.38 501 VAL A C 1
ATOM 4055 O O . VAL A 1 501 ? 34.811 -3.717 -51.008 1.00 82.38 501 VAL A O 1
ATOM 4058 N N . ASP A 1 502 ? 34.585 -5.405 -49.543 1.00 80.50 502 ASP A N 1
ATOM 4059 C CA . ASP A 1 502 ? 35.163 -6.465 -50.385 1.00 80.50 502 ASP A CA 1
ATOM 4060 C C . ASP A 1 502 ? 34.565 -7.869 -50.143 1.00 80.50 502 ASP A C 1
ATOM 4062 O O . ASP A 1 502 ? 35.089 -8.864 -50.641 1.00 80.50 502 ASP A O 1
ATOM 4066 N N . GLY A 1 503 ? 33.463 -7.977 -49.396 1.00 72.75 503 GLY A N 1
ATOM 4067 C CA . GLY A 1 503 ? 32.817 -9.234 -49.006 1.00 72.75 503 GLY A CA 1
ATOM 4068 C C . GLY A 1 503 ? 33.353 -9.834 -47.701 1.00 72.75 503 GLY A C 1
ATOM 4069 O O . GLY A 1 503 ? 32.657 -10.619 -47.046 1.00 72.75 503 GLY A O 1
ATOM 4070 N N . GLU A 1 504 ? 34.556 -9.441 -47.271 1.00 74.12 504 GLU A N 1
ATOM 4071 C CA . GLU A 1 504 ? 35.205 -9.926 -46.047 1.00 74.12 504 GLU A CA 1
ATOM 4072 C C . GLU A 1 504 ? 35.329 -8.843 -44.967 1.00 74.12 504 GLU A C 1
ATOM 4074 O O . GLU A 1 504 ? 35.467 -9.156 -43.776 1.00 74.12 504 GLU A O 1
ATOM 4079 N N . HIS A 1 505 ? 35.254 -7.570 -45.351 1.00 80.50 505 HIS A N 1
ATOM 4080 C CA . HIS A 1 505 ? 35.448 -6.416 -44.483 1.00 80.50 505 HIS A CA 1
ATOM 4081 C C . HIS A 1 505 ? 34.253 -5.465 -44.507 1.00 80.50 505 HIS A C 1
ATOM 4083 O O . HIS A 1 505 ? 33.596 -5.263 -45.526 1.00 80.50 505 HIS A O 1
ATOM 4089 N N . CYS A 1 506 ? 33.995 -4.830 -43.365 1.00 85.69 506 CYS A N 1
ATOM 4090 C CA . CYS A 1 506 ? 32.985 -3.790 -43.249 1.00 85.69 506 CYS A CA 1
ATOM 4091 C C . CYS A 1 506 ? 33.539 -2.523 -42.600 1.00 85.69 506 CYS A C 1
ATOM 4093 O O . CYS A 1 506 ? 34.470 -2.565 -41.792 1.00 85.69 506 CYS A O 1
ATOM 4095 N N . LEU A 1 507 ? 32.926 -1.396 -42.953 1.00 84.94 507 LEU A N 1
ATOM 4096 C CA . LEU A 1 507 ? 33.148 -0.097 -42.328 1.00 84.94 507 LEU A CA 1
ATOM 4097 C C . LEU A 1 507 ? 31.816 0.462 -41.833 1.00 84.94 507 LEU A C 1
ATOM 4099 O O . LEU A 1 507 ? 30.764 0.185 -42.411 1.00 84.94 507 LEU A O 1
ATOM 4103 N N . ILE A 1 508 ? 31.864 1.248 -40.760 1.00 86.50 508 ILE A N 1
ATOM 4104 C CA . ILE A 1 508 ? 30.700 1.988 -40.269 1.00 86.50 508 ILE A CA 1
ATOM 4105 C C . ILE A 1 508 ? 30.411 3.143 -41.227 1.00 86.50 508 ILE A C 1
ATOM 4107 O O . ILE A 1 508 ? 31.314 3.906 -41.578 1.00 86.50 508 ILE A O 1
ATOM 4111 N N . VAL A 1 509 ? 29.146 3.293 -41.615 1.00 84.50 509 VAL A N 1
ATOM 4112 C CA . VAL A 1 509 ? 28.697 4.437 -42.409 1.00 84.50 509 VAL A CA 1
ATOM 4113 C C . VAL A 1 509 ? 28.718 5.683 -41.533 1.00 84.50 509 VAL A C 1
ATOM 4115 O O . VAL A 1 509 ? 27.999 5.766 -40.538 1.00 84.50 509 VAL A O 1
ATOM 4118 N N . ARG A 1 510 ? 29.549 6.653 -41.914 1.00 81.62 510 ARG A N 1
ATOM 4119 C CA . ARG A 1 510 ? 29.611 7.977 -41.288 1.00 81.62 510 ARG A CA 1
ATOM 4120 C C . ARG A 1 510 ? 28.608 8.909 -41.956 1.00 81.62 510 ARG A C 1
ATOM 4122 O O . ARG A 1 510 ? 28.435 8.859 -43.175 1.00 81.62 510 ARG A O 1
ATOM 4129 N N . SER A 1 511 ? 27.991 9.778 -41.166 1.00 77.88 511 SER A N 1
ATOM 4130 C CA . SER A 1 511 ? 27.186 10.885 -41.681 1.00 77.88 511 SER A CA 1
ATOM 4131 C C . SER A 1 511 ? 27.940 12.199 -41.492 1.00 77.88 511 SER A C 1
ATOM 4133 O O . SER A 1 511 ? 28.598 12.389 -40.477 1.00 77.88 511 SER A O 1
ATOM 4135 N N . ASN A 1 512 ? 27.844 13.116 -42.454 1.00 68.94 512 ASN A N 1
ATOM 4136 C CA . ASN A 1 512 ? 28.474 14.442 -42.358 1.00 68.94 512 ASN A CA 1
ATOM 4137 C C . ASN A 1 512 ? 27.553 15.490 -41.699 1.00 68.94 512 ASN A C 1
ATOM 4139 O O . ASN A 1 512 ? 27.849 16.684 -41.733 1.00 68.94 512 ASN A O 1
ATOM 4143 N N . ASP A 1 513 ? 26.412 15.066 -41.154 1.00 73.25 513 ASP A N 1
ATOM 4144 C CA . ASP A 1 513 ? 25.435 15.919 -40.482 1.00 73.25 513 ASP A CA 1
ATOM 4145 C C . ASP A 1 513 ? 25.531 15.820 -38.948 1.00 73.25 513 ASP A C 1
ATOM 4147 O O . ASP A 1 513 ? 26.335 15.080 -38.384 1.00 73.25 513 ASP A O 1
ATOM 4151 N N . GLN A 1 514 ? 24.684 16.576 -38.243 1.00 68.00 514 GLN A N 1
ATOM 4152 C CA . GLN A 1 514 ? 24.600 16.535 -36.776 1.00 68.00 514 GLN A CA 1
ATOM 4153 C C . GLN A 1 514 ? 24.083 15.189 -36.223 1.00 68.00 514 GLN A C 1
ATOM 4155 O O . GLN A 1 514 ? 23.964 15.040 -35.008 1.00 68.00 514 GLN A O 1
ATOM 4160 N N . ASN A 1 515 ? 23.772 14.221 -37.088 1.00 73.62 515 ASN A N 1
ATOM 4161 C CA . ASN A 1 515 ? 23.182 12.932 -36.756 1.00 73.62 515 ASN A CA 1
ATOM 4162 C C . ASN A 1 515 ? 24.152 11.763 -37.032 1.00 73.62 515 ASN A C 1
ATOM 4164 O O . ASN A 1 515 ? 23.712 10.626 -37.222 1.00 73.62 515 ASN A O 1
ATOM 4168 N N . ASP A 1 516 ? 25.470 12.010 -37.036 1.00 85.69 516 ASP A N 1
ATOM 4169 C CA . ASP A 1 516 ? 26.458 10.927 -37.034 1.00 85.69 516 ASP A CA 1
ATOM 4170 C C . ASP A 1 516 ? 26.335 10.103 -35.745 1.00 85.69 516 ASP A C 1
ATOM 4172 O O . ASP A 1 516 ? 26.680 10.545 -34.646 1.00 85.69 516 ASP A O 1
ATOM 4176 N N . GLN A 1 517 ? 25.830 8.879 -35.894 1.00 87.56 517 GLN A N 1
ATOM 4177 C CA . GLN A 1 517 ? 25.583 7.971 -34.780 1.00 87.56 517 GLN A CA 1
ATOM 4178 C C . GLN A 1 517 ? 26.883 7.607 -34.058 1.00 87.56 517 GLN A C 1
ATOM 4180 O O . GLN A 1 517 ? 26.879 7.468 -32.838 1.00 87.56 517 GLN A O 1
ATOM 4185 N N . LEU A 1 518 ? 28.004 7.482 -34.779 1.00 88.94 518 LEU A N 1
ATOM 4186 C CA . LEU A 1 518 ? 29.274 7.082 -34.177 1.00 88.94 518 LEU A CA 1
ATOM 4187 C C . LEU A 1 518 ? 29.861 8.196 -33.295 1.00 88.94 518 LEU A C 1
ATOM 4189 O O . LEU A 1 518 ? 30.365 7.907 -32.211 1.00 88.94 518 LEU A O 1
ATOM 4193 N N . GLU A 1 519 ? 29.733 9.461 -33.708 1.00 89.94 519 GLU A N 1
ATOM 4194 C CA . GLU A 1 519 ? 30.148 10.612 -32.889 1.00 89.94 519 GLU A CA 1
ATOM 4195 C C . GLU A 1 519 ? 29.298 10.753 -31.624 1.00 89.94 519 GLU A C 1
ATOM 4197 O O . GLU A 1 519 ? 29.821 11.058 -30.553 1.00 89.94 519 GLU A O 1
ATOM 4202 N N . TRP A 1 520 ? 27.989 10.509 -31.710 1.00 90.62 520 TRP A N 1
ATOM 4203 C CA . TRP A 1 520 ? 27.125 10.544 -30.528 1.00 90.62 520 TRP A CA 1
ATOM 4204 C C . TRP A 1 520 ? 27.434 9.416 -29.546 1.00 90.62 520 TRP A C 1
ATOM 4206 O O . TRP A 1 520 ? 27.552 9.674 -28.351 1.00 90.62 520 TRP A O 1
ATOM 4216 N N . ILE A 1 521 ? 27.647 8.189 -30.029 1.00 90.69 521 ILE A N 1
ATOM 4217 C CA . ILE A 1 521 ? 28.061 7.061 -29.178 1.00 90.69 521 ILE A CA 1
ATOM 4218 C C . ILE A 1 521 ? 29.399 7.375 -28.493 1.00 90.69 521 ILE A C 1
ATOM 4220 O O . ILE A 1 521 ? 29.527 7.150 -27.291 1.00 90.69 521 ILE A O 1
ATOM 4224 N N . SER A 1 522 ? 30.360 7.947 -29.226 1.00 91.00 522 SER A N 1
ATOM 4225 C CA . SER A 1 522 ? 31.654 8.389 -28.690 1.00 91.00 522 SER A CA 1
ATOM 4226 C C . SER A 1 522 ? 31.509 9.426 -27.574 1.00 91.00 522 SER A C 1
ATOM 4228 O O . SER A 1 522 ? 32.086 9.252 -26.503 1.00 91.00 522 SER A O 1
ATOM 4230 N N . LYS A 1 523 ? 30.669 10.450 -27.769 1.00 90.88 523 LYS A N 1
ATOM 4231 C CA . LYS A 1 523 ? 30.389 11.475 -26.749 1.00 90.88 523 LYS A CA 1
ATOM 4232 C C . LYS A 1 523 ? 29.661 10.936 -25.519 1.00 90.88 523 LYS A C 1
ATOM 4234 O O . LYS A 1 523 ? 29.873 11.433 -24.423 1.00 90.88 523 LYS A O 1
ATOM 4239 N N . LEU A 1 524 ? 28.756 9.973 -25.688 1.00 90.69 524 LEU A N 1
ATOM 4240 C CA . LEU A 1 524 ? 27.962 9.435 -24.577 1.00 90.69 524 LEU A CA 1
ATOM 4241 C C . LEU A 1 524 ? 28.754 8.454 -23.706 1.00 90.69 524 LEU A C 1
ATOM 4243 O O . LEU A 1 524 ? 28.472 8.347 -22.513 1.00 90.69 524 LEU A O 1
ATOM 4247 N N . LEU A 1 525 ? 29.706 7.733 -24.304 1.00 88.62 525 LEU A N 1
ATOM 4248 C CA . LEU A 1 525 ? 30.564 6.757 -23.628 1.00 88.62 525 LEU A CA 1
ATOM 4249 C C . LEU A 1 525 ? 31.942 7.313 -23.231 1.00 88.62 525 LEU A C 1
ATOM 4251 O O . LEU A 1 525 ? 32.712 6.582 -22.611 1.00 88.62 525 LEU A O 1
ATOM 4255 N N . ASP A 1 526 ? 32.248 8.565 -23.587 1.00 89.25 526 ASP A N 1
ATOM 4256 C CA . ASP A 1 526 ? 33.551 9.213 -23.379 1.00 89.25 526 ASP A CA 1
ATOM 4257 C C . ASP A 1 526 ? 34.732 8.369 -23.910 1.00 89.25 526 ASP A C 1
ATOM 4259 O O . ASP A 1 526 ? 35.741 8.163 -23.235 1.00 89.25 526 ASP A O 1
ATOM 4263 N N . CYS A 1 527 ? 34.608 7.857 -25.138 1.00 90.06 527 CYS A N 1
ATOM 4264 C CA . CYS A 1 527 ? 35.642 7.046 -25.794 1.00 90.06 527 CYS A CA 1
ATOM 4265 C C . CYS A 1 527 ? 35.862 7.444 -27.256 1.00 90.06 527 CYS A C 1
ATOM 4267 O O . CYS A 1 527 ? 34.989 8.047 -27.877 1.00 90.06 527 CYS A O 1
ATOM 4269 N N . GLU A 1 528 ? 37.035 7.144 -27.821 1.00 90.25 528 GLU A N 1
ATOM 4270 C CA . GLU A 1 528 ? 37.369 7.595 -29.175 1.00 90.25 528 GLU A CA 1
ATOM 4271 C C . GLU A 1 528 ? 36.531 6.870 -30.253 1.00 90.25 528 GLU A C 1
ATOM 4273 O O . GLU A 1 528 ? 36.326 5.652 -30.174 1.00 90.25 528 GLU A O 1
ATOM 4278 N N . PRO A 1 529 ? 36.078 7.566 -31.318 1.00 87.94 529 PRO A N 1
ATOM 4279 C CA . PRO A 1 529 ? 35.327 6.938 -32.412 1.00 87.94 529 PRO A CA 1
ATOM 4280 C C . PRO A 1 529 ? 36.084 5.787 -33.102 1.00 87.94 529 PRO A C 1
ATOM 4282 O O . PRO A 1 529 ? 35.473 4.826 -33.576 1.00 87.94 529 PRO A O 1
ATOM 4285 N N . SER A 1 530 ? 37.416 5.885 -33.162 1.00 87.00 530 SER A N 1
ATOM 4286 C CA . SER A 1 530 ? 38.347 4.865 -33.669 1.00 87.00 530 SER A CA 1
ATOM 4287 C C . SER A 1 530 ? 38.227 3.551 -32.901 1.00 87.00 530 SER A C 1
ATOM 4289 O O . SER A 1 530 ? 38.128 2.487 -33.518 1.00 87.00 530 SER A O 1
ATOM 4291 N N . ASP A 1 531 ? 38.180 3.627 -31.573 1.00 87.44 531 ASP A N 1
ATOM 4292 C CA . ASP A 1 531 ? 38.113 2.467 -30.688 1.00 87.44 531 ASP A CA 1
ATOM 4293 C C . ASP A 1 531 ? 36.772 1.746 -30.818 1.00 87.44 531 ASP A C 1
ATOM 4295 O O . ASP A 1 531 ? 36.730 0.521 -30.941 1.00 87.44 531 ASP A O 1
ATOM 4299 N N . ILE A 1 532 ? 35.672 2.501 -30.878 1.00 86.69 532 ILE A N 1
ATOM 4300 C CA . ILE A 1 532 ? 34.317 1.956 -31.053 1.00 86.69 532 ILE A CA 1
ATOM 4301 C C . ILE A 1 532 ? 34.182 1.283 -32.420 1.00 86.69 532 ILE A C 1
ATOM 4303 O O . ILE A 1 532 ? 33.642 0.180 -32.526 1.00 86.69 532 ILE A O 1
ATOM 4307 N N . SER A 1 533 ? 34.701 1.932 -33.466 1.00 87.00 533 SER A N 1
ATOM 4308 C CA . SER A 1 533 ? 34.715 1.378 -34.818 1.00 87.00 533 SER A CA 1
ATOM 4309 C C . SER A 1 533 ? 35.499 0.070 -34.856 1.00 87.00 533 SER A C 1
ATOM 4311 O O . SER A 1 533 ? 34.950 -0.965 -35.230 1.00 87.00 533 SER A O 1
ATOM 4313 N N . SER A 1 534 ? 36.734 0.083 -34.345 1.00 85.50 534 SER A N 1
ATOM 4314 C CA . SER A 1 534 ? 37.584 -1.104 -34.238 1.00 85.50 534 SER A CA 1
ATOM 4315 C C . SER A 1 534 ? 36.899 -2.229 -33.456 1.00 85.50 534 SER A C 1
ATOM 4317 O O . SER A 1 534 ? 36.912 -3.378 -33.902 1.00 85.50 534 SER A O 1
ATOM 4319 N N . ALA A 1 535 ? 36.239 -1.923 -32.337 1.00 85.81 535 ALA A N 1
ATOM 4320 C CA . ALA A 1 535 ? 35.550 -2.910 -31.509 1.00 85.81 535 ALA A CA 1
ATOM 4321 C C . ALA A 1 535 ? 34.340 -3.564 -32.204 1.00 85.81 535 ALA A C 1
ATOM 4323 O O . ALA A 1 535 ? 34.056 -4.737 -31.961 1.00 85.81 535 ALA A O 1
ATOM 4324 N N . LEU A 1 536 ? 33.629 -2.833 -33.070 1.00 85.50 536 LEU A N 1
ATOM 4325 C CA . LEU A 1 536 ? 32.461 -3.344 -33.798 1.00 85.50 536 LEU A CA 1
ATOM 4326 C C . LEU A 1 536 ? 32.831 -4.043 -35.115 1.00 85.50 536 LEU A C 1
ATOM 4328 O O . LEU A 1 536 ? 32.146 -4.986 -35.516 1.00 85.50 536 LEU A O 1
ATOM 4332 N N . THR A 1 537 ? 33.904 -3.615 -35.787 1.00 85.56 537 THR A N 1
ATOM 4333 C CA . THR A 1 537 ? 34.311 -4.138 -37.105 1.00 85.56 537 THR A CA 1
ATOM 4334 C C . THR A 1 537 ? 35.454 -5.150 -37.039 1.00 85.56 537 THR A C 1
ATOM 4336 O O . THR A 1 537 ? 35.794 -5.766 -38.053 1.00 85.56 537 THR A O 1
ATOM 4339 N N . SER A 1 538 ? 36.070 -5.356 -35.874 1.00 81.38 538 SER A N 1
ATOM 4340 C CA . SER A 1 538 ? 37.161 -6.314 -35.690 1.00 81.38 538 SER A CA 1
ATOM 4341 C C . SER A 1 538 ? 36.983 -7.161 -34.430 1.00 81.38 538 SER A C 1
ATOM 4343 O O . SER A 1 538 ? 36.308 -6.784 -33.478 1.00 81.38 538 SER A O 1
ATOM 4345 N N . ARG A 1 539 ? 37.558 -8.364 -34.431 1.00 78.50 539 ARG A N 1
ATOM 4346 C CA . ARG A 1 539 ? 37.589 -9.271 -33.284 1.00 78.50 539 ARG A CA 1
ATOM 4347 C C . ARG A 1 539 ? 39.022 -9.621 -32.965 1.00 78.50 539 ARG A C 1
ATOM 4349 O O . ARG A 1 539 ? 39.737 -10.144 -33.815 1.00 78.50 539 ARG A O 1
ATOM 4356 N N . VAL A 1 540 ? 39.396 -9.421 -31.714 1.00 78.69 540 VAL A N 1
ATOM 4357 C CA . VAL A 1 540 ? 40.657 -9.920 -31.186 1.00 78.69 540 VAL A CA 1
ATOM 4358 C C . VAL A 1 540 ? 40.459 -11.378 -30.765 1.00 78.69 540 VAL A C 1
ATOM 4360 O O . VAL A 1 540 ? 39.611 -11.684 -29.926 1.00 78.69 540 VAL A O 1
ATOM 4363 N N . VAL A 1 541 ? 41.192 -12.297 -31.391 1.00 76.44 541 VAL A N 1
ATOM 4364 C CA . VAL A 1 541 ? 41.195 -13.727 -31.066 1.00 76.44 541 VAL A CA 1
ATOM 4365 C C . VAL A 1 541 ? 42.561 -14.068 -30.488 1.00 76.44 541 VAL A C 1
ATOM 4367 O O . VAL A 1 541 ? 43.576 -13.939 -31.167 1.00 76.44 541 VAL A O 1
ATOM 4370 N N . ALA A 1 542 ? 42.579 -14.501 -29.228 1.00 75.88 542 ALA A N 1
ATOM 4371 C CA . ALA A 1 542 ? 43.780 -15.014 -28.585 1.00 75.88 542 ALA A CA 1
ATOM 4372 C C . ALA A 1 542 ? 43.834 -16.538 -28.755 1.00 75.88 542 ALA A C 1
ATOM 4374 O O . ALA A 1 542 ? 42.944 -17.250 -28.286 1.00 75.88 542 ALA A O 1
ATOM 4375 N N . ALA A 1 543 ? 44.871 -17.041 -29.421 1.00 74.19 543 ALA A N 1
ATOM 4376 C CA . ALA A 1 543 ? 45.121 -18.469 -29.572 1.00 74.19 543 ALA A CA 1
ATOM 4377 C C . ALA A 1 543 ? 46.594 -18.764 -29.268 1.00 74.19 543 ALA A C 1
ATOM 4379 O O . ALA A 1 543 ? 47.479 -18.172 -29.870 1.00 74.19 543 ALA A O 1
ATOM 4380 N N . ARG A 1 544 ? 46.849 -19.688 -28.327 1.00 63.56 544 ARG A N 1
ATOM 4381 C CA . ARG A 1 544 ? 48.187 -20.237 -28.010 1.00 63.56 544 ARG A CA 1
ATOM 4382 C C . ARG A 1 544 ? 49.312 -19.177 -27.938 1.00 63.56 544 ARG A C 1
ATOM 4384 O O . ARG A 1 544 ? 50.335 -19.334 -28.589 1.00 63.56 544 ARG A O 1
ATOM 4391 N N . ASN A 1 545 ? 49.127 -18.148 -27.107 1.00 73.25 545 ASN A N 1
ATOM 4392 C CA . ASN A 1 545 ? 50.063 -17.034 -26.848 1.00 73.25 545 ASN A CA 1
ATOM 4393 C C . ASN A 1 545 ? 50.185 -15.950 -27.936 1.00 73.25 545 ASN A C 1
ATOM 4395 O O . ASN A 1 545 ? 50.951 -15.010 -27.741 1.00 73.25 545 ASN A O 1
ATOM 4399 N N . GLU A 1 546 ? 49.401 -16.005 -29.015 1.00 73.44 546 GLU A N 1
ATOM 4400 C CA . GLU A 1 546 ? 49.348 -14.943 -30.026 1.00 73.44 546 GLU A CA 1
ATOM 4401 C C . GLU A 1 546 ? 47.963 -14.283 -30.069 1.00 73.44 546 GLU A C 1
ATOM 4403 O O . GLU A 1 546 ? 46.923 -14.933 -29.906 1.00 73.44 546 GLU A O 1
ATOM 4408 N N . VAL A 1 547 ? 47.961 -12.963 -30.258 1.00 76.75 547 VAL A N 1
ATOM 4409 C CA . VAL A 1 547 ? 46.764 -12.121 -30.325 1.00 76.75 547 VAL A CA 1
ATOM 4410 C C . VAL A 1 547 ? 46.598 -11.659 -31.770 1.00 76.75 547 VAL A C 1
ATOM 4412 O O . VAL A 1 547 ? 47.371 -10.834 -32.249 1.00 76.75 547 VAL A O 1
ATOM 4415 N N . PHE A 1 548 ? 45.592 -12.188 -32.467 1.00 78.12 548 PHE A N 1
ATOM 4416 C CA . PHE A 1 548 ? 45.292 -11.818 -33.851 1.00 78.12 548 PHE A CA 1
ATOM 4417 C C . PHE A 1 548 ? 44.027 -10.967 -33.923 1.00 78.12 548 PHE A C 1
ATOM 4419 O O . PHE A 1 548 ? 43.005 -11.305 -33.322 1.00 78.12 548 PHE A O 1
ATOM 4426 N N . GLN A 1 549 ? 44.070 -9.881 -34.692 1.00 73.75 549 GLN A N 1
ATOM 4427 C CA . GLN A 1 549 ? 42.905 -9.044 -34.966 1.00 73.75 549 GLN A CA 1
ATOM 4428 C C . GLN A 1 549 ? 42.289 -9.454 -36.310 1.00 73.75 549 GLN A C 1
ATOM 4430 O O . GLN A 1 549 ? 42.836 -9.176 -37.373 1.00 73.75 549 GLN A O 1
ATOM 4435 N N . SER A 1 550 ? 41.143 -10.133 -36.265 1.00 78.44 550 SER A N 1
ATOM 4436 C CA . SER A 1 550 ? 40.379 -10.521 -37.453 1.00 78.44 550 SER A CA 1
ATOM 4437 C C . SER A 1 550 ? 39.329 -9.460 -37.759 1.00 78.44 550 SER A C 1
ATOM 4439 O O . SER A 1 550 ? 38.471 -9.180 -36.922 1.00 78.44 550 SER A O 1
ATOM 4441 N N . ARG A 1 551 ? 39.340 -8.902 -38.971 1.00 80.94 551 ARG A N 1
ATOM 4442 C CA . ARG A 1 551 ? 38.260 -8.027 -39.459 1.00 80.94 551 ARG A CA 1
ATOM 4443 C C . ARG A 1 551 ? 36.980 -8.835 -39.692 1.00 80.94 551 ARG A C 1
ATOM 4445 O O . ARG A 1 551 ? 37.042 -10.047 -39.909 1.00 80.94 551 ARG A O 1
ATOM 4452 N N . GLN A 1 552 ? 35.827 -8.184 -39.566 1.00 81.19 552 GLN A N 1
ATOM 4453 C CA . GLN A 1 552 ? 34.515 -8.815 -39.691 1.00 81.19 552 GLN A CA 1
ATOM 4454 C C . GLN A 1 552 ? 33.781 -8.367 -40.954 1.00 81.19 552 GLN A C 1
ATOM 4456 O O . GLN A 1 552 ? 33.919 -7.227 -41.396 1.00 81.19 552 GLN A O 1
ATOM 4461 N N . ASN A 1 553 ? 32.940 -9.261 -41.477 1.00 86.00 553 ASN A N 1
ATOM 4462 C CA . ASN A 1 553 ? 31.981 -8.936 -42.523 1.00 86.00 553 ASN A CA 1
ATOM 4463 C C . ASN A 1 553 ? 30.747 -8.219 -41.944 1.00 86.00 553 ASN A C 1
ATOM 4465 O O . ASN A 1 553 ? 30.484 -8.258 -40.738 1.00 86.00 553 ASN A O 1
ATOM 4469 N N . VAL A 1 554 ? 29.948 -7.620 -42.828 1.00 87.56 554 VAL A N 1
ATOM 4470 C CA . VAL A 1 554 ? 28.757 -6.827 -42.471 1.00 87.56 554 VAL A CA 1
ATOM 4471 C C . VAL A 1 554 ? 27.788 -7.596 -41.568 1.00 87.56 554 VAL A C 1
ATOM 4473 O O . VAL A 1 554 ? 27.308 -7.074 -40.564 1.00 87.56 554 VAL A O 1
ATOM 4476 N N . THR A 1 555 ? 27.523 -8.865 -41.888 1.00 86.75 555 THR A N 1
ATOM 4477 C CA . THR A 1 555 ? 26.575 -9.694 -41.124 1.00 86.75 555 THR A CA 1
ATOM 4478 C C . THR A 1 555 ? 27.040 -9.896 -39.680 1.00 86.75 555 THR A C 1
ATOM 4480 O O . THR A 1 555 ? 26.252 -9.753 -38.745 1.00 86.75 555 THR A O 1
ATOM 4483 N N . ARG A 1 556 ? 28.326 -10.205 -39.470 1.00 86.31 556 ARG A N 1
ATOM 4484 C CA . ARG A 1 556 ? 28.883 -10.391 -38.124 1.00 86.31 556 ARG A CA 1
ATOM 4485 C C . ARG A 1 556 ? 28.972 -9.077 -37.347 1.00 86.31 556 ARG A C 1
ATOM 4487 O O . ARG A 1 556 ? 28.699 -9.099 -36.151 1.00 86.31 556 ARG A O 1
ATOM 4494 N N . ALA A 1 557 ? 29.237 -7.953 -38.014 1.00 87.62 557 ALA A N 1
ATOM 4495 C CA . ALA A 1 557 ? 29.219 -6.634 -37.383 1.00 87.62 557 ALA A CA 1
ATOM 4496 C C . ALA A 1 557 ? 27.821 -6.256 -36.856 1.00 87.62 557 ALA A C 1
ATOM 4498 O O . ALA A 1 557 ? 27.698 -5.815 -35.713 1.00 87.62 557 ALA A O 1
ATOM 4499 N N . TYR A 1 558 ? 26.749 -6.537 -37.614 1.00 89.69 558 TYR A N 1
ATOM 4500 C CA . TYR A 1 558 ? 25.373 -6.391 -37.115 1.00 89.69 558 TYR A CA 1
ATOM 4501 C C . TYR A 1 558 ? 25.094 -7.291 -35.903 1.00 89.69 558 TYR A C 1
ATOM 4503 O O . TYR A 1 558 ? 24.526 -6.828 -34.914 1.00 89.69 558 TYR A O 1
ATOM 4511 N N . TYR A 1 559 ? 25.545 -8.552 -35.918 1.00 88.75 559 TYR A N 1
ATOM 4512 C CA . TYR A 1 559 ? 25.427 -9.425 -34.744 1.00 88.75 559 TYR A CA 1
ATOM 4513 C C . TYR A 1 559 ? 26.218 -8.907 -33.535 1.00 88.75 559 TYR A C 1
ATOM 4515 O O . TYR A 1 559 ? 25.729 -9.009 -32.411 1.00 88.75 559 TYR A O 1
ATOM 4523 N N . GLY A 1 560 ? 27.416 -8.353 -33.748 1.00 88.06 560 GLY A N 1
ATOM 4524 C CA . GLY A 1 560 ? 28.251 -7.757 -32.703 1.00 88.06 560 GLY A CA 1
ATOM 4525 C C . GLY A 1 560 ? 27.594 -6.533 -32.069 1.00 88.06 560 GLY A C 1
ATOM 4526 O O . GLY A 1 560 ? 27.495 -6.454 -30.845 1.00 88.06 560 GLY A O 1
ATOM 4527 N N . ARG A 1 561 ? 27.051 -5.637 -32.898 1.00 91.31 561 ARG A N 1
ATOM 4528 C CA . ARG A 1 561 ? 26.249 -4.480 -32.481 1.00 91.31 561 ARG A CA 1
ATOM 4529 C C . ARG A 1 561 ? 25.039 -4.904 -31.649 1.00 91.31 561 ARG A C 1
ATOM 4531 O O . ARG A 1 561 ? 24.871 -4.432 -30.529 1.00 91.31 561 ARG A O 1
ATOM 4538 N N . ASP A 1 562 ? 24.236 -5.839 -32.155 1.00 91.25 562 ASP A N 1
ATOM 4539 C CA . ASP A 1 562 ? 23.049 -6.339 -31.457 1.00 91.25 562 ASP A CA 1
ATOM 4540 C C . ASP A 1 562 ? 23.410 -7.051 -30.143 1.00 91.25 562 ASP A C 1
ATOM 4542 O O . ASP A 1 562 ? 22.664 -6.979 -29.164 1.00 91.25 562 ASP A O 1
ATOM 4546 N N . ALA A 1 563 ? 24.539 -7.764 -30.101 1.00 88.88 563 ALA A N 1
ATOM 4547 C CA . ALA A 1 563 ? 25.043 -8.389 -28.883 1.00 88.88 563 ALA A CA 1
ATOM 4548 C C . ALA A 1 563 ? 25.463 -7.334 -27.850 1.00 88.88 563 ALA A C 1
ATOM 4550 O O . ALA A 1 563 ? 25.057 -7.437 -26.693 1.00 88.88 563 ALA A O 1
ATOM 4551 N N . LEU A 1 564 ? 26.193 -6.296 -28.270 1.00 88.06 564 LEU A N 1
ATOM 4552 C CA . LEU A 1 564 ? 26.589 -5.179 -27.412 1.00 88.06 564 LEU A CA 1
ATOM 4553 C C . LEU A 1 564 ? 25.363 -4.452 -26.840 1.00 88.06 564 LEU A C 1
ATOM 4555 O O . LEU A 1 564 ? 25.285 -4.228 -25.633 1.00 88.06 564 LEU A O 1
ATOM 4559 N N . SER A 1 565 ? 24.355 -4.178 -27.674 1.00 88.56 565 SER A N 1
ATOM 4560 C CA . SER A 1 565 ? 23.097 -3.557 -27.242 1.00 88.56 565 SER A CA 1
ATOM 4561 C C . SER A 1 565 ? 22.346 -4.389 -26.193 1.00 88.56 565 SER A C 1
ATOM 4563 O O . SER A 1 565 ? 21.747 -3.829 -25.280 1.00 88.56 565 SER A O 1
ATOM 4565 N N . LYS A 1 566 ? 22.396 -5.727 -26.272 1.00 86.50 566 LYS A N 1
ATOM 4566 C CA . LYS A 1 566 ? 21.777 -6.624 -25.274 1.00 86.50 566 LYS A CA 1
ATOM 4567 C C . LYS A 1 566 ? 22.553 -6.687 -23.959 1.00 86.50 566 LYS A C 1
ATOM 4569 O O . LYS A 1 566 ? 21.945 -6.920 -22.916 1.00 86.50 566 LYS A O 1
ATOM 4574 N N . VAL A 1 567 ? 23.879 -6.559 -24.014 1.00 78.62 567 VAL A N 1
ATOM 4575 C CA . VAL A 1 567 ? 24.758 -6.616 -22.835 1.00 78.62 567 VAL A CA 1
ATOM 4576 C C . VAL A 1 567 ? 24.674 -5.322 -22.032 1.00 78.62 567 VAL A C 1
ATOM 4578 O O . VAL A 1 567 ? 24.541 -5.391 -20.817 1.00 78.62 567 VAL A O 1
ATOM 4581 N N . ASN A 1 568 ? 24.658 -4.169 -22.703 1.00 62.88 568 ASN A N 1
ATOM 4582 C CA . ASN A 1 568 ? 24.598 -2.852 -22.056 1.00 62.88 568 ASN A CA 1
ATOM 4583 C C . ASN A 1 568 ? 23.222 -2.506 -21.457 1.00 62.88 568 ASN A C 1
ATOM 4585 O O . ASN A 1 568 ? 23.074 -1.467 -20.831 1.00 62.88 568 ASN A O 1
ATOM 4589 N N . CYS A 1 569 ? 22.208 -3.353 -21.644 1.00 54.12 569 CYS A N 1
ATOM 4590 C CA . CYS A 1 569 ? 20.867 -3.156 -21.086 1.00 54.12 569 CYS A CA 1
ATOM 4591 C C . CYS A 1 569 ? 20.715 -3.706 -19.645 1.00 54.12 569 CYS A C 1
ATOM 4593 O O . CYS A 1 569 ? 19.588 -3.828 -19.166 1.00 54.12 569 CYS A O 1
ATOM 4595 N N . ILE A 1 570 ? 21.816 -4.120 -18.999 1.00 39.62 570 ILE A N 1
ATOM 4596 C CA . ILE A 1 570 ? 21.854 -4.771 -17.672 1.00 39.62 570 ILE A CA 1
ATOM 4597 C C . ILE A 1 570 ? 22.131 -3.754 -16.574 1.00 39.62 570 ILE A C 1
ATOM 4599 O O . ILE A 1 570 ? 23.105 -2.990 -16.739 1.00 39.62 570 ILE A O 1
#

Nearest PDB structures (foldseek):
  6ui4-assembly1_A  TM=9.073E-01  e=3.105E-26  Fusarium graminearum PH-1
  7dhw-assembly1_A  TM=9.103E-01  e=6.022E-25  Arabidopsis thaliana
  2aka-assembly1_A  TM=9.365E-01  e=1.797E-22  Dictyostelium discoideum
  4db1-assembly3_B  TM=9.074E-01  e=9.092E-22  Homo sapiens
  6fsa-assembly2_B  TM=9.110E-01  e=2.093E-21  Bos taurus

Radius of gyration: 36.1 Å; Cα contacts (8 Å, |Δi|>4): 816; chains: 1; bounding box: 91×62×115 Å

Sequence (570 aa):
RIPEHPRIVKLLGSVIDYNDSDQTPVLLVMERLRRDLYVALKNRLEFSVRMRVALDVVEGLRYLHGLGLVHRDIKLKNVLLDEVNRARITDLGFCKPEVMMSGSLVGTPIHMAPELFTLKYDHTVDIYAFGILFWYICSNGVKLPTNFDVCSSKDILWSAVKKGVRPERLMDFSDECWSIMTKCWDTQPSQRPYLGEVQEKIEQILNNTRTTSMATSSIEYEGSDFGVGDFVLLSEITKDAFVQNLKLRFDNGRIYTYIGEVLVSVNPYRELSIYGHNYITSYKGCEMFERPAHIFAIAEAAYRTLKQRLINTCIVISGESGSGKTEASKIILRYIAAVTNMSNQAEIQRISNILIQTNVILETFGNSRTNRNDNSSRFGKYTDLNFDYKFDPIGGKIQHYLLEKSRVVKQQIGERNFHSFYQLLSNKKSLQEYGLYLKPEDYYYINQGQCCKIDRIDDKKDYEKAIEAFKVVGFTQDEISTIWKIIATIIHLGNLTFTDVDGEHCLIVRSNDQNDQLEWISKLLDCEPSDISSALTSRVVAARNEVFQSRQNVTRAYYGRDALSKVNCI

pLDDT: mean 85.84, std 10.6, range [31.73, 98.12]

Mean predicted aligned error: 17.44 Å